Protein AF-A0AAV4F1F5-F1 (afdb_monomer)

pLDDT: mean 84.27, std 22.57, range [21.28, 98.75]

Secondary structure (DSSP, 8-state):
--S-TT-S-------GGGS--HHHHHHHHHHHHHHHT--TT-EEEEEE-TTHHHH---BPTT--HHHHHHHHHHHHHTT--HHHHHHHHHHHBTTTTTHHHHHTTTSEEEEEEE--SGGG-TTTGGG-TTS-----HHHHHHHHHHTT-TTTS-HHHHHHHHHHHHH--S------TTEEEEEEE-HHHHHHHHHHHHHHTTEEEEEEEEEE-SBHHHHHHHHHHHHHHHHHHHHHHHHS-TTS-THHHHSS---S---HHHHHHHHHHHTT---HHHHHHHHHHHHHHHH-SS--EEEEEEEE--B----SS----HHHHHHHHHHHHHHHHHHTT---------------------------------------------S-----GGGEEEEEEETTS--SSSS-SEEEEETTHHHHHHHTT--HHHHHHTT-HHHHHHHGGGGTTEE-----S----EEEEEEEE-S--

Solvent-accessible surfa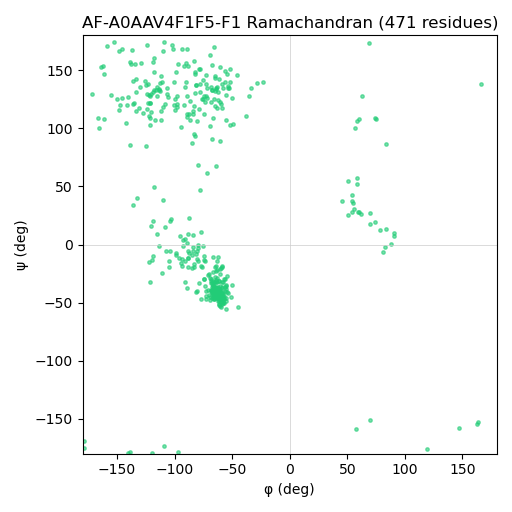ce area (backbone atoms only — not comparable to full-atom values): 26436 Å² total; per-residue (Å²): 127,98,66,62,98,83,53,92,74,84,86,78,75,54,16,69,95,69,36,63,41,72,49,7,28,54,44,29,51,52,50,50,58,57,36,63,69,38,43,69,91,38,72,48,77,44,82,45,43,78,64,36,50,20,42,45,42,34,47,39,82,92,50,43,66,66,54,56,51,50,46,52,53,51,42,56,75,70,69,51,51,72,66,64,52,43,53,45,48,33,76,48,18,52,39,23,30,18,24,45,50,60,49,23,54,66,17,34,35,41,34,43,29,38,30,61,51,75,78,61,51,57,59,63,53,40,32,5,28,74,28,77,56,88,75,56,42,51,61,43,54,53,47,28,56,76,70,72,40,59,88,77,49,55,66,70,60,54,54,50,34,55,52,48,42,74,64,62,63,80,80,70,82,75,83,60,84,54,52,47,82,42,80,78,40,34,26,56,55,52,42,50,50,52,39,53,50,38,40,78,72,30,25,48,55,42,79,78,40,48,60,41,66,53,52,17,48,62,54,14,35,48,53,23,49,48,52,52,29,55,53,39,54,56,52,57,61,68,74,55,59,90,84,60,72,67,74,65,66,80,77,40,77,86,74,86,66,96,41,74,43,57,54,40,50,49,44,42,34,72,78,67,62,48,51,72,66,58,54,52,53,50,51,52,50,46,50,52,23,72,74,38,95,71,32,37,16,43,30,42,30,29,15,20,56,61,40,68,88,86,76,44,88,45,49,34,25,35,26,24,37,13,17,54,35,16,12,55,52,31,23,59,80,80,61,70,84,70,84,74,88,78,83,93,73,88,84,82,90,83,91,83,87,92,80,93,72,90,82,86,80,84,89,81,80,89,80,84,93,81,90,82,84,90,84,89,82,85,83,90,73,104,61,87,45,78,76,51,44,81,31,36,35,38,36,21,27,28,51,35,13,43,19,56,97,47,75,28,8,14,14,42,28,29,23,49,40,46,58,55,32,50,77,71,71,46,62,64,64,62,30,57,64,26,39,15,33,46,57,53,33,43,66,39,80,79,27,70,34,43,36,70,72,42,78,61,89,47,54,31,40,28,42,34,41,38,39,39,45,56,43,78,130

Foldseek 3Di:
DPDDPPDPDDDFDDCPPLAADPSLQVVLVVLLVVLLPADLPAEAEAEFEPSLLRSNAAFDPPDDPVQLNQLLVLCVVLVNDLVLSLLLSQLGGQQAQQNSVVSNPPYAYEYEYADQAFPRPCCSGSNNSRHHRPHALVSNCVVCVVSVNNVVRDPVSNVSSVVRNVPDDPDPPDDSVSYDYDYPHALVVVLVVVCVVLVVVQAHEDAQEAADEEALLLLLLLLLLVLLLLLQLLVVVQVDDPPPPPVVDLPDPPPDDPDPNVVSVCCNCPVVNRDPVSVSVSSVSSVVQSPDPRHQYYKYKYFHAYDHDADAPADFFSQLSSQLSNLVNLLCSAPVPPPDDDDDDDDDDDDDDDDDDDDDDDDDDDDDDDDDDDDDDDDDDPDWDNFDQQLKKKGKFWPQQDGGPDQFRHFMHTNCRVVQCVVLVHDSVVCSNNVHSQVSCCSGPNNPGTHHDGGPVGGNGMMMMIGHGGHDD

Structure (mmCIF, N/CA/C/O backbone):
data_AF-A0AAV4F1F5-F1
#
_entry.id   AF-A0AAV4F1F5-F1
#
loop_
_atom_site.group_PDB
_atom_site.id
_atom_site.type_symbol
_atom_site.lab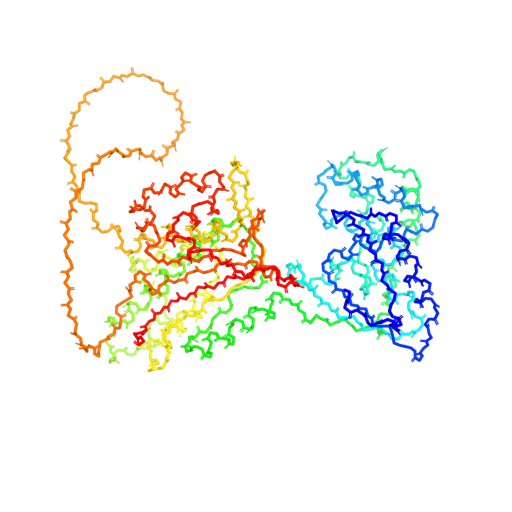el_atom_id
_atom_site.label_alt_id
_atom_site.label_comp_id
_atom_site.label_asym_id
_atom_site.label_entity_id
_atom_site.label_seq_id
_atom_site.pdbx_PDB_ins_code
_atom_site.Cartn_x
_atom_site.Cartn_y
_atom_site.Cartn_z
_atom_site.occupancy
_atom_site.B_iso_or_equiv
_atom_site.auth_seq_id
_atom_site.auth_comp_id
_atom_site.auth_asym_id
_atom_site.auth_atom_id
_atom_site.pdbx_PDB_model_num
ATOM 1 N N . MET A 1 1 ? 7.949 -25.896 -7.369 1.00 53.12 1 MET A N 1
ATOM 2 C CA . MET A 1 1 ? 7.833 -25.238 -8.687 1.00 53.12 1 MET A CA 1
ATOM 3 C C . MET A 1 1 ? 6.403 -25.443 -9.173 1.00 53.12 1 MET A C 1
ATOM 5 O O . MET A 1 1 ? 5.977 -26.587 -9.234 1.00 53.12 1 MET A O 1
ATOM 9 N N . LEU A 1 2 ? 5.640 -24.372 -9.417 1.00 67.44 2 LEU A N 1
ATOM 10 C CA . LEU A 1 2 ? 4.208 -24.441 -9.780 1.00 67.44 2 LEU A CA 1
ATOM 11 C C . LEU A 1 2 ? 3.954 -24.882 -11.236 1.00 67.44 2 LEU A C 1
ATOM 13 O O . LEU A 1 2 ? 2.807 -24.981 -11.661 1.00 67.44 2 LEU A O 1
ATOM 17 N N . LEU A 1 3 ? 5.011 -25.131 -12.011 1.00 82.44 3 LEU A N 1
ATOM 18 C CA . LEU A 1 3 ? 4.916 -25.496 -13.419 1.00 82.44 3 LEU A CA 1
ATOM 19 C C . LEU A 1 3 ? 5.089 -27.002 -13.612 1.00 82.44 3 LEU A C 1
ATOM 21 O O . LEU A 1 3 ? 5.951 -27.630 -12.998 1.00 82.44 3 LEU A O 1
ATOM 25 N N . PHE A 1 4 ? 4.286 -27.567 -14.511 1.00 85.00 4 PHE A N 1
ATOM 26 C CA . PHE A 1 4 ? 4.421 -28.957 -14.935 1.00 85.00 4 PHE A CA 1
ATOM 27 C C . PHE A 1 4 ? 5.720 -29.175 -15.734 1.00 85.00 4 PHE A C 1
ATOM 29 O O . PHE A 1 4 ? 6.170 -28.248 -16.413 1.00 85.00 4 PHE A O 1
ATOM 36 N N . PRO A 1 5 ? 6.279 -30.403 -15.756 1.00 79.44 5 PRO A N 1
ATOM 37 C CA . PRO A 1 5 ? 7.523 -30.712 -16.474 1.00 79.44 5 PRO A CA 1
ATOM 38 C C . PRO A 1 5 ? 7.536 -30.332 -17.967 1.00 79.44 5 PRO A C 1
ATOM 40 O O . PRO A 1 5 ? 8.592 -30.031 -18.507 1.00 79.44 5 PRO A O 1
ATOM 43 N N . ASN A 1 6 ? 6.370 -30.297 -18.625 1.00 85.56 6 ASN A N 1
ATOM 44 C CA . ASN A 1 6 ? 6.224 -29.955 -20.048 1.00 85.56 6 ASN A CA 1
ATOM 45 C C . ASN A 1 6 ? 5.687 -28.531 -20.282 1.00 85.56 6 ASN A C 1
ATOM 47 O O . ASN A 1 6 ? 5.093 -28.253 -21.329 1.00 85.56 6 ASN A O 1
ATOM 51 N N . SER A 1 7 ? 5.833 -27.638 -19.300 1.00 88.88 7 SER A N 1
ATOM 52 C CA . SER A 1 7 ? 5.384 -26.251 -19.422 1.00 88.88 7 SER A CA 1
ATOM 53 C C . SER A 1 7 ? 6.068 -25.545 -20.596 1.00 88.88 7 SER A C 1
ATOM 55 O O . SER A 1 7 ? 7.271 -25.676 -20.811 1.00 88.88 7 SER A O 1
ATOM 57 N N . LYS A 1 8 ? 5.293 -24.756 -21.347 1.00 89.19 8 LYS A N 1
ATOM 58 C CA . LYS A 1 8 ? 5.817 -23.840 -22.374 1.00 89.19 8 LYS A CA 1
ATOM 59 C C . LYS A 1 8 ? 6.337 -22.527 -21.777 1.00 89.19 8 LYS A C 1
ATOM 61 O O . LYS A 1 8 ? 6.910 -21.719 -22.498 1.00 89.19 8 LYS A O 1
ATOM 66 N N . ILE A 1 9 ? 6.148 -22.325 -20.472 1.00 90.75 9 ILE A N 1
ATOM 67 C CA . ILE A 1 9 ? 6.617 -21.151 -19.736 1.00 90.75 9 ILE A CA 1
ATOM 68 C C . ILE A 1 9 ? 8.050 -21.403 -19.273 1.00 90.75 9 ILE A C 1
ATOM 70 O O . ILE A 1 9 ? 8.321 -22.371 -18.561 1.00 90.75 9 ILE A O 1
ATOM 74 N N . ARG A 1 10 ? 8.953 -20.502 -19.659 1.00 91.00 10 ARG A N 1
ATOM 75 C CA . ARG A 1 10 ? 10.331 -20.447 -19.161 1.00 91.00 10 ARG A CA 1
ATOM 76 C C . ARG A 1 10 ? 10.373 -19.536 -17.940 1.00 91.00 10 ARG A C 1
ATOM 78 O O . ARG A 1 10 ? 9.767 -18.469 -17.957 1.00 91.00 10 ARG A O 1
ATOM 85 N N . VAL A 1 11 ? 11.077 -19.964 -16.898 1.00 92.38 11 VAL A N 1
ATOM 86 C CA . VAL A 1 11 ? 11.222 -19.206 -15.649 1.00 92.38 11 VAL A CA 1
ATOM 87 C C . VAL A 1 11 ? 12.628 -18.643 -15.577 1.00 92.38 11 VAL A C 1
ATOM 89 O O . VAL A 1 11 ? 13.596 -19.356 -15.837 1.00 92.38 11 VAL A O 1
ATOM 92 N N . PHE A 1 12 ? 12.710 -17.372 -15.210 1.00 93.31 12 PHE A N 1
ATOM 93 C CA . PHE A 1 12 ? 13.948 -16.675 -14.913 1.00 93.31 12 PHE A CA 1
ATOM 94 C C . PHE A 1 12 ? 13.816 -16.060 -13.525 1.00 93.31 12 PHE A C 1
ATOM 96 O O . PHE A 1 12 ? 12.751 -15.555 -13.173 1.00 93.31 12 PHE A O 1
ATOM 103 N N . GLU A 1 13 ? 14.896 -16.107 -12.757 1.00 93.62 13 GLU A N 1
ATOM 104 C CA . GLU A 1 13 ? 14.988 -15.513 -11.427 1.00 93.62 13 GLU A CA 1
ATOM 105 C C . GLU A 1 13 ? 16.161 -14.534 -11.431 1.00 93.62 13 GLU A C 1
ATOM 107 O O . GLU A 1 13 ? 17.207 -14.809 -12.019 1.00 93.62 13 GLU A O 1
ATOM 112 N N . GLY A 1 14 ? 15.969 -13.375 -10.814 1.00 93.12 14 GLY A N 1
ATOM 113 C CA . GLY A 1 14 ? 16.946 -12.297 -10.766 1.00 93.12 14 GLY A CA 1
ATOM 114 C C . GLY A 1 14 ? 16.410 -11.136 -9.942 1.00 93.12 14 GLY A C 1
ATOM 115 O O . GLY A 1 14 ? 15.378 -11.256 -9.284 1.00 93.12 14 GLY A O 1
ATOM 116 N N . ALA A 1 15 ? 17.107 -10.012 -10.016 1.00 91.56 15 ALA A N 1
ATOM 117 C CA . ALA A 1 15 ? 16.857 -8.816 -9.228 1.00 91.56 15 ALA A CA 1
ATOM 118 C C . ALA A 1 15 ? 16.931 -9.035 -7.705 1.00 91.56 15 ALA A C 1
ATOM 120 O O . ALA A 1 15 ? 16.007 -8.684 -6.962 1.00 91.56 15 ALA A O 1
ATOM 121 N N . ALA A 1 16 ? 18.037 -9.626 -7.239 1.00 87.75 16 ALA A N 1
ATOM 122 C CA . ALA A 1 16 ? 18.295 -9.778 -5.807 1.00 87.75 16 ALA A CA 1
ATOM 123 C C . ALA A 1 16 ? 18.164 -8.429 -5.065 1.00 87.75 16 ALA A C 1
ATOM 125 O O . ALA A 1 16 ? 18.557 -7.381 -5.580 1.00 87.75 16 ALA A O 1
ATOM 126 N N . ASP A 1 17 ? 17.568 -8.455 -3.868 1.00 82.75 17 ASP A N 1
ATOM 127 C CA . ASP A 1 17 ? 17.288 -7.269 -3.042 1.00 82.75 17 ASP A CA 1
ATOM 128 C C . ASP A 1 17 ? 16.488 -6.162 -3.763 1.00 82.75 17 ASP A C 1
ATOM 130 O O . ASP A 1 17 ? 16.610 -4.980 -3.442 1.00 82.75 17 ASP A O 1
ATOM 134 N N . ASN A 1 18 ? 15.659 -6.536 -4.749 1.00 84.31 18 ASN A N 1
ATOM 135 C CA . ASN A 1 18 ? 14.876 -5.611 -5.578 1.00 84.31 18 ASN A CA 1
ATOM 136 C C . ASN A 1 18 ? 15.748 -4.596 -6.351 1.00 84.31 18 ASN A C 1
ATOM 138 O O . ASN A 1 18 ? 15.319 -3.483 -6.672 1.00 84.31 18 ASN A O 1
ATOM 142 N N . LEU A 1 19 ? 16.987 -4.979 -6.670 1.00 85.69 19 LEU A N 1
ATOM 143 C CA . LEU A 1 19 ? 17.914 -4.204 -7.489 1.00 85.69 19 LEU A CA 1
ATOM 144 C C . LEU A 1 19 ? 18.158 -4.924 -8.816 1.00 85.69 19 LEU A C 1
ATOM 146 O O . LEU A 1 19 ? 18.326 -6.137 -8.808 1.00 85.69 19 LEU A O 1
ATOM 150 N N . PRO A 1 20 ? 18.214 -4.222 -9.963 1.00 88.31 20 PRO A N 1
ATOM 151 C CA . PRO A 1 20 ? 18.488 -4.886 -11.231 1.00 88.31 20 PRO A CA 1
ATOM 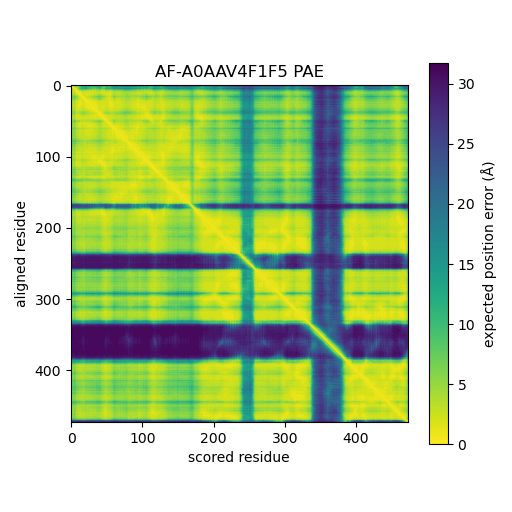152 C C . PRO A 1 20 ? 19.867 -5.561 -11.234 1.00 88.31 20 PRO A C 1
ATOM 154 O O . PRO A 1 20 ? 20.843 -5.013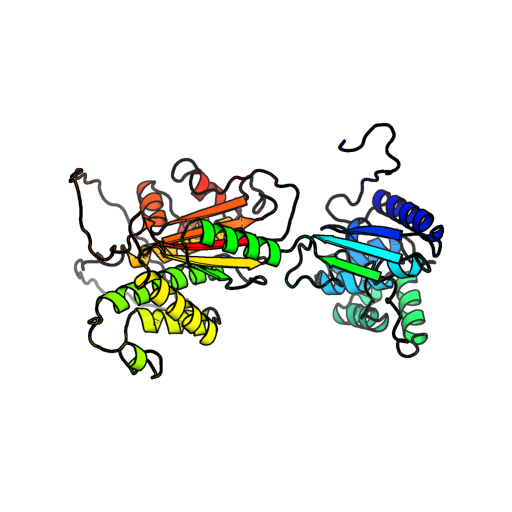 -10.715 1.00 88.31 20 PRO A O 1
ATOM 157 N N . ASP A 1 21 ? 19.953 -6.734 -11.858 1.00 90.19 21 ASP A N 1
ATOM 158 C CA . ASP A 1 21 ? 21.177 -7.526 -11.975 1.00 90.19 21 ASP A CA 1
ATOM 159 C C . ASP A 1 21 ? 21.314 -8.174 -13.365 1.00 90.19 21 ASP A C 1
ATOM 161 O O . ASP A 1 21 ? 20.486 -7.986 -14.263 1.00 90.19 21 ASP A O 1
ATOM 165 N N . GLN A 1 22 ? 22.395 -8.933 -13.559 1.00 92.12 22 GLN A N 1
ATOM 166 C CA . GLN A 1 22 ? 22.680 -9.578 -14.839 1.00 92.12 22 GLN A CA 1
ATOM 167 C C . GLN A 1 22 ? 21.649 -10.654 -15.204 1.00 92.12 22 GLN A C 1
ATOM 169 O O . GLN A 1 22 ? 21.361 -10.844 -16.385 1.00 92.12 22 GLN A O 1
ATOM 174 N N . ALA A 1 23 ? 21.084 -11.350 -14.214 1.00 94.31 23 ALA A N 1
ATOM 175 C CA . ALA A 1 23 ? 20.082 -12.383 -14.449 1.00 94.31 23 ALA A CA 1
ATOM 176 C C . ALA A 1 23 ? 18.755 -11.763 -14.917 1.00 94.31 23 ALA A C 1
ATOM 178 O O . ALA A 1 23 ? 18.179 -12.209 -15.911 1.00 94.31 23 ALA A O 1
ATOM 179 N N . ALA A 1 24 ? 18.328 -10.665 -14.287 1.00 95.31 24 ALA A N 1
ATOM 180 C CA . ALA A 1 24 ? 17.192 -9.865 -14.726 1.00 95.31 24 ALA A CA 1
ATOM 181 C C . ALA A 1 24 ? 17.422 -9.276 -16.127 1.00 95.31 24 ALA A C 1
ATOM 183 O O . ALA A 1 24 ? 16.515 -9.280 -16.958 1.00 95.31 24 ALA A O 1
ATOM 184 N N . HIS A 1 25 ? 18.645 -8.835 -16.440 1.00 95.62 25 HIS A N 1
ATOM 185 C CA . HIS A 1 25 ? 18.978 -8.355 -17.782 1.00 95.62 25 HIS A CA 1
ATOM 186 C C . HIS A 1 25 ? 18.835 -9.447 -18.853 1.00 95.62 25 HIS A C 1
ATOM 188 O O . HIS A 1 25 ? 18.235 -9.212 -19.904 1.00 95.62 25 HIS A O 1
ATOM 194 N N . GLN A 1 26 ? 19.328 -10.659 -18.579 1.00 95.88 26 GLN A N 1
ATOM 195 C CA . GLN A 1 26 ? 19.151 -11.814 -19.465 1.00 95.88 26 GLN A CA 1
ATOM 196 C C . GLN A 1 26 ? 17.670 -12.176 -19.636 1.00 95.88 26 GLN A C 1
ATOM 198 O O . GLN A 1 26 ? 17.226 -12.442 -20.753 1.00 95.88 26 GLN A O 1
ATOM 203 N N . ALA A 1 27 ? 16.885 -12.133 -18.557 1.00 96.19 27 ALA A N 1
ATOM 204 C CA . ALA A 1 27 ? 15.443 -12.350 -18.623 1.00 96.19 27 ALA A CA 1
ATOM 205 C C . ALA A 1 27 ? 14.758 -11.306 -19.520 1.00 96.19 27 ALA A C 1
ATOM 207 O O . ALA A 1 27 ? 13.968 -11.658 -20.395 1.00 96.19 27 ALA A O 1
ATOM 208 N N . ALA A 1 28 ? 15.110 -10.027 -19.366 1.00 96.62 28 ALA A N 1
ATOM 209 C CA . ALA A 1 28 ? 14.570 -8.941 -20.174 1.00 96.62 28 ALA A CA 1
ATOM 210 C C . ALA A 1 28 ? 14.944 -9.072 -21.665 1.00 96.62 28 ALA A C 1
ATOM 212 O O . ALA A 1 28 ? 14.109 -8.815 -22.532 1.00 96.62 28 ALA A O 1
ATOM 213 N N . GLN A 1 29 ? 16.159 -9.540 -21.977 1.00 96.56 29 GLN A N 1
ATOM 214 C CA . GLN A 1 29 ? 16.575 -9.874 -23.345 1.00 96.56 29 GLN A CA 1
ATOM 215 C C . GLN A 1 29 ? 15.718 -10.989 -23.958 1.00 96.56 29 GLN A C 1
ATOM 217 O O . GLN A 1 29 ? 15.303 -10.889 -25.111 1.00 96.56 29 GLN A O 1
ATOM 222 N N . GLU A 1 30 ? 15.448 -12.052 -23.202 1.00 96.56 30 GLU A N 1
ATOM 223 C CA . GLU A 1 30 ? 14.615 -13.167 -23.663 1.00 96.56 30 GLU A CA 1
ATOM 224 C C . GLU A 1 30 ? 13.154 -12.749 -23.852 1.00 96.56 30 GLU A C 1
ATOM 226 O O . GLU A 1 30 ? 12.539 -13.129 -24.848 1.00 96.56 30 GLU A O 1
ATOM 231 N N . ILE A 1 31 ? 12.619 -11.913 -22.955 1.00 96.62 31 ILE A N 1
ATOM 232 C CA . ILE A 1 31 ? 11.290 -11.306 -23.110 1.00 96.62 31 ILE A CA 1
ATOM 233 C C . ILE A 1 31 ? 11.236 -10.500 -24.410 1.00 96.62 31 ILE A C 1
ATOM 235 O O . ILE A 1 31 ? 10.330 -10.714 -25.212 1.00 96.62 31 ILE A O 1
ATOM 239 N N . ALA A 1 32 ? 12.217 -9.624 -24.652 1.00 96.88 32 ALA A N 1
ATOM 240 C CA . ALA A 1 32 ? 12.276 -8.825 -25.872 1.00 96.88 32 ALA A CA 1
ATOM 241 C C . ALA A 1 32 ? 12.290 -9.707 -27.132 1.00 96.88 32 ALA A C 1
ATOM 243 O O . ALA A 1 32 ? 11.483 -9.488 -28.029 1.00 96.88 32 ALA A O 1
ATOM 244 N N . ARG A 1 33 ? 13.127 -10.756 -27.160 1.00 96.06 33 ARG A N 1
ATOM 245 C CA . ARG A 1 33 ? 13.202 -11.705 -28.287 1.00 96.06 33 ARG A CA 1
ATOM 246 C C . ARG A 1 33 ? 11.875 -12.398 -28.570 1.00 96.06 33 ARG A C 1
ATOM 248 O O . ARG A 1 33 ? 11.515 -12.553 -29.729 1.00 96.06 33 ARG A O 1
ATOM 255 N N . VAL A 1 34 ? 11.162 -12.845 -27.535 1.00 94.62 34 VAL A N 1
ATOM 256 C CA . VAL A 1 34 ? 9.856 -13.502 -27.710 1.00 94.62 34 VAL A CA 1
ATOM 257 C C . VAL A 1 34 ? 8.832 -12.505 -28.248 1.00 94.62 34 VAL A C 1
ATOM 259 O O . VAL A 1 34 ? 8.121 -12.811 -29.201 1.00 94.62 34 VAL A O 1
ATOM 262 N N . VAL A 1 35 ? 8.787 -11.301 -27.678 1.00 96.31 35 VAL A N 1
ATOM 263 C CA . VAL A 1 35 ? 7.827 -10.261 -28.069 1.00 96.31 35 VAL A CA 1
ATOM 264 C C . VAL A 1 35 ? 8.065 -9.765 -29.499 1.00 96.31 35 VAL A C 1
ATOM 266 O O . VAL A 1 35 ? 7.097 -9.571 -30.223 1.00 96.31 35 VAL A O 1
ATOM 269 N N . GLU A 1 36 ? 9.321 -9.644 -29.941 1.00 95.62 36 GLU A N 1
ATOM 270 C CA . GLU A 1 36 ? 9.683 -9.260 -31.319 1.00 95.62 36 GLU A CA 1
ATOM 271 C C . GLU A 1 36 ? 9.160 -10.239 -32.386 1.00 95.62 36 GLU A C 1
ATOM 273 O O . GLU A 1 36 ? 9.041 -9.869 -33.552 1.00 95.62 36 GLU A O 1
ATOM 278 N N . THR A 1 37 ? 8.842 -11.484 -32.012 1.00 94.75 37 THR A N 1
ATOM 279 C CA . THR A 1 37 ? 8.289 -12.483 -32.945 1.00 94.75 37 THR A CA 1
ATOM 280 C C . THR A 1 37 ? 6.766 -12.444 -33.071 1.00 94.75 37 THR A C 1
ATOM 282 O O . THR A 1 37 ? 6.225 -13.141 -33.928 1.00 94.75 37 THR A O 1
ATOM 285 N N . ALA A 1 38 ? 6.074 -11.652 -32.244 1.00 95.12 38 ALA A N 1
ATOM 286 C CA . ALA A 1 38 ? 4.616 -11.612 -32.208 1.00 95.12 38 ALA A CA 1
ATOM 287 C C . ALA A 1 38 ? 4.029 -10.870 -33.424 1.00 95.12 38 ALA A C 1
ATOM 289 O O . ALA A 1 38 ? 4.397 -9.735 -33.732 1.00 95.12 38 ALA A O 1
ATOM 290 N N . GLY A 1 39 ? 3.091 -11.517 -34.114 1.00 95.56 39 GLY A N 1
ATOM 291 C CA . GLY A 1 39 ? 2.369 -10.987 -35.267 1.00 95.56 39 GLY A CA 1
ATOM 292 C C . GLY A 1 39 ? 0.997 -10.401 -34.920 1.00 95.56 39 GLY A C 1
ATOM 293 O O . GLY A 1 39 ? 0.566 -10.379 -33.773 1.00 95.56 39 GLY A O 1
ATOM 294 N N . ALA A 1 40 ? 0.270 -9.933 -35.939 1.00 95.88 40 ALA A N 1
ATOM 295 C CA . ALA A 1 40 ? -1.027 -9.261 -35.763 1.00 95.88 40 ALA A CA 1
ATOM 296 C C . ALA A 1 40 ? -2.140 -10.182 -35.225 1.00 95.88 40 ALA A C 1
ATOM 298 O O . ALA A 1 40 ? -3.098 -9.699 -34.621 1.00 95.88 40 ALA A O 1
ATOM 299 N N . ASP A 1 41 ? -2.000 -11.491 -35.441 1.00 96.81 41 ASP A N 1
ATOM 300 C CA . ASP A 1 41 ? -2.938 -12.517 -34.973 1.00 96.81 41 ASP A CA 1
ATOM 301 C C . ASP A 1 41 ? -2.601 -13.031 -33.561 1.00 96.81 41 ASP A C 1
ATOM 303 O O . ASP A 1 41 ? -3.367 -13.803 -32.982 1.00 96.81 41 ASP A O 1
ATOM 307 N N . ASP A 1 42 ? -1.477 -12.588 -32.990 1.00 97.38 42 ASP A N 1
ATOM 308 C CA . ASP A 1 42 ? -1.032 -12.987 -31.661 1.00 97.38 42 ASP A CA 1
ATOM 309 C C . ASP A 1 42 ? -1.573 -12.054 -30.567 1.00 97.38 42 ASP A C 1
ATOM 311 O O . ASP A 1 42 ? -1.896 -10.878 -30.776 1.00 97.38 42 ASP A O 1
ATOM 315 N N . ILE A 1 43 ? -1.641 -12.597 -29.350 1.00 97.56 43 ILE A N 1
ATOM 316 C CA . ILE A 1 43 ? -1.959 -11.847 -28.135 1.00 97.56 43 ILE A CA 1
ATOM 317 C C . ILE A 1 43 ? -0.798 -11.999 -27.157 1.00 97.56 43 ILE A C 1
ATOM 319 O O . ILE A 1 43 ? -0.478 -13.104 -26.717 1.00 97.56 43 ILE A O 1
ATOM 323 N N . LEU A 1 44 ? -0.213 -10.872 -26.762 1.00 97.81 44 LEU A N 1
ATOM 324 C CA . LEU A 1 44 ? 0.735 -10.797 -25.664 1.00 97.81 44 LEU A CA 1
ATOM 325 C C . LEU A 1 44 ? -0.020 -10.592 -24.347 1.00 97.81 44 LEU A C 1
ATOM 327 O O . LEU A 1 44 ? -0.596 -9.529 -24.106 1.00 97.81 44 LEU A O 1
ATOM 331 N N . ILE A 1 45 ? 0.014 -11.598 -23.475 1.00 97.62 45 ILE A N 1
ATOM 332 C CA . ILE A 1 45 ? -0.481 -11.483 -22.099 1.00 97.62 45 ILE A CA 1
ATOM 333 C C . ILE A 1 45 ? 0.683 -11.062 -21.201 1.00 97.62 45 ILE A C 1
ATOM 335 O O . ILE A 1 45 ? 1.677 -11.779 -21.096 1.00 97.62 45 ILE A O 1
ATOM 339 N N . VAL A 1 46 ? 0.549 -9.916 -20.536 1.00 97.50 46 VAL A N 1
ATOM 340 C CA . VAL A 1 46 ? 1.567 -9.371 -19.630 1.00 97.50 46 VAL A CA 1
ATOM 341 C C . VAL A 1 46 ? 1.039 -9.433 -18.201 1.00 97.50 46 VAL A C 1
ATOM 343 O O . VAL A 1 46 ? 0.062 -8.775 -17.861 1.00 97.50 46 VAL A O 1
ATOM 346 N N . LEU A 1 47 ? 1.671 -10.235 -17.349 1.00 96.81 47 LEU A N 1
ATOM 347 C CA . LEU A 1 47 ? 1.308 -10.340 -15.935 1.00 96.81 47 LEU A CA 1
ATOM 348 C C . LEU A 1 47 ? 2.275 -9.476 -15.126 1.00 96.81 47 LEU A C 1
ATOM 350 O O . LEU A 1 47 ? 3.478 -9.734 -15.141 1.00 96.81 47 LEU A O 1
ATOM 354 N N . ILE A 1 48 ? 1.765 -8.435 -14.467 1.00 96.00 48 ILE A N 1
ATOM 355 C CA . ILE A 1 48 ? 2.579 -7.441 -13.756 1.00 96.00 48 ILE A CA 1
ATOM 356 C C . ILE A 1 48 ? 2.231 -7.461 -12.267 1.00 96.00 48 ILE A C 1
ATOM 358 O O . ILE A 1 48 ? 1.061 -7.412 -11.895 1.00 96.00 48 ILE A O 1
ATOM 362 N N . SER A 1 49 ? 3.259 -7.489 -11.424 1.00 93.94 49 SER A N 1
ATOM 363 C CA . SER A 1 49 ? 3.181 -7.347 -9.966 1.00 93.94 49 SER A CA 1
ATOM 364 C C . SER A 1 49 ? 4.328 -6.465 -9.451 1.00 93.94 49 SER A C 1
ATOM 366 O O . SER A 1 49 ? 5.155 -5.990 -10.242 1.00 93.94 49 SER A O 1
ATOM 368 N N . GLY A 1 50 ? 4.407 -6.275 -8.129 1.00 87.62 50 GLY A N 1
ATOM 369 C CA . GLY A 1 50 ? 5.507 -5.569 -7.462 1.00 87.62 50 GLY A CA 1
ATOM 370 C C . GLY A 1 50 ? 6.899 -6.094 -7.851 1.00 87.62 50 GLY A C 1
ATOM 371 O O . GLY A 1 50 ? 7.066 -7.256 -8.227 1.00 87.62 50 GLY A O 1
ATOM 372 N N . GLY A 1 51 ? 7.903 -5.212 -7.812 1.00 86.56 51 GLY A N 1
ATOM 373 C CA . GLY A 1 51 ? 9.300 -5.513 -8.181 1.00 86.56 51 GLY A CA 1
ATOM 374 C C . GLY A 1 51 ? 9.615 -5.488 -9.687 1.00 86.56 51 GLY A C 1
ATOM 375 O O . GLY A 1 51 ? 10.783 -5.533 -10.085 1.00 86.56 51 GLY A O 1
ATOM 376 N N . GLY A 1 52 ? 8.605 -5.336 -10.554 1.00 88.19 52 GLY A N 1
ATOM 377 C CA . GLY A 1 52 ? 8.773 -5.404 -12.012 1.00 88.19 52 GLY A CA 1
ATOM 378 C C . GLY A 1 52 ? 9.802 -4.427 -12.602 1.00 88.19 52 GLY A C 1
ATOM 379 O O . GLY A 1 52 ? 10.469 -4.751 -13.584 1.00 88.19 52 GLY A O 1
ATOM 380 N N . SER A 1 53 ? 10.014 -3.260 -11.984 1.00 87.94 53 SER A N 1
ATOM 381 C CA . SER A 1 53 ? 11.027 -2.304 -12.447 1.00 87.94 53 SER A CA 1
ATOM 382 C C . SER A 1 53 ? 12.432 -2.913 -12.427 1.00 87.94 53 SER A C 1
ATOM 384 O O . SER A 1 53 ? 13.175 -2.766 -13.403 1.00 87.94 53 SER A O 1
ATOM 386 N N . ALA A 1 54 ? 12.803 -3.589 -11.333 1.00 90.62 54 ALA A N 1
ATOM 387 C CA . ALA A 1 54 ? 14.112 -4.217 -11.152 1.00 90.62 54 ALA A CA 1
ATOM 388 C C . ALA A 1 54 ? 14.281 -5.500 -11.978 1.00 90.62 54 ALA A C 1
ATOM 390 O O . ALA A 1 54 ? 15.389 -5.781 -12.423 1.00 90.62 54 ALA A O 1
ATOM 391 N N . LEU A 1 55 ? 13.186 -6.218 -12.239 1.00 93.44 55 LEU A N 1
ATOM 392 C CA . LEU A 1 55 ? 13.168 -7.469 -13.006 1.00 93.44 55 LEU A CA 1
ATOM 393 C C . LEU A 1 55 ? 13.220 -7.286 -14.530 1.00 93.44 55 LEU A C 1
ATOM 395 O O . LEU A 1 55 ? 13.490 -8.247 -15.244 1.00 93.44 55 LEU A O 1
ATOM 399 N N . LEU A 1 56 ? 12.983 -6.071 -15.040 1.00 94.06 56 LEU A N 1
ATOM 400 C CA . LEU A 1 56 ? 12.938 -5.794 -16.481 1.00 94.06 56 LEU A CA 1
ATOM 401 C C . LEU A 1 56 ? 14.015 -4.802 -16.981 1.00 94.06 56 LEU A C 1
ATOM 403 O O . LEU A 1 56 ? 13.660 -3.821 -17.651 1.00 94.06 56 LEU A O 1
ATOM 407 N N . PRO A 1 57 ? 15.315 -4.959 -16.646 1.00 94.62 57 PRO A N 1
ATOM 408 C CA . PRO A 1 57 ? 16.334 -4.021 -17.079 1.00 94.62 57 PRO A CA 1
ATOM 409 C C . PRO A 1 57 ? 16.838 -4.334 -18.489 1.00 94.62 57 PRO A C 1
ATOM 411 O O . PRO A 1 57 ? 17.504 -5.342 -18.736 1.00 94.62 57 PRO A O 1
ATOM 414 N N . TYR A 1 58 ? 16.541 -3.454 -19.442 1.00 96.44 58 TYR A N 1
ATOM 415 C CA . TYR A 1 58 ? 16.969 -3.631 -20.829 1.00 96.44 58 TYR A CA 1
ATOM 416 C C . TYR A 1 58 ? 17.433 -2.304 -21.434 1.00 96.44 58 TYR A C 1
ATOM 418 O O . TYR A 1 58 ? 16.620 -1.612 -22.039 1.00 96.44 58 TYR A O 1
ATOM 426 N N . PRO A 1 59 ? 18.707 -1.920 -21.244 1.00 96.62 59 PRO A N 1
ATOM 427 C CA . PRO A 1 59 ? 19.245 -0.641 -21.705 1.00 96.62 59 PRO A CA 1
ATOM 428 C C . PRO A 1 59 ? 19.035 -0.382 -23.204 1.00 96.62 59 PRO A C 1
ATOM 430 O O . PRO A 1 59 ? 19.050 -1.308 -24.021 1.00 96.62 59 PRO A O 1
ATOM 433 N N . VAL A 1 60 ? 18.840 0.885 -23.573 1.00 94.94 60 VAL A N 1
ATOM 434 C CA . VAL A 1 60 ? 18.791 1.337 -24.973 1.00 94.94 60 VAL A CA 1
ATOM 435 C C . VAL A 1 60 ? 20.210 1.392 -25.549 1.00 94.94 60 VAL A C 1
ATOM 437 O O . VAL A 1 60 ? 21.051 2.077 -24.977 1.00 94.94 60 VAL A O 1
ATOM 440 N N . PRO A 1 61 ? 20.515 0.724 -26.681 1.00 93.00 61 PRO A N 1
ATOM 441 C CA . PRO A 1 61 ? 21.817 0.850 -27.328 1.00 93.00 61 PRO A CA 1
ATOM 442 C C . PRO A 1 61 ? 22.154 2.314 -27.670 1.00 93.00 61 PRO A C 1
ATOM 444 O O . PRO A 1 61 ? 21.278 3.029 -28.154 1.00 93.00 61 PRO A O 1
ATOM 447 N N . PRO A 1 62 ? 23.410 2.762 -27.482 1.00 94.25 62 PRO A N 1
ATOM 448 C CA . PRO A 1 62 ? 24.590 1.968 -27.128 1.00 94.25 62 PRO A CA 1
ATOM 449 C C . PRO A 1 62 ? 24.823 1.781 -25.615 1.00 94.25 62 PRO A C 1
ATOM 451 O O . PRO A 1 62 ? 25.883 1.283 -25.247 1.00 94.25 62 PRO A O 1
ATOM 454 N N . LEU A 1 63 ? 23.886 2.176 -24.746 1.00 96.75 63 LEU A N 1
ATOM 455 C CA . LEU A 1 63 ? 24.043 2.055 -23.293 1.00 96.75 63 LEU A CA 1
ATOM 456 C C . LEU A 1 63 ? 24.125 0.591 -22.857 1.00 96.75 63 LEU A C 1
ATOM 458 O O . LEU A 1 63 ? 23.435 -0.277 -23.402 1.00 96.75 63 LEU A O 1
ATOM 462 N N . THR A 1 64 ? 24.934 0.330 -21.833 1.00 95.19 64 THR A N 1
ATOM 463 C CA . THR A 1 64 ? 25.065 -1.000 -21.232 1.00 95.19 64 THR A CA 1
ATOM 464 C C . THR A 1 64 ? 24.299 -1.119 -19.915 1.00 95.19 64 THR A C 1
ATOM 466 O O . THR A 1 64 ? 23.765 -0.148 -19.366 1.00 95.19 64 THR A O 1
ATOM 469 N N . ILE A 1 65 ? 24.220 -2.340 -19.379 1.00 92.75 65 ILE A N 1
ATOM 470 C CA . ILE A 1 65 ? 23.611 -2.561 -18.064 1.00 92.75 65 ILE A CA 1
ATOM 471 C C . ILE A 1 65 ? 24.439 -1.877 -16.972 1.00 92.75 65 ILE A C 1
ATOM 473 O O . ILE A 1 65 ? 23.874 -1.271 -16.066 1.00 92.75 65 ILE A O 1
ATOM 477 N N . GLU A 1 66 ? 25.765 -1.867 -17.104 1.00 94.62 66 GLU A N 1
ATOM 478 C CA . GLU A 1 66 ? 26.674 -1.174 -16.193 1.00 94.62 66 GLU A CA 1
ATOM 479 C C . GLU A 1 66 ? 26.398 0.332 -16.150 1.00 94.62 66 GLU A C 1
ATOM 481 O O . GLU A 1 66 ? 26.372 0.900 -15.057 1.00 94.62 66 GLU A O 1
ATOM 486 N N . ASP A 1 67 ? 26.114 0.957 -17.297 1.00 95.31 67 ASP A N 1
ATOM 487 C CA . ASP A 1 67 ? 25.755 2.378 -17.371 1.00 95.31 67 ASP A CA 1
ATOM 488 C C . ASP A 1 67 ? 24.474 2.675 -16.577 1.00 95.31 67 ASP A C 1
ATOM 490 O O . ASP A 1 67 ? 24.444 3.550 -15.706 1.00 95.31 67 ASP A O 1
ATOM 494 N N . THR A 1 68 ? 23.408 1.911 -16.834 1.00 93.50 68 THR A N 1
ATOM 495 C CA . THR A 1 68 ? 22.107 2.111 -16.166 1.00 93.50 68 THR A CA 1
ATOM 496 C C . THR A 1 68 ? 22.163 1.803 -14.665 1.00 93.50 68 THR A C 1
ATOM 498 O O . THR A 1 68 ? 21.554 2.515 -13.857 1.00 93.50 68 THR A O 1
ATOM 501 N N . LEU A 1 69 ? 22.950 0.803 -14.255 1.00 92.44 69 LEU A N 1
ATOM 502 C CA . LEU A 1 69 ? 23.196 0.484 -12.848 1.00 92.44 69 LEU A CA 1
ATOM 503 C C . LEU A 1 69 ? 24.023 1.565 -12.150 1.00 92.44 69 LEU A C 1
ATOM 505 O O . LEU A 1 69 ? 23.745 1.888 -10.993 1.00 92.44 69 LEU A O 1
ATOM 509 N N . ALA A 1 70 ? 25.020 2.139 -12.828 1.00 94.25 70 ALA A N 1
ATOM 510 C CA . ALA A 1 70 ? 25.818 3.233 -12.285 1.00 94.25 70 ALA A CA 1
ATOM 511 C C . ALA A 1 70 ? 24.943 4.460 -11.993 1.00 94.25 70 ALA A C 1
ATOM 513 O O . ALA A 1 70 ? 25.006 4.998 -10.887 1.00 94.25 70 ALA A O 1
ATOM 514 N N . VAL A 1 71 ? 24.063 4.837 -12.926 1.00 94.69 71 VAL A N 1
ATOM 515 C CA . VAL A 1 71 ? 23.095 5.932 -12.731 1.00 94.69 71 VAL A CA 1
ATOM 516 C C . VAL A 1 71 ? 22.120 5.615 -11.603 1.00 94.69 71 VAL A C 1
ATOM 518 O O . VAL A 1 71 ? 21.917 6.442 -10.719 1.00 94.69 71 VAL A O 1
ATOM 521 N N . THR A 1 72 ? 21.559 4.405 -11.577 1.00 91.44 72 THR A N 1
ATOM 522 C CA . THR A 1 72 ? 20.611 3.993 -10.530 1.00 91.44 72 THR A CA 1
ATOM 523 C C . THR A 1 72 ? 21.237 4.104 -9.137 1.00 91.44 72 THR A C 1
ATOM 525 O O . THR A 1 72 ? 20.633 4.666 -8.225 1.00 91.44 72 THR A O 1
ATOM 528 N N . ARG A 1 73 ? 22.481 3.630 -8.972 1.00 92.44 73 ARG A N 1
ATOM 529 C CA . ARG A 1 73 ? 23.224 3.726 -7.704 1.00 92.44 73 ARG A CA 1
ATOM 530 C C . ARG A 1 73 ? 23.575 5.166 -7.345 1.00 92.44 73 ARG A C 1
ATOM 532 O O . ARG A 1 73 ? 23.516 5.511 -6.169 1.00 92.44 73 ARG A O 1
ATOM 539 N N . LEU A 1 74 ? 23.954 5.983 -8.328 1.00 94.62 74 LEU A N 1
ATOM 540 C CA . LEU A 1 74 ? 24.248 7.402 -8.130 1.00 94.62 74 LEU A CA 1
ATOM 541 C C . LEU A 1 74 ? 23.018 8.134 -7.587 1.00 94.62 74 LEU A C 1
ATOM 543 O O . LEU A 1 74 ? 23.095 8.736 -6.522 1.00 94.62 74 LEU A O 1
ATOM 547 N N . LEU A 1 75 ? 21.875 8.018 -8.266 1.00 93.50 75 LEU A N 1
ATOM 548 C CA . LEU A 1 75 ? 20.639 8.696 -7.869 1.00 93.50 75 LEU A CA 1
ATOM 549 C C . LEU A 1 75 ? 20.140 8.223 -6.500 1.00 93.50 75 LEU A C 1
ATOM 551 O O . LEU A 1 75 ? 19.812 9.051 -5.653 1.00 93.50 75 LEU A O 1
ATOM 555 N N . ALA A 1 76 ? 20.156 6.910 -6.250 1.00 90.06 76 ALA A N 1
ATOM 556 C CA . ALA A 1 76 ? 19.761 6.355 -4.957 1.00 90.06 76 ALA A CA 1
ATOM 557 C C . ALA A 1 76 ? 20.629 6.894 -3.803 1.00 90.06 76 ALA A C 1
ATOM 559 O O . ALA A 1 76 ? 20.106 7.245 -2.748 1.00 90.06 76 ALA A O 1
ATOM 560 N N . ARG A 1 77 ? 21.952 7.014 -4.001 1.00 92.81 77 ARG A N 1
ATOM 561 C CA . ARG A 1 77 ? 22.876 7.572 -2.992 1.00 92.81 77 ARG A CA 1
ATOM 562 C C . ARG A 1 77 ? 22.720 9.078 -2.799 1.00 92.81 77 ARG A C 1
ATOM 564 O O . ARG A 1 77 ? 23.011 9.571 -1.715 1.00 92.81 77 ARG A O 1
ATOM 571 N N . SER A 1 78 ? 22.255 9.790 -3.819 1.00 92.44 78 SER A N 1
ATOM 572 C CA . SER A 1 78 ? 22.012 11.234 -3.768 1.00 92.44 78 SER A CA 1
ATOM 573 C C . SER A 1 78 ? 20.650 11.612 -3.176 1.00 92.44 78 SER A C 1
ATOM 575 O O . SER A 1 78 ? 20.277 12.782 -3.213 1.00 92.44 78 SER A O 1
ATOM 577 N N . GLY A 1 79 ? 19.898 10.649 -2.628 1.00 89.81 79 GLY A N 1
ATOM 578 C CA . GLY A 1 79 ? 18.609 10.906 -1.979 1.00 89.81 79 GLY A CA 1
ATOM 579 C C . GLY A 1 79 ? 17.469 11.212 -2.953 1.00 89.81 79 GLY A C 1
ATOM 580 O O . GLY A 1 79 ? 16.463 11.798 -2.558 1.00 89.81 79 GLY A O 1
ATOM 581 N N . VAL A 1 80 ? 17.617 10.835 -4.226 1.00 91.12 80 VAL A N 1
ATOM 582 C CA . VAL A 1 80 ? 16.555 10.967 -5.230 1.00 91.12 80 VAL A CA 1
ATOM 583 C C . VAL A 1 80 ? 15.412 10.016 -4.872 1.00 91.12 80 VAL A C 1
ATOM 585 O O . VAL A 1 80 ? 15.639 8.844 -4.569 1.00 91.12 80 VAL A O 1
ATOM 588 N N . ASN A 1 81 ? 14.173 10.514 -4.905 1.00 89.50 81 ASN A N 1
ATOM 589 C CA . ASN A 1 81 ? 13.003 9.688 -4.616 1.00 89.50 81 ASN A CA 1
ATOM 590 C C . ASN A 1 81 ? 12.761 8.643 -5.725 1.00 89.50 81 ASN A C 1
ATOM 592 O O . ASN A 1 81 ? 13.261 8.750 -6.847 1.00 89.50 81 ASN A O 1
ATOM 596 N N . ILE A 1 82 ? 11.955 7.626 -5.419 1.00 85.94 82 ILE A N 1
ATOM 597 C CA . ILE A 1 82 ? 11.711 6.508 -6.339 1.00 85.94 82 ILE A CA 1
ATOM 598 C C . ILE A 1 82 ? 11.012 6.925 -7.643 1.00 85.94 82 ILE A C 1
ATOM 600 O O . ILE A 1 82 ? 11.253 6.312 -8.683 1.00 85.94 82 ILE A O 1
ATOM 604 N N . LEU A 1 83 ? 10.176 7.969 -7.616 1.00 87.06 83 LEU A N 1
ATOM 605 C CA . LEU A 1 83 ? 9.456 8.448 -8.798 1.00 87.06 83 LEU A CA 1
ATOM 606 C C . LEU A 1 83 ? 10.425 9.093 -9.796 1.00 87.06 83 LEU A C 1
ATOM 608 O O . LEU A 1 83 ? 10.430 8.719 -10.968 1.00 87.06 83 LEU A O 1
ATOM 612 N N . ASP A 1 84 ? 11.302 9.972 -9.310 1.00 91.44 84 ASP A N 1
ATOM 613 C CA . ASP A 1 84 ? 12.364 10.616 -10.092 1.00 91.44 84 ASP A CA 1
ATOM 614 C C . ASP A 1 84 ? 13.381 9.584 -10.616 1.00 91.44 84 ASP A C 1
ATOM 616 O O . ASP A 1 84 ? 13.803 9.630 -11.772 1.00 91.44 84 ASP A O 1
ATOM 620 N N . LEU A 1 85 ? 13.747 8.593 -9.798 1.00 91.75 85 LEU A N 1
ATOM 621 C CA . LEU A 1 85 ? 14.631 7.507 -10.226 1.00 91.75 85 LEU A CA 1
ATOM 622 C C . LEU A 1 85 ? 13.986 6.676 -11.348 1.00 91.75 85 LEU A C 1
ATOM 624 O O . LEU A 1 85 ? 14.629 6.361 -12.353 1.00 91.75 85 LEU A O 1
ATOM 628 N N . ASN A 1 86 ? 12.704 6.329 -11.206 1.00 89.94 86 ASN A N 1
ATOM 629 C CA . ASN A 1 86 ? 11.968 5.573 -12.218 1.00 89.94 86 ASN A CA 1
ATOM 630 C C . ASN A 1 86 ? 11.737 6.380 -13.500 1.00 89.94 86 ASN A C 1
ATOM 632 O O . ASN A 1 86 ? 11.723 5.786 -14.578 1.00 89.94 86 ASN A O 1
ATOM 636 N N . MET A 1 87 ? 11.599 7.704 -13.409 1.00 91.69 87 MET A N 1
ATOM 637 C CA . MET A 1 87 ? 11.569 8.596 -14.569 1.00 91.69 87 MET A CA 1
ATOM 638 C C . MET A 1 87 ? 12.835 8.436 -15.419 1.00 91.69 87 MET A C 1
ATOM 640 O O . MET A 1 87 ? 12.730 8.186 -16.619 1.00 91.69 87 MET A O 1
ATOM 644 N N . VAL A 1 88 ? 14.020 8.497 -14.801 1.00 94.00 88 VAL A N 1
ATOM 645 C CA . VAL A 1 88 ? 15.294 8.317 -15.518 1.00 94.00 88 VAL A CA 1
ATOM 646 C C . VAL A 1 88 ? 15.372 6.927 -16.145 1.00 94.00 88 VAL A C 1
ATOM 648 O O . VAL A 1 88 ? 15.684 6.787 -17.324 1.00 94.00 88 VAL A O 1
ATOM 651 N N . ARG A 1 89 ? 15.006 5.880 -15.399 1.00 92.50 89 ARG A N 1
ATOM 652 C CA . ARG A 1 89 ? 15.021 4.496 -15.906 1.00 92.50 89 ARG A CA 1
ATOM 653 C C . ARG A 1 89 ? 14.141 4.288 -17.135 1.00 92.50 89 ARG A C 1
ATOM 655 O O . ARG A 1 89 ? 14.540 3.562 -18.039 1.00 92.50 89 ARG A O 1
ATOM 662 N N . LYS A 1 90 ? 12.977 4.943 -17.209 1.00 93.44 90 LYS A N 1
ATOM 663 C CA . LYS A 1 90 ? 12.101 4.881 -18.394 1.00 93.44 90 LYS A CA 1
ATOM 664 C C . LYS A 1 90 ? 12.769 5.426 -19.659 1.00 93.44 90 LYS A C 1
ATOM 666 O O . LYS A 1 90 ? 12.454 4.932 -20.734 1.00 93.44 90 LYS A O 1
ATOM 671 N N . GLN A 1 91 ? 13.673 6.402 -19.543 1.00 93.50 91 GLN A N 1
ATOM 672 C CA . GLN A 1 91 ? 14.412 6.936 -20.697 1.00 93.50 91 GLN A CA 1
ATOM 673 C C . GLN A 1 91 ? 15.566 6.032 -21.132 1.00 93.50 91 GLN A C 1
ATOM 675 O O . GLN A 1 91 ? 15.902 5.979 -22.313 1.00 93.50 91 GLN A O 1
ATOM 680 N N . LEU A 1 92 ? 16.193 5.342 -20.176 1.00 95.12 92 LEU A N 1
ATOM 681 C CA . LEU A 1 92 ? 17.403 4.561 -20.430 1.00 95.12 92 LEU A CA 1
ATOM 682 C C . LEU A 1 92 ? 17.123 3.102 -20.811 1.00 95.12 92 LEU A C 1
ATOM 684 O O . LEU A 1 92 ? 18.033 2.425 -21.283 1.00 95.12 92 LEU A O 1
ATOM 688 N N . GLU A 1 93 ? 15.902 2.595 -20.606 1.00 95.12 93 GLU A N 1
ATOM 689 C CA . GLU A 1 93 ? 15.574 1.171 -20.754 1.00 95.12 93 GLU A CA 1
ATOM 690 C C . GLU A 1 93 ? 14.431 0.919 -21.761 1.00 95.12 93 GLU A C 1
ATOM 692 O O . GLU A 1 93 ? 13.294 1.348 -21.572 1.00 95.12 93 GLU A O 1
ATOM 697 N N . ARG A 1 94 ? 14.712 0.126 -22.805 1.00 95.44 94 ARG A N 1
ATOM 698 C CA . ARG A 1 94 ? 13.863 -0.160 -23.979 1.00 95.44 94 ARG A CA 1
ATOM 699 C C . ARG A 1 94 ? 12.488 -0.737 -23.681 1.00 95.44 94 ARG A C 1
ATOM 701 O O . ARG A 1 94 ? 11.607 -0.567 -24.513 1.00 95.44 94 ARG A O 1
ATOM 708 N N . LEU A 1 95 ? 12.313 -1.487 -22.590 1.00 96.25 95 LEU A N 1
ATOM 709 C CA . LEU A 1 95 ? 11.040 -2.162 -22.282 1.00 96.25 95 LEU A CA 1
ATOM 710 C C . LEU A 1 95 ? 10.126 -1.344 -21.365 1.00 96.25 95 LEU A C 1
ATOM 712 O O . LEU A 1 95 ? 8.955 -1.687 -21.219 1.00 96.25 95 LEU A O 1
ATOM 716 N N . LYS A 1 96 ? 10.637 -0.273 -20.753 1.00 95.12 96 LYS A N 1
ATOM 717 C CA . LYS A 1 96 ? 9.886 0.581 -19.826 1.00 95.12 96 LYS A CA 1
ATOM 718 C C . LYS A 1 96 ? 9.172 1.707 -20.574 1.00 95.12 96 LYS A C 1
ATOM 720 O O . LYS A 1 96 ? 9.397 1.907 -21.767 1.00 95.12 96 LYS A O 1
ATOM 725 N N . GLY A 1 97 ? 8.268 2.417 -19.895 1.00 93.19 97 GLY A N 1
ATOM 726 C CA . GLY A 1 97 ? 7.579 3.580 -20.467 1.00 93.19 97 GLY A CA 1
ATOM 727 C C . GLY A 1 97 ? 6.874 3.287 -21.800 1.00 93.19 97 GLY A C 1
ATOM 728 O O . GLY A 1 97 ? 7.021 4.035 -22.769 1.00 93.19 97 GLY A O 1
ATOM 729 N N . GLY A 1 98 ? 6.196 2.143 -21.883 1.00 94.56 98 GLY A N 1
ATOM 730 C CA . GLY A 1 98 ? 5.462 1.691 -23.065 1.00 94.56 98 GLY A CA 1
ATOM 731 C C . GLY A 1 98 ? 6.315 0.898 -24.049 1.00 94.56 98 GLY A C 1
ATOM 732 O O . GLY A 1 98 ? 5.817 0.463 -25.084 1.00 94.56 98 GLY A O 1
ATOM 733 N N . GLY A 1 99 ? 7.594 0.697 -23.738 1.00 95.25 99 GLY A N 1
ATOM 734 C CA . GLY A 1 99 ? 8.559 0.025 -24.590 1.00 95.25 99 GLY A CA 1
ATOM 735 C C . GLY A 1 99 ? 8.195 -1.415 -24.939 1.00 95.25 99 GLY A C 1
ATOM 736 O O . GLY A 1 99 ? 8.276 -1.795 -26.105 1.00 95.25 99 GLY A O 1
ATOM 737 N N . LEU A 1 100 ? 7.710 -2.194 -23.966 1.00 97.00 100 LEU A N 1
ATOM 738 C CA . LEU A 1 100 ? 7.234 -3.558 -24.208 1.00 97.00 100 LEU A CA 1
ATOM 739 C C . LEU A 1 100 ? 6.027 -3.568 -25.156 1.00 97.00 100 LEU A C 1
ATOM 741 O O . LEU A 1 100 ? 5.980 -4.354 -26.097 1.00 97.00 100 LEU A O 1
ATOM 745 N N . ALA A 1 101 ? 5.073 -2.660 -24.945 1.00 96.31 101 ALA A N 1
ATOM 746 C CA . ALA A 1 101 ? 3.912 -2.526 -25.821 1.00 96.31 101 ALA A CA 1
ATOM 747 C C . ALA A 1 101 ? 4.276 -2.038 -27.232 1.00 96.31 101 ALA A C 1
ATOM 749 O O . ALA A 1 101 ? 3.656 -2.479 -28.200 1.00 96.31 101 ALA A O 1
ATOM 750 N N . ARG A 1 102 ? 5.276 -1.156 -27.370 1.00 95.31 102 ARG A N 1
ATOM 751 C CA . ARG A 1 102 ? 5.816 -0.748 -28.676 1.00 95.31 102 ARG A CA 1
ATOM 752 C C . ARG A 1 102 ? 6.454 -1.928 -29.399 1.00 95.31 102 ARG A C 1
ATOM 754 O O . ARG A 1 102 ? 6.190 -2.111 -30.582 1.00 95.31 102 ARG A O 1
ATOM 761 N N . LEU A 1 103 ? 7.248 -2.722 -28.681 1.00 95.88 103 LEU A N 1
ATOM 762 C CA . LEU A 1 103 ? 7.931 -3.894 -29.223 1.00 95.88 103 LEU A CA 1
ATOM 763 C C . LEU A 1 103 ? 6.954 -4.974 -29.695 1.00 95.88 103 LEU A C 1
ATOM 765 O O . LEU A 1 103 ? 7.236 -5.669 -30.660 1.00 95.88 103 LEU A O 1
ATOM 769 N N . ALA A 1 104 ? 5.803 -5.083 -29.032 1.00 96.38 104 ALA A N 1
ATOM 770 C CA . ALA A 1 104 ? 4.771 -6.057 -29.359 1.00 96.38 104 ALA A CA 1
ATOM 771 C C . ALA A 1 104 ? 3.970 -5.720 -30.624 1.00 96.38 104 ALA A C 1
ATOM 773 O O . ALA A 1 104 ? 3.177 -6.549 -31.058 1.00 96.38 104 ALA A O 1
ATOM 774 N N . ARG A 1 105 ? 4.104 -4.523 -31.215 1.00 94.81 105 ARG A N 1
ATOM 775 C CA . ARG A 1 105 ? 3.316 -4.185 -32.409 1.00 94.81 105 ARG A CA 1
ATOM 776 C C . ARG A 1 105 ? 3.686 -5.105 -33.582 1.00 94.81 105 ARG A C 1
ATOM 778 O O . ARG A 1 105 ? 4.873 -5.241 -33.870 1.00 94.81 105 ARG A O 1
ATOM 785 N N . PRO A 1 106 ? 2.696 -5.643 -34.324 1.00 95.25 106 PRO A N 1
ATOM 786 C CA . PRO A 1 106 ? 1.267 -5.286 -34.316 1.00 95.25 106 PRO A CA 1
ATOM 787 C C . PRO A 1 106 ? 0.353 -6.146 -33.413 1.00 95.25 106 PRO A C 1
ATOM 789 O O . PRO A 1 106 ? -0.865 -5.992 -33.490 1.00 95.25 106 PRO A O 1
ATOM 792 N N . ALA A 1 107 ? 0.894 -7.046 -32.589 1.00 97.69 107 ALA A N 1
ATOM 793 C CA . ALA A 1 107 ? 0.115 -7.929 -31.718 1.00 97.69 107 ALA A CA 1
ATOM 794 C C . ALA A 1 107 ? -0.738 -7.155 -30.701 1.00 97.69 107 ALA A C 1
ATOM 796 O O . ALA A 1 107 ? -0.375 -6.061 -30.264 1.00 97.69 107 ALA A O 1
ATOM 797 N N . LYS A 1 108 ? -1.859 -7.742 -30.264 1.00 97.94 108 LYS A N 1
ATOM 798 C CA . LYS A 1 108 ? -2.660 -7.171 -29.167 1.00 97.94 108 LYS A CA 1
ATOM 799 C C . LYS A 1 108 ? -1.972 -7.413 -27.829 1.00 97.94 108 LYS A C 1
ATOM 801 O O . LYS A 1 108 ? -1.457 -8.500 -27.591 1.00 97.94 108 LYS A O 1
ATOM 806 N N . VAL A 1 109 ? -2.030 -6.440 -26.923 1.00 98.31 109 VAL A N 1
ATOM 807 C CA . VAL A 1 109 ? -1.442 -6.552 -25.581 1.00 98.31 109 VAL A CA 1
ATOM 808 C C . VAL A 1 109 ? -2.541 -6.499 -24.528 1.00 98.31 109 VAL A C 1
ATOM 810 O O . VAL A 1 109 ? -3.342 -5.566 -24.505 1.00 98.31 109 VAL A O 1
ATOM 813 N N . VAL A 1 110 ? -2.565 -7.482 -23.631 1.00 98.44 110 VAL A N 1
ATOM 814 C CA . VAL A 1 110 ? -3.454 -7.503 -22.465 1.00 98.44 110 VAL A CA 1
ATOM 815 C C . VAL A 1 110 ? -2.606 -7.614 -21.207 1.00 98.44 110 VAL A C 1
ATOM 817 O O . VAL A 1 110 ? -2.008 -8.658 -20.951 1.00 98.44 110 VAL A O 1
ATOM 820 N N . SER A 1 111 ? -2.572 -6.546 -20.415 1.00 98.12 111 SER A N 1
ATOM 821 C CA . SER A 1 111 ? -1.860 -6.525 -19.138 1.00 98.12 111 SER A CA 1
ATOM 822 C C . SER A 1 111 ? -2.815 -6.791 -17.983 1.00 98.12 111 SER A C 1
ATOM 824 O O . SER A 1 111 ? -3.825 -6.100 -17.851 1.00 98.12 111 SER A O 1
ATOM 826 N N . LEU A 1 112 ? -2.480 -7.753 -17.126 1.00 98.25 112 LEU A N 1
ATOM 827 C CA . LEU A 1 112 ? -3.169 -8.022 -15.866 1.00 98.25 112 LEU A CA 1
ATOM 828 C C . LEU A 1 112 ? -2.249 -7.615 -14.716 1.00 98.25 112 LEU A C 1
ATOM 830 O O . LEU A 1 112 ? -1.140 -8.137 -14.596 1.00 98.25 112 LEU A O 1
ATOM 834 N N . ILE A 1 113 ? -2.693 -6.653 -13.911 1.00 97.56 113 ILE A N 1
ATOM 835 C CA . ILE A 1 113 ? -1.817 -5.893 -13.020 1.00 97.56 113 ILE A CA 1
ATOM 836 C C . ILE A 1 113 ? -2.268 -6.036 -11.561 1.00 97.56 113 ILE A C 1
ATOM 838 O O . ILE A 1 113 ? -3.432 -5.785 -11.237 1.00 97.56 113 ILE A O 1
ATOM 842 N N . LEU A 1 114 ? -1.328 -6.418 -10.694 1.00 96.88 114 LEU A N 1
ATOM 843 C CA . LEU A 1 114 ? -1.409 -6.287 -9.239 1.00 96.88 114 LEU A CA 1
ATOM 844 C C . LEU A 1 114 ? -0.657 -5.020 -8.817 1.00 96.88 114 LEU A C 1
ATOM 846 O O . LEU A 1 114 ? 0.541 -4.905 -9.074 1.00 96.88 114 LEU A O 1
ATOM 850 N N . SER A 1 115 ? -1.371 -4.077 -8.207 1.00 95.44 115 SER A N 1
ATOM 851 C CA . SER A 1 115 ? -0.844 -2.774 -7.799 1.00 95.44 115 SER A CA 1
ATOM 852 C C . SER A 1 115 ? -0.518 -2.748 -6.308 1.00 95.44 115 SER A C 1
ATOM 854 O O . SER A 1 115 ? -1.406 -2.902 -5.467 1.00 95.44 115 SER A O 1
ATOM 856 N N . ASP A 1 116 ? 0.751 -2.493 -6.004 1.00 92.69 116 ASP A N 1
ATOM 857 C CA . ASP A 1 116 ? 1.291 -2.183 -4.678 1.00 92.69 116 ASP A CA 1
ATOM 858 C C . ASP A 1 116 ? 1.605 -0.680 -4.520 1.00 92.69 116 ASP A C 1
ATOM 860 O O . ASP A 1 116 ? 2.391 -0.288 -3.662 1.00 92.69 116 ASP A O 1
ATOM 864 N N . ILE A 1 117 ? 1.000 0.175 -5.357 1.00 91.12 117 ILE A N 1
ATOM 865 C CA . ILE A 1 117 ? 1.249 1.621 -5.394 1.00 91.12 117 ILE A CA 1
ATOM 866 C C . ILE A 1 117 ? -0.023 2.384 -5.019 1.00 91.12 117 ILE A C 1
ATOM 868 O O . ILE A 1 117 ? -1.099 2.140 -5.569 1.00 91.12 117 ILE A O 1
ATOM 872 N N . ILE A 1 118 ? 0.111 3.372 -4.129 1.00 90.75 118 ILE A N 1
ATOM 873 C CA . ILE A 1 118 ? -0.978 4.295 -3.785 1.00 90.75 118 ILE A CA 1
ATOM 874 C C . ILE A 1 118 ? -1.509 4.974 -5.057 1.00 90.75 118 ILE A C 1
ATOM 876 O O . ILE A 1 118 ? -0.749 5.555 -5.829 1.00 90.75 118 ILE A O 1
ATOM 880 N N . GLY A 1 119 ? -2.829 4.924 -5.253 1.00 91.00 119 GLY A N 1
ATOM 881 C CA . GLY A 1 119 ? -3.514 5.563 -6.383 1.00 91.00 119 GLY A CA 1
ATOM 882 C C . GLY A 1 119 ? -3.515 4.752 -7.684 1.00 91.00 119 GLY A C 1
ATOM 883 O O . GLY A 1 119 ? -4.143 5.178 -8.649 1.00 91.00 119 GLY A O 1
ATOM 884 N N . ASP A 1 120 ? -2.872 3.578 -7.712 1.00 92.44 120 ASP A N 1
ATOM 885 C CA . ASP A 1 120 ? -2.873 2.646 -8.848 1.00 92.44 120 ASP A CA 1
ATOM 886 C C . ASP A 1 120 ? -2.385 3.251 -10.188 1.00 92.44 120 ASP A C 1
ATOM 888 O O . ASP A 1 120 ? -2.824 2.840 -11.268 1.00 92.44 120 ASP A O 1
ATOM 892 N N . ASP A 1 121 ? -1.468 4.228 -10.149 1.00 91.44 121 ASP A N 1
ATOM 893 C CA . ASP A 1 121 ? -0.921 4.850 -11.362 1.00 91.44 121 ASP A CA 1
ATOM 894 C C . ASP A 1 121 ? -0.081 3.843 -12.167 1.00 91.44 121 ASP A C 1
ATOM 896 O O . ASP A 1 121 ? 1.040 3.464 -11.804 1.00 91.44 121 ASP A O 1
ATOM 900 N N . LEU A 1 122 ? -0.626 3.437 -13.315 1.00 91.38 122 LEU A N 1
ATOM 901 C CA . LEU A 1 122 ? -0.029 2.443 -14.205 1.00 91.38 122 LEU A CA 1
ATOM 902 C C . LEU A 1 122 ? 1.352 2.854 -14.742 1.00 91.38 122 LEU A C 1
ATOM 904 O O . LEU A 1 122 ? 2.152 1.995 -15.110 1.00 91.38 122 LEU A O 1
ATOM 908 N N . GLY A 1 123 ? 1.645 4.154 -14.809 1.00 87.19 123 GLY A N 1
ATOM 909 C CA . GLY A 1 123 ? 2.948 4.664 -15.213 1.00 87.19 123 GLY A CA 1
ATOM 910 C C . GLY A 1 123 ? 4.032 4.389 -14.172 1.00 87.19 123 GLY A C 1
ATOM 911 O O . GLY A 1 123 ? 5.212 4.311 -14.527 1.00 87.19 123 GLY A O 1
ATOM 912 N N . PHE A 1 124 ? 3.671 4.230 -12.899 1.00 87.44 124 PHE A N 1
ATOM 913 C CA . PHE A 1 124 ? 4.618 3.907 -11.833 1.00 87.44 124 PHE A CA 1
ATOM 914 C C . PHE A 1 124 ? 4.764 2.400 -11.615 1.00 87.44 124 PHE A C 1
ATOM 916 O O . PHE A 1 124 ? 5.879 1.945 -11.343 1.00 87.44 124 PHE A O 1
ATOM 923 N N . ILE A 1 125 ? 3.705 1.614 -11.832 1.00 90.88 125 ILE A N 1
ATOM 924 C CA . ILE A 1 125 ? 3.744 0.155 -11.659 1.00 90.88 125 ILE A CA 1
ATOM 925 C C . ILE A 1 125 ? 4.710 -0.470 -12.672 1.00 90.88 125 ILE A C 1
ATOM 927 O O . ILE A 1 125 ? 4.547 -0.332 -13.884 1.00 90.88 125 ILE A O 1
ATOM 931 N N . ALA A 1 126 ? 5.751 -1.141 -12.171 1.00 89.25 126 ALA A N 1
ATOM 932 C CA . ALA A 1 126 ? 6.831 -1.728 -12.972 1.00 89.25 126 ALA A CA 1
ATOM 933 C C . ALA A 1 126 ? 7.478 -0.757 -13.988 1.00 89.25 126 ALA A C 1
ATOM 935 O O . ALA A 1 126 ? 8.030 -1.181 -15.004 1.00 89.25 126 ALA A O 1
ATOM 936 N N . SER A 1 127 ? 7.421 0.556 -13.724 1.00 91.56 127 SER A N 1
ATOM 937 C CA . SER A 1 127 ? 7.835 1.613 -14.660 1.00 91.56 127 SER A CA 1
ATOM 938 C C . SER A 1 127 ? 7.049 1.633 -15.986 1.00 91.56 127 SER A C 1
ATOM 940 O O . SER A 1 127 ? 7.576 2.076 -17.011 1.00 91.56 127 SER A O 1
ATOM 942 N N . GLY A 1 128 ? 5.797 1.170 -15.965 1.00 93.75 128 GLY A N 1
ATOM 943 C CA . GLY A 1 128 ? 4.822 1.290 -17.047 1.00 93.75 128 GLY A CA 1
ATOM 944 C C . GLY A 1 128 ? 5.264 0.671 -18.376 1.00 93.75 128 GLY A C 1
ATOM 945 O O . GLY A 1 128 ? 5.298 1.386 -19.372 1.00 93.75 128 GLY A O 1
ATOM 946 N N . PRO A 1 129 ? 5.608 -0.627 -18.461 1.00 96.00 129 PRO A N 1
ATOM 947 C CA . PRO A 1 129 ? 6.088 -1.241 -19.707 1.00 96.00 129 PRO A CA 1
ATOM 948 C C . PRO A 1 129 ? 5.041 -1.237 -20.836 1.00 96.00 129 PRO A C 1
ATOM 950 O O . PRO A 1 129 ? 5.390 -1.296 -22.015 1.00 96.00 129 PRO A O 1
ATOM 953 N N . THR A 1 130 ? 3.758 -1.124 -20.484 1.00 96.12 130 THR A N 1
ATOM 954 C CA . THR A 1 130 ? 2.610 -1.146 -21.404 1.00 96.12 130 THR A CA 1
ATOM 955 C C . THR A 1 130 ? 1.797 0.152 -21.384 1.00 96.12 130 THR A C 1
ATOM 957 O O . THR A 1 130 ? 0.632 0.167 -21.780 1.00 96.12 130 THR A O 1
ATOM 960 N N . VAL A 1 131 ? 2.394 1.249 -20.910 1.00 92.69 131 VAL A N 1
ATOM 961 C CA . VAL A 1 131 ? 1.748 2.563 -20.774 1.00 92.69 131 VAL A CA 1
ATOM 962 C C . VAL A 1 131 ? 2.671 3.635 -21.325 1.00 92.69 131 VAL A C 1
ATOM 964 O O . VAL A 1 131 ? 3.880 3.563 -21.136 1.00 92.69 131 VAL A O 1
ATOM 967 N N . THR A 1 132 ? 2.114 4.641 -21.989 1.00 89.44 132 THR A N 1
ATOM 968 C CA . THR A 1 132 ? 2.879 5.756 -22.551 1.00 89.44 132 THR A CA 1
ATOM 969 C C . THR A 1 132 ? 3.786 6.415 -21.508 1.00 89.44 132 THR A C 1
ATOM 971 O O . THR A 1 132 ? 3.362 6.706 -20.388 1.00 89.44 132 THR A O 1
ATOM 974 N N . ASN A 1 133 ? 5.037 6.682 -21.886 1.00 87.50 133 ASN A N 1
ATOM 975 C CA . ASN A 1 133 ? 5.937 7.499 -21.082 1.00 87.50 133 ASN A CA 1
ATOM 976 C C . ASN A 1 133 ? 5.557 8.978 -21.217 1.00 87.50 133 ASN A C 1
ATOM 978 O O . ASN A 1 133 ? 5.486 9.497 -22.327 1.00 87.50 133 ASN A O 1
ATOM 982 N N . THR A 1 134 ? 5.323 9.650 -20.095 1.00 85.56 134 THR A N 1
ATOM 983 C CA . THR A 1 134 ? 4.991 11.081 -20.051 1.00 85.56 134 THR A CA 1
ATOM 984 C C . THR A 1 134 ? 6.202 11.966 -19.776 1.00 85.56 134 THR A C 1
ATOM 986 O O . THR A 1 134 ? 6.111 13.180 -19.928 1.00 85.56 134 THR A O 1
ATOM 989 N N . SER A 1 135 ? 7.326 11.375 -19.373 1.00 87.81 135 SER A N 1
ATOM 990 C CA . SER A 1 135 ? 8.564 12.089 -19.076 1.00 87.81 135 SER A CA 1
ATOM 991 C C . SER A 1 135 ? 9.427 12.247 -20.325 1.00 87.81 135 SER A C 1
ATOM 993 O O . SER A 1 135 ? 9.394 11.405 -21.227 1.00 87.81 135 SER A O 1
ATOM 995 N N . SER A 1 136 ? 10.264 13.277 -20.344 1.00 90.44 136 SER A N 1
ATOM 996 C CA . SER A 1 136 ? 11.210 13.574 -21.420 1.00 90.44 136 SER A CA 1
ATOM 997 C C . SER A 1 136 ? 12.667 13.339 -21.002 1.00 90.44 136 SER A C 1
ATOM 999 O O . SER A 1 136 ? 12.992 13.189 -19.820 1.00 90.44 136 SER A O 1
ATOM 1001 N N . ALA A 1 137 ? 13.570 13.317 -21.986 1.00 93.44 137 ALA A N 1
ATOM 1002 C CA . ALA A 1 137 ? 15.008 13.311 -21.728 1.00 93.44 137 ALA A CA 1
ATOM 1003 C C . ALA A 1 137 ? 15.476 14.612 -21.047 1.00 93.44 137 ALA A C 1
ATOM 1005 O O . ALA A 1 137 ? 16.370 14.565 -20.203 1.00 93.44 137 ALA A O 1
ATOM 1006 N N . GLN A 1 138 ? 14.828 15.748 -21.344 1.00 94.44 138 GLN A N 1
ATOM 1007 C CA . GLN A 1 138 ? 15.128 17.030 -20.704 1.00 94.44 138 GLN A CA 1
ATOM 1008 C C . GLN A 1 138 ? 14.826 16.996 -19.202 1.00 94.44 138 GLN A C 1
ATOM 1010 O O . GLN A 1 138 ? 15.669 17.413 -18.414 1.00 94.44 138 GLN A O 1
ATOM 1015 N N . ASP A 1 139 ? 13.703 16.395 -18.792 1.00 94.62 139 ASP A N 1
ATOM 1016 C CA . ASP A 1 139 ? 13.362 16.248 -17.367 1.00 94.62 139 ASP A CA 1
ATOM 1017 C C . ASP A 1 139 ? 14.450 15.482 -16.591 1.00 94.62 139 ASP A C 1
ATOM 1019 O O . ASP A 1 139 ? 14.703 15.744 -15.415 1.00 94.62 139 ASP A O 1
ATOM 1023 N N . CYS A 1 140 ? 15.126 14.534 -17.250 1.00 95.31 140 CYS A N 1
ATOM 1024 C CA . CYS A 1 140 ? 16.221 13.774 -16.648 1.00 95.31 140 CYS A CA 1
ATOM 1025 C C . CYS A 1 140 ? 17.493 14.613 -16.487 1.00 95.31 140 CYS A C 1
ATOM 1027 O O . CYS A 1 140 ? 18.168 14.500 -15.465 1.00 95.31 140 CYS A O 1
ATOM 1029 N N . LEU A 1 141 ? 17.819 15.456 -17.471 1.00 96.38 141 LEU A N 1
ATOM 1030 C CA . LEU A 1 141 ? 18.953 16.381 -17.387 1.00 96.38 141 LEU A CA 1
ATOM 1031 C C . LEU A 1 141 ? 18.721 17.421 -16.282 1.00 96.38 141 LEU A C 1
ATOM 1033 O O . LEU A 1 141 ? 19.583 17.603 -15.422 1.00 96.38 141 LEU A O 1
ATOM 1037 N N . ASP A 1 142 ? 17.519 17.998 -16.231 1.00 96.38 142 ASP A N 1
ATOM 1038 C CA . ASP A 1 142 ? 17.118 18.960 -15.201 1.00 96.38 142 ASP A CA 1
ATOM 1039 C C . ASP A 1 142 ? 17.173 18.333 -13.798 1.00 96.38 142 ASP A C 1
ATOM 1041 O O . ASP A 1 142 ? 17.608 18.969 -12.833 1.00 96.38 142 ASP A O 1
ATOM 1045 N N . LEU A 1 143 ? 16.786 17.057 -13.670 1.00 96.19 143 LEU A N 1
ATOM 1046 C CA . LEU A 1 143 ? 16.928 16.299 -12.427 1.00 96.19 143 LEU A CA 1
ATOM 1047 C C . LEU A 1 143 ? 18.399 16.176 -12.005 1.00 96.19 143 LEU A C 1
ATOM 1049 O O . LEU A 1 143 ? 18.718 16.372 -10.829 1.00 96.19 143 LEU A O 1
ATOM 1053 N N . PHE A 1 144 ? 19.298 15.843 -12.933 1.00 96.94 144 PHE A N 1
ATOM 1054 C CA . PHE A 1 144 ? 20.720 15.690 -12.620 1.00 96.94 144 PHE A CA 1
ATOM 1055 C C . PHE A 1 144 ? 21.353 16.991 -12.133 1.00 96.94 144 PHE A C 1
ATOM 1057 O O . PHE A 1 144 ? 22.190 16.957 -11.225 1.00 96.94 144 PHE A O 1
ATOM 1064 N N . ASP A 1 145 ? 20.937 18.122 -12.694 1.00 95.94 145 ASP A N 1
ATOM 1065 C CA . ASP A 1 145 ? 21.389 19.440 -12.261 1.00 95.94 145 ASP A CA 1
ATOM 1066 C C . ASP A 1 145 ? 20.775 19.817 -10.906 1.00 95.94 145 ASP A C 1
ATOM 1068 O O . ASP A 1 145 ? 21.500 20.217 -9.995 1.00 95.94 145 ASP A O 1
ATOM 1072 N N . ARG A 1 146 ? 19.469 19.579 -10.707 1.00 96.06 146 ARG A N 1
ATOM 1073 C CA . ARG A 1 146 ? 18.765 19.829 -9.433 1.00 96.06 146 ARG A CA 1
ATOM 1074 C C . ARG A 1 146 ? 19.412 19.114 -8.244 1.00 96.06 146 ARG A C 1
ATOM 1076 O O . ARG A 1 146 ? 19.470 19.674 -7.152 1.00 96.06 146 ARG A O 1
ATOM 1083 N N . PHE A 1 147 ? 19.896 17.890 -8.450 1.00 95.56 147 PHE A N 1
ATOM 1084 C CA . PHE A 1 147 ? 20.578 17.097 -7.422 1.00 95.56 147 PHE A CA 1
ATOM 1085 C C . PHE A 1 147 ? 22.109 17.258 -7.427 1.00 95.56 147 PHE A C 1
ATOM 1087 O O . PHE A 1 147 ? 22.786 16.602 -6.639 1.00 95.56 147 PHE A O 1
ATOM 1094 N N . ASN A 1 148 ? 22.668 18.132 -8.273 1.00 95.50 148 ASN A N 1
ATOM 1095 C CA . ASN A 1 148 ? 24.110 18.366 -8.419 1.00 95.50 148 ASN A CA 1
ATOM 1096 C C . ASN A 1 148 ? 24.924 17.091 -8.724 1.00 95.50 148 ASN A C 1
ATOM 1098 O O . ASN A 1 148 ? 26.061 16.941 -8.276 1.00 95.50 148 ASN A O 1
ATOM 1102 N N . VAL A 1 149 ? 24.354 16.162 -9.498 1.00 96.06 149 VAL A N 1
ATOM 1103 C CA . VAL A 1 149 ? 24.994 14.883 -9.866 1.00 96.06 149 VAL A CA 1
ATOM 1104 C C . VAL A 1 149 ? 25.458 14.826 -11.321 1.00 96.06 149 VAL A C 1
ATOM 1106 O O . VAL A 1 149 ? 26.122 13.867 -11.702 1.00 96.06 149 VAL A O 1
ATOM 1109 N N . SER A 1 150 ? 25.162 15.849 -12.130 1.00 94.69 150 SER A N 1
ATOM 1110 C CA . SER A 1 150 ? 25.453 15.914 -13.576 1.00 94.69 150 SER A CA 1
ATOM 1111 C C . SER A 1 150 ? 26.907 15.578 -13.947 1.00 94.69 150 SER A C 1
ATOM 1113 O O . SER A 1 150 ? 27.154 14.929 -14.962 1.00 94.69 150 SER A O 1
ATOM 1115 N N . ALA A 1 151 ? 27.882 15.948 -13.107 1.00 94.81 151 ALA A N 1
ATOM 1116 C CA . ALA A 1 151 ? 29.301 15.641 -13.322 1.00 94.81 151 ALA A CA 1
ATOM 1117 C C . ALA A 1 151 ? 29.687 14.178 -13.018 1.00 94.81 151 ALA A C 1
ATOM 1119 O O . ALA A 1 151 ? 30.736 13.714 -13.456 1.00 94.81 151 ALA A O 1
ATOM 1120 N N . SER A 1 152 ? 28.868 13.458 -12.248 1.00 96.62 152 SER A N 1
ATOM 1121 C CA . SER A 1 152 ? 29.090 12.059 -11.854 1.00 96.62 152 SER A CA 1
ATOM 1122 C C . SER A 1 152 ? 28.316 11.058 -12.715 1.00 96.62 152 SER A C 1
ATOM 1124 O O . SER A 1 152 ? 28.518 9.851 -12.576 1.00 96.62 152 SER A O 1
ATOM 1126 N N . VAL A 1 153 ? 27.429 11.534 -13.593 1.00 96.81 153 VAL A N 1
ATOM 1127 C CA . VAL A 1 153 ? 26.689 10.692 -14.541 1.00 96.81 153 VAL A CA 1
ATOM 1128 C C . VAL A 1 153 ? 27.658 10.125 -15.591 1.00 96.81 153 VAL A C 1
ATOM 1130 O O . VAL A 1 153 ? 28.478 10.877 -16.123 1.00 96.81 153 VAL A O 1
ATOM 1133 N N . PRO A 1 154 ? 27.578 8.822 -15.933 1.00 97.12 154 PRO A N 1
ATOM 1134 C CA . PRO A 1 154 ? 28.386 8.239 -17.000 1.00 97.12 154 PRO A CA 1
ATOM 1135 C C . PRO A 1 154 ? 28.240 9.000 -18.323 1.00 97.12 154 PRO A C 1
ATOM 1137 O O . PRO A 1 154 ? 27.126 9.294 -18.763 1.00 97.12 154 PRO A O 1
ATOM 1140 N N . ALA A 1 155 ? 29.365 9.272 -18.990 1.00 96.62 155 ALA A N 1
ATOM 1141 C CA . ALA A 1 155 ? 29.380 10.019 -20.247 1.00 96.62 155 ALA A CA 1
ATOM 1142 C C . ALA A 1 155 ? 28.447 9.437 -21.334 1.00 96.62 155 ALA A C 1
ATOM 1144 O O . ALA A 1 155 ? 27.740 10.233 -21.953 1.00 96.62 155 ALA A O 1
ATOM 1145 N N . PRO A 1 156 ? 28.353 8.101 -21.543 1.00 97.50 156 PRO A N 1
ATOM 1146 C CA . PRO A 1 156 ? 27.421 7.535 -22.522 1.00 97.50 156 PRO A CA 1
ATOM 1147 C C . PRO A 1 156 ? 25.960 7.912 -22.253 1.00 97.50 156 PRO A C 1
ATOM 1149 O O . PRO A 1 156 ? 25.232 8.258 -23.179 1.00 97.50 156 PRO A O 1
ATOM 1152 N N . VAL A 1 157 ? 25.546 7.910 -20.981 1.00 97.38 157 VAL A N 1
ATOM 1153 C CA . VAL A 1 157 ? 24.180 8.260 -20.566 1.00 97.38 157 VAL A CA 1
ATOM 1154 C C . VAL A 1 157 ? 23.899 9.734 -20.810 1.00 97.38 157 VAL A C 1
ATOM 1156 O O . VAL A 1 157 ? 22.852 10.078 -21.354 1.00 97.38 157 VAL A O 1
ATOM 1159 N N . LYS A 1 158 ? 24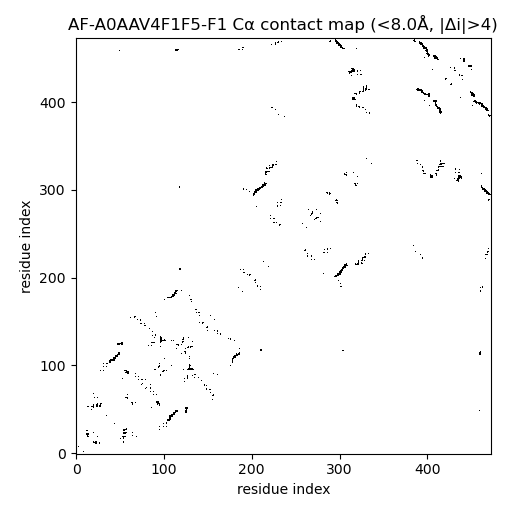.836 10.604 -20.420 1.00 96.25 158 LYS A N 1
ATOM 1160 C CA . LYS A 1 158 ? 24.683 12.049 -20.592 1.00 96.25 158 LYS A CA 1
ATOM 1161 C C . LYS A 1 158 ? 24.551 12.419 -22.071 1.00 96.25 158 LYS A C 1
ATOM 1163 O O . LYS A 1 158 ? 23.590 13.084 -22.440 1.00 96.25 158 LYS A O 1
ATOM 1168 N N . VAL A 1 159 ? 25.441 11.893 -22.915 1.00 96.31 159 VAL A N 1
ATOM 1169 C CA . VAL A 1 159 ? 25.403 12.105 -24.371 1.00 96.31 159 VAL A CA 1
ATOM 1170 C C . VAL A 1 159 ? 24.101 11.578 -24.980 1.00 96.31 159 VAL A C 1
ATOM 1172 O O . VAL A 1 159 ? 23.506 12.244 -25.823 1.00 96.31 159 VAL A O 1
ATOM 1175 N N . TYR A 1 160 ? 23.638 10.396 -24.560 1.00 96.31 160 TYR A N 1
ATOM 1176 C CA . TYR A 1 160 ? 22.366 9.841 -25.025 1.00 96.31 160 TYR A CA 1
ATOM 1177 C C . TYR A 1 160 ? 21.189 10.775 -24.704 1.00 96.31 160 TYR A C 1
ATOM 1179 O O . TYR A 1 160 ? 20.440 11.141 -25.606 1.00 96.31 160 TYR A O 1
ATOM 1187 N N . LEU A 1 161 ? 21.058 11.218 -23.450 1.00 95.50 161 LEU A N 1
ATOM 1188 C CA . LEU A 1 161 ? 19.953 12.087 -23.032 1.00 95.50 161 LEU A CA 1
ATOM 1189 C C . LEU A 1 161 ? 20.001 13.472 -23.693 1.00 95.50 161 LEU A C 1
ATOM 1191 O O . LEU A 1 161 ? 18.956 13.986 -24.078 1.00 95.50 161 LEU A O 1
ATOM 1195 N N . GLU A 1 162 ? 21.187 14.061 -23.866 1.00 95.44 162 GLU A N 1
ATOM 1196 C CA . GLU A 1 162 ? 21.360 15.338 -24.578 1.00 95.44 162 GLU A CA 1
ATOM 1197 C C . GLU A 1 162 ? 20.912 15.232 -26.046 1.00 95.44 162 GLU A C 1
ATOM 1199 O O . GLU A 1 162 ? 20.202 16.107 -26.548 1.00 95.44 162 GLU A O 1
ATOM 1204 N N . ASN A 1 163 ? 21.261 14.133 -26.723 1.00 94.19 163 ASN A N 1
ATOM 1205 C CA . ASN A 1 163 ? 20.836 13.881 -28.101 1.00 94.19 163 ASN A CA 1
ATOM 1206 C C . ASN A 1 163 ? 19.320 13.656 -28.213 1.00 94.19 163 ASN A C 1
ATOM 1208 O O . ASN A 1 163 ? 18.689 14.192 -29.129 1.00 94.19 163 ASN A O 1
ATOM 1212 N N . GLU A 1 164 ? 18.728 12.895 -27.288 1.00 92.06 164 GLU A N 1
ATOM 1213 C CA . GLU A 1 164 ? 17.278 12.663 -27.243 1.00 92.06 164 GLU A CA 1
ATOM 1214 C C . GLU A 1 164 ? 16.508 13.961 -26.960 1.00 92.06 164 GLU A C 1
ATOM 1216 O O . GLU A 1 164 ? 15.509 14.250 -27.624 1.00 92.06 164 GLU A O 1
ATOM 1221 N N . ALA A 1 165 ? 16.999 14.794 -26.036 1.00 92.06 165 ALA A N 1
ATOM 1222 C CA . ALA A 1 165 ? 16.411 16.097 -25.735 1.00 92.06 165 ALA A CA 1
ATOM 1223 C C . ALA A 1 165 ? 16.458 17.037 -26.953 1.00 92.06 165 ALA A C 1
ATOM 1225 O O . ALA A 1 165 ? 15.461 17.683 -27.272 1.00 92.06 165 ALA A O 1
ATOM 1226 N N . ALA A 1 166 ? 17.577 17.056 -27.687 1.00 90.00 166 ALA A N 1
ATOM 1227 C CA . ALA A 1 166 ? 17.727 17.853 -28.904 1.00 90.00 166 ALA A CA 1
ATOM 1228 C C . ALA A 1 166 ? 16.864 17.350 -30.080 1.00 90.00 166 ALA A C 1
ATOM 1230 O O . ALA A 1 166 ? 16.467 18.136 -30.943 1.00 90.00 166 ALA A O 1
ATOM 1231 N N . SER A 1 167 ? 16.573 16.047 -30.125 1.00 83.88 167 SER A N 1
ATOM 1232 C CA . SER A 1 167 ? 15.825 15.402 -31.215 1.00 83.88 167 SER A CA 1
ATOM 1233 C C . SER A 1 167 ? 14.309 15.403 -31.008 1.00 83.88 167 SER A C 1
ATOM 1235 O O . SER A 1 167 ? 13.562 15.102 -31.945 1.00 83.88 167 SER A O 1
ATOM 1237 N N . SER A 1 168 ? 13.839 15.743 -29.804 1.00 68.38 168 SER A N 1
ATOM 1238 C CA . SER A 1 168 ? 12.427 15.682 -29.428 1.00 68.38 168 SER A CA 1
ATOM 1239 C C . SER A 1 168 ? 11.590 16.721 -30.193 1.00 68.38 168 SER A C 1
ATOM 1241 O O . SER A 1 168 ? 11.400 17.862 -29.773 1.00 68.38 168 SER A O 1
ATOM 1243 N N . LYS A 1 169 ? 11.055 16.327 -31.355 1.00 55.22 169 LYS A N 1
ATOM 1244 C CA . LYS A 1 169 ? 9.869 16.976 -31.933 1.00 55.22 169 LYS A CA 1
ATOM 1245 C C . LYS A 1 169 ? 8.703 16.721 -30.977 1.00 55.22 169 LYS A C 1
ATOM 1247 O O . LYS A 1 169 ? 8.634 15.637 -30.407 1.00 55.22 169 LYS A O 1
ATOM 1252 N N . SER A 1 170 ? 7.806 17.702 -30.812 1.00 49.81 170 SER A N 1
ATOM 1253 C CA . SER A 1 170 ? 6.614 17.609 -29.949 1.00 49.81 170 SER A CA 1
ATOM 1254 C C . SER A 1 170 ? 6.025 16.193 -29.972 1.00 49.81 170 SER A C 1
ATOM 1256 O O . SER A 1 170 ? 5.805 15.702 -31.086 1.00 49.81 170 SER A O 1
ATOM 1258 N N . PRO A 1 171 ? 5.781 15.544 -28.818 1.00 52.84 171 PRO A N 1
ATOM 1259 C CA . PRO A 1 171 ? 5.415 14.135 -28.774 1.00 52.84 171 PRO A CA 1
ATOM 1260 C C . PRO A 1 171 ? 4.192 13.903 -29.660 1.00 52.84 171 PRO A C 1
ATOM 1262 O O . PRO A 1 171 ? 3.084 14.334 -29.340 1.00 52.84 171 PRO A O 1
ATOM 1265 N N . THR A 1 172 ? 4.390 13.262 -30.814 1.00 52.25 172 THR A N 1
ATOM 1266 C CA . THR A 1 172 ? 3.277 12.711 -31.581 1.00 52.25 172 THR A CA 1
ATOM 1267 C C . THR A 1 172 ? 2.600 11.725 -30.654 1.00 52.25 172 THR A C 1
ATOM 1269 O O . THR A 1 172 ? 3.251 10.787 -30.200 1.00 52.25 172 THR A O 1
ATOM 1272 N N . GLN A 1 173 ? 1.340 11.988 -30.320 1.00 65.50 173 GLN A N 1
ATOM 1273 C CA . GLN A 1 173 ? 0.546 11.184 -29.399 1.00 65.50 173 GLN A CA 1
ATOM 1274 C C . GLN A 1 173 ? 0.616 9.717 -29.852 1.00 65.50 173 GLN A C 1
ATOM 1276 O O . GLN A 1 173 ? 0.043 9.355 -30.879 1.00 65.50 173 GLN A O 1
ATOM 1281 N N . GLU A 1 174 ? 1.417 8.901 -29.163 1.00 76.81 174 GLU A N 1
ATOM 1282 C CA . GLU A 1 174 ? 1.628 7.511 -29.563 1.00 76.81 174 GLU A CA 1
ATOM 1283 C C . GLU A 1 174 ? 0.309 6.737 -29.429 1.00 76.81 174 GLU A C 1
ATOM 1285 O O . GLU A 1 174 ? -0.367 6.813 -28.402 1.00 76.81 174 GLU A O 1
ATOM 1290 N N . ASP A 1 175 ? -0.056 5.972 -30.461 1.00 86.56 175 ASP A N 1
ATOM 1291 C CA . ASP A 1 175 ? -1.323 5.237 -30.503 1.00 86.56 175 ASP A CA 1
ATOM 1292 C C . ASP A 1 175 ? -1.244 3.896 -29.756 1.00 86.56 175 ASP A C 1
ATOM 1294 O O . ASP A 1 175 ? -0.845 2.882 -30.322 1.00 86.56 175 ASP A O 1
ATOM 1298 N N . PHE A 1 176 ? -1.648 3.857 -28.489 1.00 92.69 176 PHE A N 1
ATOM 1299 C CA . PHE A 1 176 ? -1.708 2.627 -27.683 1.00 92.69 176 PHE A CA 1
ATOM 1300 C C . PHE A 1 176 ? -3.041 1.857 -27.813 1.00 92.69 176 PHE A C 1
ATOM 1302 O O . PHE A 1 176 ? -3.377 1.068 -26.933 1.00 92.69 176 PHE A O 1
ATOM 1309 N N . SER A 1 177 ? -3.808 2.040 -28.896 1.00 93.88 177 SER A N 1
ATOM 1310 C CA . SER A 1 177 ? -5.109 1.372 -29.092 1.00 93.88 177 SER A CA 1
ATOM 1311 C C . SER A 1 177 ? -5.055 -0.164 -29.111 1.00 93.88 177 SER A C 1
ATOM 1313 O O . SER A 1 177 ? -6.067 -0.816 -28.848 1.00 93.88 177 SER A O 1
ATOM 1315 N N . HIS A 1 178 ? -3.887 -0.764 -29.371 1.00 95.69 178 HIS A N 1
ATOM 1316 C CA . HIS A 1 178 ? -3.673 -2.216 -29.322 1.00 95.69 178 HIS A CA 1
ATOM 1317 C C . HIS A 1 178 ? -3.470 -2.771 -27.902 1.00 95.69 178 HIS A C 1
ATOM 1319 O O . HIS A 1 178 ? -3.324 -3.986 -27.746 1.00 95.69 178 HIS A O 1
ATOM 1325 N N . VAL A 1 179 ? -3.450 -1.913 -26.875 1.00 97.56 179 VAL A N 1
ATOM 1326 C CA . VAL A 1 179 ? -3.144 -2.273 -25.484 1.00 97.56 179 VAL A CA 1
ATOM 1327 C C . VAL A 1 179 ? -4.366 -2.126 -24.580 1.00 97.56 179 VAL A C 1
ATOM 1329 O O . VAL A 1 179 ? -5.012 -1.084 -24.540 1.00 97.56 179 VAL A O 1
ATOM 1332 N N . SER A 1 180 ? -4.631 -3.153 -23.774 1.00 97.81 180 SER A N 1
ATOM 1333 C CA . SER A 1 180 ? -5.618 -3.133 -22.695 1.00 97.81 180 SER A CA 1
ATOM 1334 C C . SER A 1 180 ? -4.936 -3.427 -21.362 1.00 97.81 180 SER A C 1
ATOM 1336 O O . SER A 1 180 ? -4.474 -4.543 -21.135 1.00 97.81 180 SER A O 1
ATOM 1338 N N . ASN A 1 181 ? -4.902 -2.447 -20.460 1.00 97.81 181 ASN A N 1
ATOM 1339 C CA . ASN A 1 181 ? -4.381 -2.616 -19.103 1.00 97.81 181 ASN A CA 1
ATOM 1340 C C . ASN A 1 181 ? -5.543 -2.824 -18.121 1.00 97.81 181 ASN A C 1
ATOM 1342 O O . ASN A 1 181 ? -6.449 -1.995 -18.057 1.00 97.81 181 ASN A O 1
ATOM 1346 N N . VAL A 1 182 ? -5.518 -3.915 -17.355 1.00 97.69 182 VAL A N 1
ATOM 1347 C CA . VAL A 1 182 ? -6.559 -4.276 -16.385 1.00 97.69 182 VAL A CA 1
ATOM 1348 C C . VAL A 1 182 ? -5.931 -4.467 -15.009 1.00 97.69 182 VAL A C 1
ATOM 1350 O O . VAL A 1 182 ? -5.125 -5.372 -14.793 1.00 97.69 182 VAL A O 1
ATOM 1353 N N . LEU A 1 183 ? -6.333 -3.626 -14.060 1.00 97.00 183 LEU A N 1
ATOM 1354 C CA . LEU A 1 183 ? -6.016 -3.802 -12.646 1.00 97.00 183 LEU A CA 1
ATOM 1355 C C . LEU A 1 183 ? -6.880 -4.938 -12.086 1.00 97.00 183 LEU A C 1
ATOM 1357 O O . LEU A 1 183 ? -8.102 -4.812 -12.015 1.00 97.00 183 LEU A O 1
ATOM 1361 N N . ILE A 1 184 ? -6.249 -6.052 -11.718 1.00 97.25 184 ILE A N 1
ATOM 1362 C CA . ILE A 1 184 ? -6.932 -7.247 -11.191 1.00 97.25 184 ILE A CA 1
ATOM 1363 C C . ILE A 1 184 ? -6.769 -7.410 -9.677 1.00 97.25 184 ILE A C 1
ATOM 1365 O O . ILE A 1 184 ? -7.509 -8.173 -9.060 1.00 97.25 184 ILE A O 1
ATOM 1369 N N . GLY A 1 185 ? -5.841 -6.673 -9.069 1.00 96.94 185 GLY A N 1
ATOM 1370 C CA . GLY A 1 185 ? -5.688 -6.593 -7.621 1.00 96.94 185 GLY A CA 1
ATOM 1371 C C . GLY A 1 185 ? -5.131 -5.236 -7.233 1.00 96.94 185 GLY A C 1
ATOM 1372 O O . GLY A 1 185 ? -4.104 -4.807 -7.750 1.00 96.94 185 GLY A O 1
ATOM 1373 N N . THR A 1 186 ? -5.845 -4.553 -6.350 1.00 97.25 186 THR A N 1
ATOM 1374 C CA . THR A 1 186 ? -5.483 -3.238 -5.822 1.00 97.25 186 THR A CA 1
ATOM 1375 C C . THR A 1 186 ? -5.994 -3.121 -4.397 1.00 97.25 186 THR A C 1
ATOM 1377 O O . THR A 1 186 ? -6.867 -3.889 -3.965 1.00 97.25 186 THR A O 1
ATOM 1380 N N . ASN A 1 187 ? -5.519 -2.108 -3.680 1.00 96.50 187 ASN A N 1
ATOM 1381 C CA . ASN A 1 187 ? -6.023 -1.811 -2.347 1.00 96.50 187 ASN A CA 1
ATOM 1382 C C . ASN A 1 187 ? -7.527 -1.487 -2.363 1.00 96.50 187 ASN A C 1
ATOM 1384 O O . ASN A 1 187 ? -8.278 -1.943 -1.505 1.00 96.50 187 ASN A O 1
ATOM 1388 N N . ARG A 1 188 ? -8.012 -0.817 -3.419 1.00 97.31 188 ARG A N 1
ATOM 1389 C CA . ARG A 1 188 ? -9.446 -0.560 -3.632 1.00 97.31 188 ARG A CA 1
ATOM 1390 C C . ARG A 1 188 ? -10.268 -1.848 -3.695 1.00 97.31 188 ARG A C 1
ATOM 1392 O O . ARG A 1 188 ? -11.347 -1.905 -3.104 1.00 97.31 188 ARG A O 1
ATOM 1399 N N . ILE A 1 189 ? -9.770 -2.874 -4.389 1.00 97.75 189 ILE A N 1
ATOM 1400 C CA . ILE A 1 189 ? -10.428 -4.187 -4.454 1.00 97.75 189 ILE A CA 1
ATOM 1401 C C . ILE A 1 189 ? -10.437 -4.840 -3.063 1.00 97.75 189 ILE A C 1
ATOM 1403 O O . ILE A 1 189 ? -11.481 -5.340 -2.637 1.00 97.75 189 ILE A O 1
ATOM 1407 N N . ALA A 1 190 ? -9.327 -4.768 -2.319 1.00 97.81 190 ALA A N 1
ATOM 1408 C CA . ALA A 1 190 ? -9.241 -5.288 -0.952 1.00 97.81 190 ALA A CA 1
ATOM 1409 C C . ALA A 1 190 ? -10.220 -4.583 0.009 1.00 97.81 190 ALA A C 1
ATOM 1411 O O . ALA A 1 190 ? -10.990 -5.251 0.705 1.00 97.81 190 ALA A O 1
ATOM 1412 N N . CYS A 1 191 ? -10.285 -3.247 -0.006 1.00 98.38 191 CYS A N 1
ATOM 1413 C CA . CYS A 1 191 ? -11.256 -2.481 0.780 1.00 98.38 191 CYS A CA 1
ATOM 1414 C C . CYS A 1 191 ? -12.705 -2.806 0.387 1.00 98.38 191 CYS A C 1
ATOM 1416 O O . CYS A 1 191 ? -13.572 -2.930 1.254 1.00 98.38 191 CYS A O 1
ATOM 1418 N N . GLY A 1 192 ? -12.983 -2.984 -0.910 1.00 98.31 192 GLY A N 1
ATOM 1419 C CA . GLY A 1 192 ? -14.297 -3.403 -1.404 1.00 98.31 192 GLY A CA 1
ATOM 1420 C C . GLY A 1 192 ? -14.710 -4.787 -0.891 1.00 98.31 192 GLY A C 1
ATOM 1421 O O . GLY A 1 192 ? -15.854 -4.980 -0.465 1.00 98.31 192 GLY A O 1
ATOM 1422 N N . ALA A 1 193 ? -13.771 -5.736 -0.855 1.00 98.31 193 ALA A N 1
ATOM 1423 C CA . ALA A 1 193 ? -13.990 -7.064 -0.289 1.00 98.31 193 ALA A CA 1
ATOM 1424 C C . ALA A 1 193 ? -14.233 -7.006 1.230 1.00 98.31 193 ALA A C 1
ATOM 1426 O O . ALA A 1 193 ? -15.181 -7.624 1.720 1.00 98.31 193 ALA A O 1
ATOM 1427 N N . ALA A 1 194 ? -13.452 -6.210 1.968 1.00 98.12 194 ALA A N 1
ATOM 1428 C CA . ALA A 1 194 ? -13.641 -5.998 3.405 1.00 98.12 194 ALA A CA 1
ATOM 1429 C C . ALA A 1 194 ? -15.003 -5.351 3.725 1.00 98.12 194 ALA A C 1
ATOM 1431 O O . ALA A 1 194 ? -15.710 -5.807 4.623 1.00 98.12 194 ALA A O 1
ATOM 1432 N N . SER A 1 195 ? -15.419 -4.355 2.937 1.00 98.25 195 SER A N 1
ATOM 1433 C CA . SER A 1 195 ? -16.737 -3.705 3.021 1.00 98.25 195 SER A CA 1
ATOM 1434 C C . SER A 1 195 ? -17.897 -4.677 2.747 1.00 98.25 195 SER A C 1
ATOM 1436 O O . SER A 1 195 ? -18.896 -4.725 3.474 1.00 98.25 195 SER A O 1
ATOM 1438 N N . SER A 1 196 ? -17.749 -5.530 1.731 1.00 98.44 196 SER A N 1
ATOM 1439 C CA . SER A 1 196 ? -18.735 -6.573 1.420 1.00 98.44 196 SER A CA 1
ATOM 1440 C C . SER A 1 196 ? -18.821 -7.605 2.546 1.00 98.44 196 SER A C 1
ATOM 1442 O O . SER A 1 196 ? -19.912 -8.014 2.955 1.00 98.44 196 SER A O 1
ATOM 1444 N N . LYS A 1 197 ? -17.669 -7.996 3.106 1.00 98.31 197 LYS A N 1
ATOM 1445 C CA . LYS A 1 197 ? -17.613 -8.939 4.221 1.00 98.31 197 LYS A CA 1
ATOM 1446 C C . LYS A 1 197 ? -18.240 -8.355 5.484 1.00 98.31 197 LYS A C 1
ATOM 1448 O O . LYS A 1 197 ? -19.035 -9.053 6.111 1.00 98.31 197 LYS A O 1
ATOM 1453 N N . SER A 1 198 ? -17.956 -7.105 5.840 1.00 97.38 198 SER A N 1
ATOM 1454 C CA . SER A 1 198 ? -18.549 -6.468 7.023 1.00 97.38 198 SER A CA 1
ATOM 1455 C C . SER A 1 198 ? -20.069 -6.320 6.898 1.00 97.38 198 SER A C 1
ATOM 1457 O O . SER A 1 198 ? -20.781 -6.607 7.862 1.00 97.38 198 SER A O 1
ATOM 1459 N N . SER A 1 199 ? -20.575 -6.033 5.693 1.00 97.12 199 SER A N 1
ATOM 1460 C CA . SER A 1 199 ? -22.015 -6.071 5.391 1.00 97.12 199 SER A CA 1
ATOM 1461 C C . SER A 1 199 ? -22.622 -7.449 5.661 1.00 97.12 199 SER A C 1
ATOM 1463 O O . SER A 1 199 ? -23.644 -7.554 6.336 1.00 97.12 199 SER A O 1
ATOM 1465 N N . SER A 1 200 ? -21.968 -8.525 5.199 1.00 97.12 200 SER A N 1
ATOM 1466 C CA . SER A 1 200 ? -22.425 -9.905 5.451 1.00 97.12 200 SER A CA 1
ATOM 1467 C C . SER A 1 200 ? -22.413 -10.293 6.935 1.00 97.12 200 SER A C 1
ATOM 1469 O O . SER A 1 200 ? -23.137 -11.196 7.343 1.00 97.12 200 SER A O 1
ATOM 1471 N N . LEU A 1 201 ? -21.602 -9.603 7.744 1.00 96.25 201 LEU A N 1
ATOM 1472 C CA . LEU A 1 201 ? -21.519 -9.778 9.194 1.00 96.25 201 LEU A CA 1
ATOM 1473 C C . LEU A 1 201 ? -22.503 -8.878 9.962 1.00 96.25 201 LEU A C 1
ATOM 1475 O O . LEU A 1 201 ? -22.518 -8.925 11.191 1.00 96.25 201 LEU A O 1
ATOM 1479 N N . GLY A 1 202 ? -23.321 -8.081 9.264 1.00 95.69 202 GLY A N 1
ATOM 1480 C CA . GLY A 1 202 ? -24.361 -7.232 9.848 1.00 95.69 202 GLY A CA 1
ATOM 1481 C C . GLY A 1 202 ? -23.918 -5.812 10.205 1.00 95.69 202 GLY A C 1
ATOM 1482 O O . GLY A 1 202 ? -24.669 -5.105 10.871 1.00 95.69 202 GLY A O 1
ATOM 1483 N N . PHE A 1 203 ? -22.731 -5.369 9.791 1.00 97.19 203 PHE A N 1
ATOM 1484 C CA . PHE A 1 203 ? -22.286 -3.985 9.979 1.00 97.19 203 PHE A CA 1
ATOM 1485 C C . PHE A 1 203 ? -22.640 -3.118 8.770 1.00 97.19 203 PHE A C 1
ATOM 1487 O O . PHE A 1 203 ? -22.740 -3.607 7.648 1.00 97.19 203 PHE A O 1
ATOM 1494 N N . LEU A 1 204 ? -22.805 -1.814 8.988 1.00 97.81 204 LEU A N 1
ATOM 1495 C CA . LEU A 1 204 ? -22.909 -0.844 7.902 1.00 97.81 204 LEU A CA 1
ATOM 1496 C C . LEU A 1 204 ? -21.503 -0.345 7.538 1.00 97.81 204 LEU A C 1
ATOM 1498 O O . LEU A 1 204 ? -20.882 0.322 8.372 1.00 97.81 204 LEU A O 1
ATOM 1502 N N . PRO A 1 205 ? -20.972 -0.670 6.346 1.00 98.12 205 PRO A N 1
ATOM 1503 C CA . PRO A 1 205 ? -19.625 -0.266 5.979 1.00 98.12 205 PRO A CA 1
ATOM 1504 C C . PRO A 1 205 ? -19.535 1.200 5.550 1.00 98.12 205 PRO A C 1
ATOM 1506 O O . PRO A 1 205 ? -20.455 1.742 4.936 1.00 98.12 205 PRO A O 1
ATOM 1509 N N . TYR A 1 206 ? -18.367 1.795 5.771 1.00 98.44 206 TYR A N 1
ATOM 1510 C CA . TYR A 1 206 ? -17.931 3.040 5.147 1.00 98.44 206 TYR A CA 1
ATOM 1511 C C . TYR A 1 206 ? -16.477 2.901 4.697 1.00 98.44 206 TYR A C 1
ATOM 1513 O O . TYR A 1 206 ? -15.609 2.641 5.527 1.00 98.44 206 TYR A O 1
ATOM 1521 N N . VAL A 1 207 ? -16.193 3.067 3.403 1.00 98.50 207 VAL A N 1
ATOM 1522 C CA . VAL A 1 207 ? -14.807 3.097 2.909 1.00 98.50 207 VAL A CA 1
ATOM 1523 C C . VAL A 1 207 ? -14.294 4.530 3.029 1.00 98.50 207 VAL A C 1
ATOM 1525 O O . VAL A 1 207 ? -14.717 5.400 2.274 1.00 98.50 207 VAL A O 1
ATOM 1528 N N . LEU A 1 208 ? -13.411 4.770 3.996 1.00 98.00 208 LEU A N 1
ATOM 1529 C CA . LEU A 1 208 ? -12.868 6.088 4.318 1.00 98.00 208 LEU A CA 1
ATOM 1530 C C . LEU A 1 208 ? -11.863 6.572 3.267 1.00 98.00 208 LEU A C 1
ATOM 1532 O O . LEU A 1 208 ? -11.927 7.721 2.840 1.00 98.00 208 LEU A O 1
ATOM 1536 N N . SER A 1 209 ? -10.932 5.706 2.868 1.00 96.69 209 SER A N 1
ATOM 1537 C CA . SER A 1 209 ? -9.917 5.990 1.850 1.00 96.69 209 SER A CA 1
ATOM 1538 C C . SER A 1 209 ? -9.318 4.687 1.318 1.00 96.69 209 SER A C 1
ATOM 1540 O O . SER A 1 209 ? -9.301 3.688 2.029 1.00 96.69 209 SER A O 1
ATOM 1542 N N . THR A 1 210 ? -8.816 4.708 0.086 1.00 96.44 210 THR A N 1
ATOM 1543 C CA . THR A 1 210 ? -7.975 3.645 -0.509 1.00 96.44 210 THR A CA 1
ATOM 1544 C C . THR A 1 210 ? -6.561 4.150 -0.813 1.00 96.44 210 THR A C 1
ATOM 1546 O O . THR A 1 210 ? -5.803 3.515 -1.539 1.00 96.44 210 THR A O 1
ATOM 1549 N N . GLU A 1 211 ? -6.252 5.354 -0.334 1.00 95.88 211 GLU A N 1
ATOM 1550 C CA . GLU A 1 211 ? -5.010 6.092 -0.558 1.00 95.88 211 GLU A CA 1
ATOM 1551 C C . GLU A 1 211 ? -4.530 6.700 0.769 1.00 95.88 211 GLU A C 1
ATOM 1553 O O . GLU A 1 211 ? -4.038 7.825 0.828 1.00 95.88 211 GLU A O 1
ATOM 1558 N N . LEU A 1 212 ? -4.770 5.996 1.878 1.00 95.44 212 LEU A N 1
ATOM 1559 C CA . LEU A 1 212 ? -4.331 6.430 3.196 1.00 95.44 212 LEU A CA 1
ATOM 1560 C C . LEU A 1 212 ? -2.800 6.500 3.238 1.00 95.44 212 LEU A C 1
ATOM 1562 O O . LEU A 1 212 ? -2.117 5.557 2.847 1.00 95.44 212 LEU A O 1
ATOM 1566 N N . CYS A 1 213 ? -2.267 7.613 3.728 1.00 94.44 213 CYS A N 1
ATOM 1567 C CA . CYS A 1 213 ? -0.837 7.828 3.893 1.00 94.44 213 CYS A CA 1
ATOM 1568 C C . CYS A 1 213 ? -0.564 8.672 5.145 1.00 94.44 213 CYS A C 1
ATOM 1570 O O . CYS A 1 213 ? -1.482 9.243 5.739 1.00 94.44 213 CYS A O 1
ATOM 1572 N N . GLY A 1 214 ? 0.704 8.743 5.548 1.00 95.12 214 GLY A N 1
ATOM 1573 C CA . GLY A 1 214 ? 1.157 9.507 6.710 1.00 95.12 214 GLY A CA 1
ATOM 1574 C C . GLY A 1 214 ? 1.817 8.642 7.780 1.00 95.12 214 GLY A C 1
ATOM 1575 O O . GLY A 1 214 ? 2.019 7.441 7.599 1.00 95.12 214 GLY A O 1
ATOM 1576 N N . GLU A 1 215 ? 2.165 9.274 8.901 1.00 97.12 215 GLU A N 1
ATOM 1577 C CA . GLU A 1 215 ? 2.825 8.607 10.024 1.00 97.12 215 GLU A CA 1
ATOM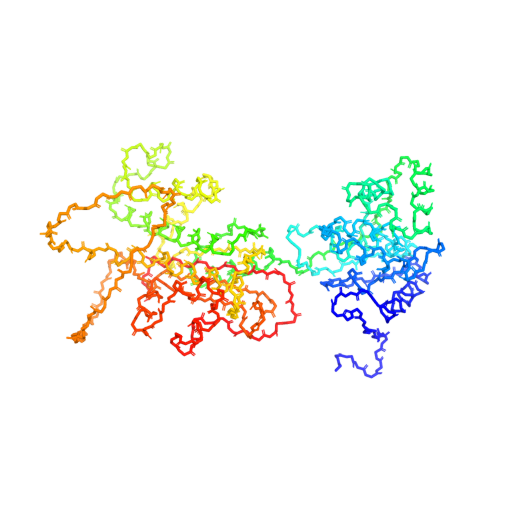 1578 C C . GLU A 1 215 ? 1.848 7.678 10.760 1.00 97.12 215 GLU A C 1
ATOM 1580 O O . GLU A 1 215 ? 0.788 8.109 11.226 1.00 97.12 215 GLU A O 1
ATOM 1585 N N . ALA A 1 216 ? 2.232 6.410 10.908 1.00 97.62 216 ALA A N 1
ATOM 1586 C CA . ALA A 1 216 ? 1.417 5.336 11.467 1.00 97.62 216 ALA A CA 1
ATOM 1587 C C . ALA A 1 216 ? 0.797 5.693 12.826 1.00 97.62 216 ALA A C 1
ATOM 1589 O O . ALA A 1 216 ? -0.403 5.505 13.031 1.00 97.62 216 ALA A O 1
ATOM 1590 N N . LYS A 1 217 ? 1.584 6.281 13.737 1.00 96.25 217 LYS A N 1
ATOM 1591 C CA . LYS A 1 217 ? 1.106 6.718 15.059 1.00 96.25 217 LYS A CA 1
ATOM 1592 C C . LYS A 1 217 ? -0.031 7.740 14.944 1.00 96.25 217 LYS A C 1
ATOM 1594 O O . LYS A 1 217 ? -1.063 7.579 15.593 1.00 96.25 217 LYS A O 1
ATOM 1599 N N . SER A 1 218 ? 0.129 8.762 14.103 1.00 96.81 218 SER A N 1
ATOM 1600 C CA . SER A 1 218 ? -0.879 9.814 13.907 1.00 96.81 218 SER A CA 1
ATOM 1601 C C . SER A 1 218 ? -2.159 9.271 13.274 1.00 96.81 218 SER A C 1
ATOM 1603 O O . SER A 1 218 ? -3.258 9.627 13.696 1.00 96.81 218 SER A O 1
ATOM 1605 N N . VAL A 1 219 ? -2.029 8.362 12.306 1.00 98.00 219 VAL A N 1
ATOM 1606 C CA . VAL A 1 219 ? -3.173 7.683 11.684 1.00 98.00 219 VAL A CA 1
ATOM 1607 C C . VAL A 1 219 ? -3.907 6.788 12.693 1.00 98.00 219 VAL A C 1
ATOM 1609 O O . VAL A 1 219 ? -5.137 6.769 12.715 1.00 98.00 219 VAL A O 1
ATOM 1612 N N . GLY A 1 220 ? -3.185 6.103 13.584 1.00 98.00 220 GLY A N 1
ATOM 1613 C CA . GLY A 1 220 ? -3.786 5.310 14.662 1.00 98.00 220 GLY A CA 1
ATOM 1614 C C . GLY A 1 220 ? -4.627 6.165 15.612 1.00 98.00 220 GLY A C 1
ATOM 1615 O O . GLY A 1 220 ? -5.777 5.832 15.908 1.00 98.00 220 GLY A O 1
ATOM 1616 N N . VAL A 1 221 ? -4.099 7.325 16.019 1.00 97.81 221 VAL A N 1
ATOM 1617 C CA . VAL A 1 221 ? -4.844 8.306 16.828 1.00 97.81 221 VAL A CA 1
ATOM 1618 C C . VAL A 1 221 ? -6.087 8.800 16.083 1.00 97.81 221 VAL A C 1
ATOM 1620 O O . VAL A 1 221 ? -7.160 8.860 16.681 1.00 97.81 221 VAL A O 1
ATOM 1623 N N . MET A 1 222 ? -5.991 9.088 14.780 1.00 98.25 222 MET A N 1
ATOM 1624 C CA . MET A 1 222 ? -7.142 9.487 13.958 1.00 98.25 222 MET A CA 1
ATOM 1625 C C . MET A 1 222 ? -8.277 8.458 14.024 1.00 98.25 222 MET A C 1
ATOM 1627 O O . MET A 1 222 ? -9.420 8.831 14.298 1.00 98.25 222 MET A O 1
ATOM 1631 N N . PHE A 1 223 ? -7.977 7.166 13.849 1.00 98.56 223 PHE A N 1
ATOM 1632 C CA . PHE A 1 223 ? -8.991 6.109 13.929 1.00 98.56 223 PHE A CA 1
ATOM 1633 C C . PHE A 1 223 ? -9.609 5.986 15.321 1.00 98.56 223 PHE A C 1
ATOM 1635 O O . PHE A 1 223 ? -10.821 5.803 15.437 1.00 98.56 223 PHE A O 1
ATOM 1642 N N . ALA A 1 224 ? -8.818 6.134 16.381 1.00 97.75 224 ALA A N 1
ATOM 1643 C CA . ALA A 1 224 ? -9.340 6.126 17.742 1.00 97.75 224 ALA A CA 1
ATOM 1644 C C . ALA A 1 224 ? -10.254 7.333 18.021 1.00 97.75 224 ALA A C 1
ATOM 1646 O O . ALA A 1 224 ? -11.329 7.176 18.603 1.00 97.75 224 ALA A O 1
ATOM 1647 N N . VAL A 1 225 ? -9.887 8.532 17.558 1.00 97.31 225 VAL A N 1
ATOM 1648 C CA . VAL A 1 225 ? -10.745 9.728 17.631 1.00 97.31 225 VAL A CA 1
ATOM 1649 C C . VAL A 1 225 ? -12.030 9.519 16.828 1.00 97.31 225 VAL A C 1
ATOM 1651 O O . VAL A 1 225 ? -13.110 9.873 17.305 1.00 97.31 225 VAL A O 1
ATOM 1654 N N . LEU A 1 226 ? -11.946 8.891 15.653 1.00 98.06 226 LEU A N 1
ATOM 1655 C CA . LEU A 1 226 ? -13.110 8.561 14.833 1.00 98.06 226 LEU A CA 1
ATOM 1656 C C . LEU A 1 226 ? -14.034 7.555 15.532 1.00 98.06 226 LEU A C 1
ATOM 1658 O O . LEU A 1 226 ? -15.250 7.736 15.531 1.00 98.06 226 LEU A O 1
ATOM 1662 N N . ALA A 1 227 ? -13.480 6.539 16.191 1.00 97.31 227 ALA A N 1
ATOM 1663 C CA . ALA A 1 227 ? -14.245 5.577 16.979 1.00 97.31 227 ALA A CA 1
ATOM 1664 C C . ALA A 1 227 ? -15.009 6.261 18.124 1.00 97.31 227 ALA A C 1
ATOM 1666 O O . ALA A 1 227 ? -16.215 6.055 18.281 1.00 97.31 227 ALA A O 1
ATOM 1667 N N . LYS A 1 228 ? -14.330 7.140 18.878 1.00 94.12 228 LYS A N 1
ATOM 1668 C CA . LYS A 1 228 ? -14.949 7.958 19.936 1.00 94.12 228 LYS A CA 1
ATOM 1669 C C . LYS A 1 228 ? -16.044 8.860 19.386 1.00 94.12 228 LYS A C 1
ATOM 1671 O O . LYS A 1 228 ? -17.089 9.001 20.015 1.00 94.12 228 LYS A O 1
ATOM 1676 N N . TYR A 1 229 ? -15.809 9.465 18.223 1.00 95.31 229 TYR A N 1
ATOM 1677 C CA . TYR A 1 229 ? -16.776 10.322 17.551 1.00 95.31 229 TYR A CA 1
ATOM 1678 C C . TYR A 1 229 ? -18.047 9.543 17.189 1.00 95.31 229 TYR A C 1
ATOM 1680 O O . TYR A 1 229 ? -19.141 9.931 17.597 1.00 95.31 229 TYR A O 1
ATOM 1688 N N . ILE A 1 230 ? -17.900 8.396 16.519 1.00 95.62 230 ILE A N 1
ATOM 1689 C CA . ILE A 1 230 ? -19.005 7.496 16.158 1.00 95.62 230 ILE A CA 1
ATOM 1690 C C . ILE A 1 230 ? -19.781 7.064 17.410 1.00 95.62 230 ILE A C 1
ATOM 1692 O O . ILE A 1 230 ? -21.011 7.136 17.431 1.00 95.62 230 ILE A O 1
ATOM 1696 N N . ALA A 1 231 ? -19.077 6.662 18.472 1.00 92.12 231 ALA A N 1
ATOM 1697 C CA . ALA A 1 231 ? -19.691 6.287 19.743 1.00 92.12 231 ALA A CA 1
ATOM 1698 C C . ALA A 1 231 ? -20.445 7.460 20.401 1.00 92.12 231 ALA A C 1
ATOM 1700 O O . ALA A 1 231 ? -21.558 7.277 20.899 1.00 92.12 231 ALA A O 1
ATOM 1701 N N . GLY A 1 232 ? -19.872 8.667 20.364 1.00 89.69 232 GLY A N 1
ATOM 1702 C CA . GLY A 1 232 ? -20.471 9.906 20.866 1.00 89.69 232 GLY A CA 1
ATOM 1703 C C . GLY A 1 232 ? -21.779 10.250 20.157 1.00 89.69 232 GLY A C 1
ATOM 1704 O O . GLY A 1 232 ? -22.817 10.356 20.814 1.00 89.69 232 GLY A O 1
ATOM 1705 N N . VAL A 1 233 ? -21.767 10.296 18.820 1.00 90.19 233 VAL A N 1
ATOM 1706 C CA . VAL A 1 233 ? -22.973 10.502 17.993 1.00 90.19 233 VAL A CA 1
ATOM 1707 C C . VAL A 1 233 ? -24.030 9.448 18.319 1.00 90.19 233 VAL A C 1
ATOM 1709 O O . VAL A 1 233 ? -25.200 9.758 18.551 1.00 90.19 233 VAL A O 1
ATOM 1712 N N . ALA A 1 234 ? -23.618 8.183 18.405 1.00 88.12 234 ALA A N 1
ATOM 1713 C CA . ALA A 1 234 ? -24.523 7.085 18.699 1.00 88.12 234 ALA A CA 1
ATOM 1714 C C . ALA A 1 234 ? -25.144 7.174 20.104 1.00 88.12 234 ALA A C 1
ATOM 1716 O O . ALA A 1 234 ? -26.231 6.628 20.304 1.00 88.12 234 ALA A O 1
ATOM 1717 N N . ASN A 1 235 ? -24.466 7.796 21.071 1.00 84.00 235 ASN A N 1
ATOM 1718 C CA . ASN A 1 235 ? -24.965 8.016 22.428 1.00 84.00 235 ASN A CA 1
ATOM 1719 C C . ASN A 1 235 ? -25.895 9.232 22.505 1.00 84.00 235 ASN A C 1
ATOM 1721 O O . ASN A 1 235 ? -26.947 9.144 23.133 1.00 84.00 235 ASN A O 1
ATOM 1725 N N . GLU A 1 236 ? -25.572 10.332 21.825 1.00 82.69 236 GLU A N 1
ATOM 1726 C CA . GLU A 1 236 ? -26.430 11.524 21.767 1.00 82.69 236 GLU A CA 1
ATOM 1727 C C . GLU A 1 236 ? -27.786 11.233 21.115 1.00 82.69 236 GLU A C 1
ATOM 1729 O O . GLU A 1 236 ? -28.822 11.704 21.590 1.00 82.69 236 GLU A O 1
ATOM 1734 N N . LEU A 1 237 ? -27.807 10.377 20.088 1.00 70.12 237 LEU A N 1
ATOM 1735 C CA . LEU A 1 237 ? -29.043 9.917 19.449 1.00 70.12 237 LEU A CA 1
ATOM 1736 C C . LEU A 1 237 ? -29.955 9.100 20.380 1.00 70.12 237 LEU A C 1
ATOM 1738 O O . LEU A 1 237 ? -31.144 8.994 20.099 1.00 70.12 237 LEU A O 1
ATOM 1742 N N . ARG A 1 238 ? -29.450 8.551 21.494 1.00 61.19 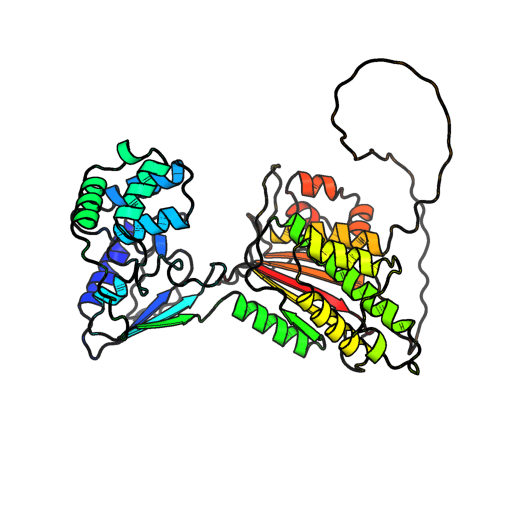238 ARG A N 1
ATOM 1743 C CA . ARG A 1 238 ? -30.294 7.871 22.501 1.00 61.19 238 ARG A CA 1
ATOM 1744 C C . ARG A 1 238 ? -31.103 8.837 23.346 1.00 61.19 238 ARG A C 1
ATOM 1746 O O . ARG A 1 238 ? -32.154 8.464 23.851 1.00 61.19 238 ARG A O 1
ATOM 1753 N N . VAL A 1 239 ? -30.574 10.041 23.557 1.00 52.50 239 VAL A N 1
ATOM 1754 C CA . VAL A 1 239 ? -31.158 11.040 24.462 1.00 52.50 239 VAL A CA 1
ATOM 1755 C C . VAL A 1 239 ? -32.278 11.824 23.759 1.00 52.50 239 VAL A C 1
ATOM 1757 O O . VAL A 1 239 ? -33.102 12.458 24.415 1.00 52.50 239 VAL A O 1
ATOM 1760 N N . ALA A 1 240 ? -32.348 11.776 22.425 1.00 51.47 240 ALA A N 1
ATOM 1761 C CA . ALA A 1 240 ? -33.389 12.438 21.649 1.00 51.47 240 ALA A CA 1
ATOM 1762 C C . ALA A 1 240 ? -34.708 11.636 21.659 1.00 51.47 240 ALA A C 1
ATOM 1764 O O . ALA A 1 240 ? -34.783 10.524 21.146 1.00 51.47 240 ALA A O 1
ATOM 1765 N N . ASP A 1 241 ? -35.753 12.240 22.230 1.00 42.81 241 ASP A N 1
ATOM 1766 C CA . ASP A 1 241 ? -37.143 11.765 22.230 1.00 42.81 241 ASP A CA 1
ATOM 1767 C C . ASP A 1 241 ? -37.629 11.404 20.803 1.00 42.81 241 ASP A C 1
ATOM 1769 O O . ASP A 1 241 ? -37.564 12.263 19.914 1.00 42.81 241 ASP A O 1
ATOM 1773 N N . PRO A 1 242 ? -38.150 10.181 20.564 1.00 43.91 242 PRO A N 1
ATOM 1774 C CA . PRO A 1 242 ? -38.613 9.733 19.247 1.00 43.91 242 PRO A CA 1
ATOM 1775 C C . PRO A 1 242 ? -39.785 10.549 18.669 1.00 43.91 242 PRO A C 1
ATOM 1777 O O . PRO A 1 242 ? -40.089 10.408 17.486 1.00 43.91 242 PRO A O 1
ATOM 1780 N N . THR A 1 243 ? -40.431 11.419 19.456 1.00 41.41 243 THR A N 1
ATOM 1781 C CA . THR A 1 243 ? -41.506 12.314 18.988 1.00 41.41 243 THR A CA 1
ATOM 1782 C C . THR A 1 243 ? -41.017 13.659 18.440 1.00 41.41 243 THR A C 1
ATOM 1784 O O . THR A 1 243 ? -41.783 14.371 17.787 1.00 41.41 243 THR A O 1
ATOM 1787 N N . LYS A 1 244 ? -39.740 14.018 18.634 1.00 43.03 244 LYS A N 1
ATOM 1788 C CA . LYS A 1 244 ? -39.146 15.218 18.028 1.00 43.03 244 LYS A CA 1
ATOM 1789 C C . LYS A 1 244 ? -38.450 14.842 16.726 1.00 43.03 244 LYS A C 1
ATOM 1791 O O . LYS A 1 244 ? -37.331 14.340 16.720 1.00 43.03 244 LYS A O 1
ATOM 1796 N N . SER A 1 245 ? -39.132 15.115 15.618 1.00 37.72 245 SER A N 1
ATOM 1797 C CA . SER A 1 245 ? -38.646 14.988 14.242 1.00 37.72 245 SER A CA 1
ATOM 1798 C C . SER A 1 245 ? -37.175 15.410 14.096 1.00 37.72 245 SER A C 1
ATOM 1800 O O . SER A 1 245 ? -36.821 16.587 14.194 1.00 37.72 245 SER A O 1
ATOM 1802 N N . ILE A 1 246 ? -36.331 14.410 13.835 1.00 46.09 246 ILE A N 1
ATOM 1803 C CA . ILE A 1 246 ? -34.866 14.478 13.697 1.00 46.09 246 ILE A CA 1
ATOM 1804 C C . ILE A 1 246 ? -34.432 15.359 12.504 1.00 46.09 246 ILE A C 1
ATOM 1806 O O . ILE A 1 246 ? -33.287 15.811 12.441 1.00 46.09 246 ILE A O 1
ATOM 1810 N N . GLU A 1 247 ? -35.358 15.702 11.602 1.00 35.56 247 GLU A N 1
ATOM 1811 C CA . GLU A 1 247 ? -35.115 16.554 10.428 1.00 35.56 247 GLU A CA 1
ATOM 1812 C C . GLU A 1 247 ? -34.591 17.964 10.753 1.00 35.56 247 GLU A C 1
ATOM 1814 O O . GLU A 1 247 ? -33.979 18.593 9.890 1.00 35.56 247 GLU A O 1
ATOM 1819 N N . VAL A 1 248 ? -34.749 18.454 11.988 1.00 38.69 248 VAL A N 1
ATOM 1820 C CA . VAL A 1 248 ? -34.335 19.822 12.354 1.00 38.69 248 VAL A CA 1
ATOM 1821 C C . VAL A 1 248 ? -32.873 19.911 12.830 1.00 38.69 248 VAL A C 1
ATOM 1823 O O . VAL A 1 248 ? -32.282 20.983 12.745 1.00 38.69 248 VAL A O 1
ATOM 1826 N N . LYS A 1 249 ? -32.226 18.810 13.250 1.00 43.59 249 LYS A N 1
ATOM 1827 C CA . LYS A 1 249 ? -30.820 18.849 13.726 1.00 43.59 249 LYS A CA 1
ATOM 1828 C C . LYS A 1 249 ? -29.760 18.539 12.666 1.00 43.59 249 LYS A C 1
ATOM 1830 O O . LYS A 1 249 ? -28.601 18.861 12.881 1.00 43.59 249 LYS A O 1
ATOM 1835 N N . ILE A 1 250 ? -30.137 17.954 11.528 1.00 43.72 250 ILE A N 1
ATOM 1836 C CA . ILE A 1 250 ? -29.186 17.585 10.457 1.00 43.72 250 ILE A CA 1
ATOM 1837 C C . ILE A 1 250 ? -29.066 18.698 9.391 1.00 43.72 250 ILE A C 1
ATOM 1839 O O . ILE A 1 250 ? -28.077 18.759 8.664 1.00 43.72 250 ILE A O 1
ATOM 1843 N N . LYS A 1 251 ? -30.037 19.624 9.311 1.00 34.34 251 LYS A N 1
ATOM 1844 C CA . LYS A 1 251 ? -30.042 20.743 8.340 1.00 34.34 251 LYS A CA 1
ATOM 1845 C C . LYS A 1 251 ? -29.669 22.116 8.911 1.00 34.34 251 LYS A C 1
ATOM 1847 O O . LYS A 1 251 ? -29.512 23.060 8.143 1.00 34.34 251 LYS A O 1
ATOM 1852 N N . GLY A 1 252 ? -29.490 22.239 10.221 1.00 32.06 252 GLY A N 1
ATOM 1853 C CA . GLY A 1 252 ? -28.926 23.427 10.857 1.00 32.06 252 GLY A CA 1
ATOM 1854 C C . GLY A 1 252 ? -27.565 23.080 11.433 1.00 32.06 252 GLY A C 1
ATOM 1855 O O . GLY A 1 252 ? -27.381 21.964 11.908 1.00 32.06 252 GLY A O 1
ATOM 1856 N N . HIS A 1 253 ? -26.620 24.021 11.395 1.00 37.22 253 HIS A N 1
ATOM 1857 C CA . HIS A 1 253 ? -25.447 23.989 12.268 1.00 37.22 253 HIS A CA 1
ATOM 1858 C C . HIS A 1 253 ? -25.820 23.390 13.630 1.00 37.22 253 HIS A C 1
ATOM 1860 O O . HIS A 1 253 ? -26.828 23.799 14.213 1.00 37.22 253 HIS A O 1
ATOM 1866 N N . VAL A 1 254 ? -24.997 22.480 14.158 1.00 41.75 254 VAL A N 1
ATOM 1867 C CA . VAL A 1 254 ? -24.961 22.242 15.603 1.00 41.75 254 VAL A CA 1
ATOM 1868 C C . VAL A 1 254 ? -24.553 23.579 16.217 1.00 41.75 254 VAL A C 1
ATOM 1870 O O . VAL A 1 254 ? -23.380 23.926 16.302 1.00 41.75 254 VAL A O 1
ATOM 1873 N N . SER A 1 255 ? -25.550 24.408 16.509 1.00 33.91 255 SER A N 1
ATOM 1874 C CA . SER A 1 255 ? -25.380 25.714 17.108 1.00 33.91 255 SER A CA 1
ATOM 1875 C C . SER A 1 255 ? -24.912 25.492 18.540 1.00 33.91 255 SER A C 1
ATOM 1877 O O . SER A 1 255 ? -25.714 25.129 19.396 1.00 33.91 255 SER A O 1
ATOM 1879 N N . GLY A 1 256 ? -23.614 25.677 18.772 1.00 36.69 256 GLY A N 1
ATOM 1880 C CA . GLY A 1 256 ? -23.066 26.175 20.033 1.00 36.69 256 GLY A CA 1
ATOM 1881 C C . GLY A 1 256 ? -23.522 25.484 21.318 1.00 36.69 256 GLY A C 1
ATOM 1882 O O . GLY A 1 256 ? -23.951 26.163 22.245 1.00 36.69 256 GLY A O 1
ATOM 1883 N N . SER A 1 257 ? -23.376 24.164 21.415 1.00 41.81 257 SER A N 1
ATOM 1884 C CA . SER A 1 257 ? -23.137 23.544 22.722 1.00 41.81 257 SER A CA 1
ATOM 1885 C C . SER A 1 257 ? -21.813 22.796 22.653 1.00 41.81 257 SER A C 1
ATOM 1887 O O . SER A 1 257 ? -21.683 21.919 21.799 1.00 41.81 257 SER A O 1
ATOM 1889 N N . ASP A 1 258 ? -20.859 23.142 23.521 1.00 56.38 258 ASP A N 1
ATOM 1890 C CA . ASP A 1 258 ? -19.538 22.509 23.672 1.00 56.38 258 ASP A CA 1
ATOM 1891 C C . ASP A 1 258 ? -19.665 21.043 24.127 1.00 56.38 258 ASP A C 1
ATOM 1893 O O . ASP A 1 258 ? -19.348 20.665 25.255 1.00 56.38 258 ASP A O 1
ATOM 1897 N N . THR A 1 259 ? -20.200 20.187 23.261 1.00 75.19 259 THR A N 1
ATOM 1898 C CA . THR A 1 259 ? -20.280 18.746 23.505 1.00 75.19 259 THR A CA 1
ATOM 1899 C C . THR A 1 259 ? -18.926 18.102 23.236 1.00 75.19 259 THR A C 1
ATOM 1901 O O . THR A 1 259 ? -18.159 18.540 22.376 1.00 75.19 259 THR A O 1
ATOM 1904 N N . LYS A 1 260 ? -18.629 16.996 23.928 1.00 83.94 260 LYS A N 1
ATOM 1905 C CA . LYS A 1 260 ? -17.434 16.192 23.625 1.00 83.94 260 LYS A CA 1
ATOM 1906 C C . LYS A 1 260 ? -17.411 15.758 22.148 1.00 83.94 260 LYS A C 1
ATOM 1908 O O . LYS A 1 260 ? -16.351 15.764 21.530 1.00 83.94 260 LYS A O 1
ATOM 1913 N N . THR A 1 261 ? -18.571 15.457 21.562 1.00 88.69 261 THR A N 1
ATOM 1914 C CA . THR A 1 261 ? -18.708 15.032 20.160 1.00 88.69 261 THR A CA 1
ATOM 1915 C C . THR A 1 261 ? -18.362 16.143 19.165 1.00 88.69 261 THR A C 1
ATOM 1917 O O . THR A 1 261 ? -17.660 15.879 18.190 1.00 88.69 261 THR A O 1
ATOM 1920 N N . SER A 1 262 ? -18.768 17.396 19.413 1.00 88.06 262 SER A N 1
ATOM 1921 C CA . SER A 1 262 ? -18.400 18.528 18.544 1.00 88.06 262 SER A CA 1
ATOM 1922 C C . SER A 1 262 ? -16.898 18.823 18.569 1.00 88.06 262 SER A C 1
ATOM 1924 O O . SER A 1 262 ? -16.324 19.115 17.521 1.00 88.06 262 SER A O 1
ATOM 1926 N N . LEU A 1 263 ? -16.243 18.674 19.727 1.00 90.88 263 LEU A N 1
ATOM 1927 C CA . LEU A 1 263 ? -14.784 18.805 19.841 1.00 90.88 263 LEU A CA 1
ATOM 1928 C C . LEU A 1 263 ? -14.049 17.699 19.071 1.00 90.88 263 LEU A C 1
ATOM 1930 O O . LEU A 1 263 ? -13.088 17.982 18.359 1.00 90.88 263 LEU A O 1
ATOM 1934 N N . LEU A 1 264 ? -14.526 16.451 19.154 1.00 93.81 264 LEU A N 1
ATOM 1935 C CA . LEU A 1 264 ? -13.981 15.341 18.363 1.00 93.81 264 LEU A CA 1
ATOM 1936 C C . LEU A 1 264 ? -14.153 15.588 16.858 1.00 93.81 264 LEU A C 1
ATOM 1938 O O . LEU A 1 264 ? -13.209 15.375 16.102 1.00 93.81 264 LEU A O 1
ATOM 1942 N N . ARG A 1 265 ? -15.314 16.101 16.423 1.00 96.00 265 ARG A N 1
ATOM 1943 C CA . ARG A 1 265 ? -15.552 16.488 15.022 1.00 96.00 265 ARG A CA 1
ATOM 1944 C C . ARG A 1 265 ? -14.543 17.536 14.555 1.00 96.00 265 ARG A C 1
ATOM 1946 O O . ARG A 1 265 ? -13.908 17.360 13.519 1.00 96.00 265 ARG A O 1
ATOM 1953 N N . GLN A 1 266 ? -14.369 18.601 15.338 1.00 94.44 266 GLN A N 1
ATOM 1954 C CA . GLN A 1 266 ? -13.413 19.662 15.032 1.00 94.44 266 GLN A CA 1
ATOM 1955 C C . GLN A 1 266 ? -11.984 19.117 14.958 1.00 94.44 266 GLN A C 1
ATOM 1957 O O . GLN A 1 266 ? -11.257 19.467 14.033 1.00 94.44 266 GLN A O 1
ATOM 1962 N N . ARG A 1 267 ? -11.598 18.229 15.882 1.00 95.31 267 ARG A N 1
ATOM 1963 C CA . ARG A 1 267 ? -10.288 17.566 15.873 1.00 95.31 267 ARG A CA 1
ATOM 1964 C C . ARG A 1 267 ? -10.088 16.723 14.610 1.00 95.31 267 ARG A C 1
ATOM 1966 O O . ARG A 1 267 ? -9.068 16.875 13.948 1.00 95.31 267 ARG A O 1
ATOM 1973 N N . LEU A 1 268 ? -11.076 15.912 14.218 1.00 96.75 268 LEU A N 1
ATOM 1974 C CA . LEU A 1 268 ? -11.039 15.114 12.980 1.00 96.75 268 LEU A CA 1
ATOM 1975 C C . LEU A 1 268 ? -10.807 15.969 11.731 1.00 96.75 268 LEU A C 1
ATOM 1977 O O . LEU A 1 268 ? -10.042 15.583 10.850 1.00 96.75 268 LEU A O 1
ATOM 1981 N N . MET A 1 269 ? -11.432 17.141 11.667 1.00 96.81 269 MET A N 1
ATOM 1982 C CA . MET A 1 269 ? -11.277 18.053 10.536 1.00 96.81 269 MET A CA 1
ATOM 1983 C C . MET A 1 269 ? -9.950 18.818 10.578 1.00 96.81 269 MET A C 1
ATOM 1985 O O . MET A 1 269 ? -9.265 18.909 9.564 1.00 96.81 269 MET A O 1
ATOM 1989 N N . ALA A 1 270 ? -9.594 19.384 11.733 1.00 95.19 270 ALA A N 1
ATOM 1990 C CA . ALA A 1 270 ? -8.466 20.304 11.860 1.00 95.19 270 ALA A CA 1
ATOM 1991 C C . ALA A 1 270 ? -7.109 19.592 11.945 1.00 95.19 270 ALA A C 1
ATOM 1993 O O . ALA A 1 270 ? -6.143 20.068 11.358 1.00 95.19 270 ALA A O 1
ATOM 1994 N N . GLU A 1 271 ? -7.029 18.473 12.669 1.00 94.31 271 GLU A N 1
ATOM 1995 C CA . GLU A 1 271 ? -5.778 17.732 12.886 1.00 94.31 271 GLU A CA 1
ATOM 1996 C C . GLU A 1 271 ? -5.544 16.684 11.794 1.00 94.31 271 GLU A C 1
ATOM 1998 O O . GLU A 1 271 ? -4.416 16.493 11.349 1.00 94.31 271 GLU A O 1
ATOM 2003 N N . PHE A 1 272 ? -6.614 16.028 11.332 1.00 94.56 272 PHE A N 1
ATOM 2004 C CA . PHE A 1 272 ? -6.516 14.882 10.421 1.00 94.56 272 PHE A CA 1
ATOM 2005 C C . PHE A 1 272 ? -7.085 15.141 9.021 1.00 94.56 272 PHE A C 1
ATOM 2007 O O . PHE A 1 272 ? -7.032 14.262 8.163 1.00 94.56 272 PHE A O 1
ATOM 2014 N N . GLY A 1 273 ? -7.630 16.334 8.765 1.00 94.88 273 GLY A N 1
ATOM 2015 C CA . GLY A 1 273 ? -8.086 16.735 7.433 1.00 94.88 273 GLY A CA 1
ATOM 2016 C C . GLY A 1 273 ? -9.331 15.999 6.927 1.00 94.88 273 GLY A C 1
ATOM 2017 O O . GLY A 1 273 ? -9.599 16.026 5.722 1.00 94.88 273 GLY A O 1
ATOM 2018 N N . LEU A 1 274 ? -10.108 15.340 7.800 1.00 95.75 274 LEU A N 1
ATOM 2019 C CA . LEU A 1 274 ? -11.355 14.699 7.376 1.00 95.75 274 LEU A CA 1
ATOM 2020 C C . LEU A 1 274 ? -12.341 15.762 6.885 1.00 95.75 274 LEU A C 1
ATOM 2022 O O . LEU A 1 274 ? -12.566 16.788 7.527 1.00 95.75 274 LEU A O 1
ATOM 2026 N N . LYS A 1 275 ? -12.963 15.502 5.735 1.00 96.44 275 LYS A N 1
ATOM 2027 C CA . LYS A 1 275 ? -13.926 16.431 5.144 1.00 96.44 275 LYS A CA 1
ATOM 2028 C C . LYS A 1 275 ? -15.225 16.430 5.944 1.00 96.44 275 LYS A C 1
ATOM 2030 O O . LYS A 1 275 ? -15.711 15.392 6.383 1.00 96.44 275 LYS A O 1
ATOM 2035 N N . GLU A 1 276 ? -15.857 17.595 6.021 1.00 94.25 276 GLU A N 1
ATOM 2036 C CA . GLU A 1 276 ? -17.186 17.751 6.623 1.00 94.25 276 GLU A CA 1
ATOM 2037 C C . GLU A 1 276 ? -18.230 16.821 5.972 1.00 94.25 276 GLU A C 1
ATOM 2039 O O . GLU A 1 276 ? -19.100 16.288 6.655 1.00 94.25 276 GLU A O 1
ATOM 2044 N N . THR A 1 277 ? -18.122 16.569 4.663 1.00 95.50 277 THR A N 1
ATOM 2045 C CA . THR A 1 277 ? -18.983 15.614 3.944 1.00 95.50 277 THR A CA 1
ATOM 2046 C C . THR A 1 277 ? -18.800 14.185 4.448 1.00 95.50 277 THR A C 1
ATOM 2048 O O . THR A 1 277 ? -19.786 13.511 4.717 1.00 95.50 277 THR A O 1
ATOM 2051 N N . THR A 1 278 ? -17.554 13.758 4.664 1.00 96.75 278 THR A N 1
ATOM 2052 C CA . THR A 1 278 ? -17.218 12.433 5.202 1.00 96.75 278 THR A CA 1
ATOM 2053 C C . THR A 1 278 ? -17.855 12.221 6.571 1.00 96.75 278 THR A C 1
ATOM 2055 O O . THR A 1 278 ? -18.487 11.197 6.814 1.00 96.75 278 THR A O 1
ATOM 2058 N N . LEU A 1 279 ? -17.747 13.209 7.463 1.00 96.69 279 LEU A N 1
ATOM 2059 C CA . LEU A 1 279 ? -18.322 13.106 8.804 1.00 96.69 279 LEU A CA 1
ATOM 2060 C C . LEU A 1 279 ? -19.856 13.080 8.768 1.00 96.69 279 LEU A C 1
ATOM 2062 O O . LEU A 1 279 ? -20.458 12.308 9.507 1.00 96.69 279 LEU A O 1
ATOM 2066 N N . ARG A 1 280 ? -20.498 13.837 7.865 1.00 95.12 280 ARG A N 1
ATOM 2067 C CA . ARG A 1 280 ? -21.958 13.762 7.656 1.00 95.12 280 ARG A CA 1
ATOM 2068 C C . ARG A 1 280 ? -22.421 12.394 7.158 1.00 95.12 280 ARG A C 1
ATOM 2070 O O . ARG A 1 280 ? -23.457 11.912 7.612 1.00 95.12 280 ARG A O 1
ATOM 2077 N N . ASP A 1 281 ? -21.678 11.769 6.247 1.00 96.12 281 ASP A N 1
ATOM 2078 C CA . ASP A 1 281 ? -22.010 10.425 5.760 1.00 96.12 281 ASP A CA 1
ATOM 2079 C C . ASP A 1 281 ? -21.932 9.398 6.898 1.00 96.12 281 ASP A C 1
ATOM 2081 O O . ASP A 1 281 ? -22.812 8.546 7.044 1.00 96.12 281 ASP A O 1
ATOM 2085 N N . ILE A 1 282 ? -20.910 9.518 7.750 1.00 96.81 282 ILE A N 1
ATOM 2086 C CA . ILE A 1 282 ? -20.751 8.683 8.943 1.00 96.81 282 ILE A CA 1
ATOM 2087 C C . ILE A 1 282 ? -21.903 8.921 9.930 1.00 96.81 282 ILE A C 1
ATOM 2089 O O . ILE A 1 282 ? -22.479 7.949 10.416 1.00 96.81 282 ILE A O 1
ATOM 2093 N N . ASP A 1 283 ? -22.313 10.170 10.172 1.00 94.75 283 ASP A N 1
ATOM 2094 C CA . ASP A 1 283 ? -23.468 10.488 11.028 1.00 94.75 283 ASP A CA 1
ATOM 2095 C C . ASP A 1 283 ? -24.749 9.805 10.529 1.00 94.75 283 ASP A C 1
ATOM 2097 O O . ASP A 1 283 ? -25.495 9.199 11.305 1.00 94.75 283 ASP A O 1
ATOM 2101 N N . ALA A 1 284 ? -24.987 9.852 9.214 1.00 92.56 284 ALA A N 1
ATOM 2102 C CA . ALA A 1 284 ? -26.129 9.197 8.586 1.00 92.56 284 ALA A CA 1
ATOM 2103 C C . ALA A 1 284 ? -26.071 7.666 8.733 1.00 92.56 284 ALA A C 1
ATOM 2105 O O . ALA A 1 284 ? -27.099 7.029 8.989 1.00 92.56 284 ALA A O 1
ATOM 2106 N N . LEU A 1 285 ? -24.881 7.063 8.626 1.00 94.69 285 LEU A N 1
ATOM 2107 C CA . LEU A 1 285 ? -24.686 5.632 8.872 1.00 94.69 285 LEU A CA 1
ATOM 2108 C C . LEU A 1 285 ? -24.929 5.255 10.333 1.00 94.69 285 LEU A C 1
ATOM 2110 O O . LEU A 1 285 ? -25.582 4.244 10.588 1.00 94.69 285 LEU A O 1
ATOM 2114 N N . VAL A 1 286 ? -24.470 6.065 11.287 1.00 93.56 286 VAL A N 1
ATOM 2115 C CA . VAL A 1 286 ? -24.721 5.847 12.719 1.00 93.56 286 VAL A CA 1
ATOM 2116 C C . VAL A 1 286 ? -26.214 5.920 13.025 1.00 93.56 286 VAL A C 1
ATOM 2118 O O . VAL A 1 286 ? -26.742 5.046 13.715 1.00 93.56 286 VAL A O 1
ATOM 2121 N N . LEU A 1 287 ? -26.917 6.911 12.469 1.00 90.88 287 LEU A N 1
ATOM 2122 C CA . LEU A 1 287 ? -28.368 7.029 12.602 1.00 90.88 287 LEU A CA 1
ATOM 2123 C C . LEU A 1 287 ? -29.079 5.795 12.034 1.00 90.88 287 LEU A C 1
ATOM 2125 O O . LEU A 1 287 ? -29.926 5.204 12.706 1.00 90.88 287 LEU A O 1
ATOM 2129 N N . LYS A 1 288 ? -28.691 5.362 10.829 1.00 91.50 288 LYS A N 1
ATOM 2130 C CA . LYS A 1 288 ? -29.237 4.159 10.190 1.00 91.50 288 LYS A CA 1
ATOM 2131 C C . LYS A 1 288 ? -28.964 2.900 11.016 1.00 91.50 288 LYS A C 1
ATOM 2133 O O . LYS A 1 288 ? -29.859 2.070 11.157 1.00 91.50 288 LYS A O 1
ATOM 2138 N N . ALA A 1 289 ? -27.766 2.758 11.583 1.00 91.38 289 ALA A N 1
ATOM 2139 C CA . ALA A 1 289 ? -27.421 1.636 12.450 1.00 91.38 289 ALA A CA 1
ATOM 2140 C C . ALA A 1 289 ? -28.280 1.628 13.723 1.00 91.38 289 ALA A C 1
ATOM 2142 O O . ALA A 1 289 ? -28.808 0.586 14.090 1.00 91.38 289 ALA A O 1
ATOM 2143 N N . ARG A 1 290 ? -28.487 2.792 14.354 1.00 86.06 290 ARG A N 1
ATOM 2144 C CA . ARG A 1 290 ? -29.321 2.939 15.561 1.00 86.06 290 ARG A CA 1
ATOM 2145 C C . ARG A 1 290 ? -30.807 2.676 15.323 1.00 86.06 290 ARG A C 1
ATOM 2147 O O . ARG A 1 290 ? -31.477 2.184 16.224 1.00 86.06 290 ARG A O 1
ATOM 2154 N N . GLN A 1 291 ? -31.322 3.022 14.147 1.00 86.81 291 GLN A N 1
ATOM 2155 C CA . GLN A 1 291 ? -32.726 2.799 13.781 1.00 86.81 291 GLN A CA 1
ATOM 2156 C C . GLN A 1 291 ? -32.990 1.381 13.257 1.00 86.81 291 GLN A C 1
ATOM 2158 O O . GLN A 1 291 ? -34.135 0.927 13.230 1.00 86.81 291 GLN A O 1
ATOM 2163 N N . SER A 1 292 ? -31.946 0.678 12.821 1.00 85.06 292 SER A N 1
ATOM 2164 C CA . SER A 1 292 ? -32.059 -0.686 12.325 1.00 85.06 292 SER A CA 1
ATOM 2165 C C . SER A 1 292 ? -32.185 -1.686 13.472 1.00 85.06 292 SER A C 1
ATOM 2167 O O . SER A 1 292 ? -31.448 -1.629 14.450 1.00 85.06 292 SER A O 1
ATOM 2169 N N . LYS A 1 293 ? -33.078 -2.668 13.311 1.00 80.62 293 LYS A N 1
ATOM 2170 C CA . LYS A 1 293 ? -33.189 -3.813 14.230 1.00 80.62 293 LYS A CA 1
ATOM 2171 C C . LYS A 1 293 ? -32.150 -4.909 13.966 1.00 80.62 293 LYS A C 1
ATOM 2173 O O . LYS A 1 293 ? -32.029 -5.820 14.772 1.00 80.62 293 LYS A O 1
ATOM 2178 N N . SER A 1 294 ? -31.445 -4.856 12.833 1.00 85.38 294 SER A N 1
ATOM 2179 C CA . SER A 1 294 ? -30.524 -5.914 12.393 1.00 85.38 294 SER A CA 1
ATOM 2180 C C . SER A 1 294 ? -29.076 -5.456 12.219 1.00 85.38 294 SER A C 1
ATOM 2182 O O . SER A 1 294 ? -28.191 -6.297 12.083 1.00 85.38 294 SER A O 1
ATOM 2184 N N . ALA A 1 295 ? -28.812 -4.145 12.197 1.00 89.94 295 ALA A N 1
ATOM 2185 C CA . ALA A 1 295 ? -27.463 -3.634 11.982 1.00 89.94 295 ALA A CA 1
ATOM 2186 C C . ALA A 1 295 ? -26.680 -3.611 13.296 1.00 89.94 295 ALA A C 1
ATOM 2188 O O . ALA A 1 295 ? -26.987 -2.832 14.191 1.00 89.94 295 ALA A O 1
ATOM 2189 N N . ARG A 1 296 ? -25.620 -4.411 13.388 1.00 93.06 296 ARG A N 1
ATOM 2190 C CA . ARG A 1 296 ? -24.774 -4.517 14.584 1.00 93.06 296 ARG A CA 1
ATOM 2191 C C . ARG A 1 296 ? -24.054 -3.220 14.927 1.00 93.06 296 ARG A C 1
ATOM 2193 O O . ARG A 1 296 ? -23.767 -2.984 16.095 1.00 93.06 296 ARG A O 1
ATOM 2200 N N . GLY A 1 297 ? -23.750 -2.387 13.936 1.00 95.00 297 GLY A N 1
ATOM 2201 C CA . GLY A 1 297 ? -23.006 -1.147 14.122 1.00 95.00 297 GLY A CA 1
ATOM 2202 C C . GLY A 1 297 ? -22.432 -0.612 12.817 1.00 95.00 297 GLY A C 1
ATOM 2203 O O . GLY A 1 297 ? -22.944 -0.912 11.736 1.00 95.00 297 GLY A O 1
ATOM 2204 N N . VAL A 1 298 ? -21.351 0.157 12.926 1.00 97.56 298 VAL A N 1
ATOM 2205 C CA . VAL A 1 298 ? -20.629 0.749 11.792 1.00 97.56 298 VAL A CA 1
ATOM 2206 C C . VAL A 1 298 ? -19.263 0.080 11.649 1.00 97.56 298 VAL A C 1
ATOM 2208 O O . VAL A 1 298 ? -18.601 -0.206 12.645 1.00 97.56 298 VAL A O 1
ATOM 2211 N N . CYS A 1 299 ? -18.844 -0.171 10.410 1.00 98.50 299 CYS A N 1
ATOM 2212 C CA . CYS A 1 299 ? -17.513 -0.669 10.077 1.00 98.50 299 CYS A CA 1
ATOM 2213 C C . CYS A 1 299 ? -16.832 0.322 9.132 1.00 98.50 299 CYS A C 1
ATOM 2215 O O . CYS A 1 299 ? -17.206 0.423 7.966 1.00 98.50 299 CYS A O 1
ATOM 2217 N N . VAL A 1 300 ? -15.826 1.044 9.606 1.00 98.75 300 VAL A N 1
ATOM 2218 C CA . VAL A 1 300 ? -15.013 1.914 8.757 1.00 98.75 300 VAL A CA 1
ATOM 2219 C C . VAL A 1 300 ? -13.846 1.101 8.207 1.00 98.75 300 VAL A C 1
ATOM 2221 O O . VAL A 1 300 ? -13.134 0.441 8.957 1.00 98.75 300 VAL A O 1
ATOM 2224 N N . VAL A 1 301 ? -13.670 1.131 6.892 1.00 98.75 301 VAL A N 1
ATOM 2225 C CA . VAL A 1 301 ? -12.586 0.458 6.175 1.00 98.75 301 VAL A CA 1
ATOM 2226 C C . VAL A 1 301 ? -11.714 1.523 5.532 1.00 98.75 301 VAL A C 1
ATOM 2228 O O . VAL A 1 301 ? -12.235 2.448 4.913 1.00 98.75 301 VAL A O 1
ATOM 2231 N N . ALA A 1 302 ? -10.403 1.387 5.630 1.00 98.50 302 ALA A N 1
ATOM 2232 C CA . ALA A 1 302 ? -9.477 2.151 4.813 1.00 98.50 302 ALA A CA 1
ATOM 2233 C C . ALA A 1 302 ? -8.355 1.253 4.305 1.00 98.50 302 ALA A C 1
ATOM 2235 O O . ALA A 1 302 ? -8.180 0.133 4.783 1.00 98.50 302 ALA A O 1
ATOM 2236 N N . GLY A 1 303 ? -7.596 1.760 3.351 1.00 97.62 303 GLY A N 1
ATOM 2237 C CA . GLY A 1 303 ? -6.325 1.177 2.981 1.00 97.62 303 GLY A CA 1
ATOM 2238 C C . GLY A 1 303 ? -5.441 2.191 2.276 1.00 97.62 303 GLY A C 1
ATOM 2239 O O . GLY A 1 303 ? -5.856 3.320 1.989 1.00 97.62 303 GLY A O 1
ATOM 2240 N N . GLY A 1 304 ? -4.195 1.794 2.077 1.00 96.19 304 GLY A N 1
ATOM 2241 C CA . GLY A 1 304 ? -3.102 2.642 1.626 1.00 96.19 304 GLY A CA 1
ATOM 2242 C C . GLY A 1 304 ? -1.801 2.157 2.252 1.00 96.19 304 GLY A C 1
ATOM 2243 O O . GLY A 1 304 ? -1.722 1.007 2.667 1.00 96.19 304 GLY A O 1
ATOM 2244 N N . GLU A 1 305 ? -0.804 3.026 2.343 1.00 94.94 305 GLU A N 1
ATOM 2245 C CA . GLU A 1 305 ? 0.520 2.689 2.865 1.00 94.94 305 GLU A CA 1
ATOM 2246 C C . GLU A 1 305 ? 0.975 3.799 3.817 1.00 94.94 305 GLU A C 1
ATOM 2248 O O . GLU A 1 305 ? 1.072 4.971 3.437 1.00 94.94 305 GLU A O 1
ATOM 2253 N N . THR A 1 306 ? 1.253 3.441 5.069 1.00 96.38 306 THR A N 1
ATOM 2254 C CA . THR A 1 306 ? 1.764 4.395 6.068 1.00 96.38 306 THR A CA 1
ATOM 2255 C C . THR A 1 306 ? 3.268 4.262 6.274 1.00 96.38 306 THR A C 1
ATOM 2257 O O . THR A 1 306 ? 3.907 3.318 5.813 1.00 96.38 306 THR A O 1
ATOM 2260 N N . THR A 1 307 ? 3.866 5.230 6.962 1.00 95.50 307 THR A N 1
ATOM 2261 C CA . THR A 1 307 ? 5.288 5.203 7.318 1.00 95.50 307 THR A CA 1
ATOM 2262 C C . THR A 1 307 ? 5.470 5.220 8.825 1.00 95.50 307 THR A C 1
ATOM 2264 O O . THR A 1 307 ? 4.604 5.683 9.563 1.00 95.50 307 THR A O 1
ATOM 2267 N N . VAL A 1 308 ? 6.620 4.726 9.274 1.00 95.12 308 VAL A N 1
ATOM 2268 C CA . VAL A 1 308 ? 7.090 4.877 10.651 1.00 95.12 308 VAL A CA 1
ATOM 2269 C C . VAL A 1 308 ? 8.418 5.601 10.623 1.00 95.12 308 VAL A C 1
ATOM 2271 O O . VAL A 1 308 ? 9.347 5.196 9.921 1.00 95.12 308 VAL A O 1
ATOM 2274 N N . THR A 1 309 ? 8.526 6.645 11.432 1.00 94.06 309 THR A N 1
ATOM 2275 C CA . THR A 1 309 ? 9.803 7.285 11.717 1.00 94.06 309 THR A CA 1
ATOM 2276 C C . THR A 1 309 ? 10.542 6.473 12.780 1.00 94.06 309 THR A C 1
ATOM 2278 O O . THR A 1 309 ? 10.189 6.507 13.963 1.00 94.06 309 THR A O 1
ATOM 2281 N N . VAL A 1 310 ? 11.577 5.743 12.357 1.00 94.00 310 VAL A N 1
ATOM 2282 C CA . VAL A 1 310 ? 12.397 4.901 13.240 1.00 94.00 310 VAL A CA 1
ATOM 2283 C C . VAL A 1 310 ? 13.308 5.774 14.110 1.00 94.00 310 VAL A C 1
ATOM 2285 O O . VAL A 1 310 ? 14.096 6.571 13.603 1.00 94.00 310 VAL A O 1
ATOM 2288 N N . ARG A 1 311 ? 13.178 5.624 15.429 1.00 94.00 311 ARG A N 1
ATOM 2289 C CA . ARG A 1 311 ? 13.907 6.337 16.491 1.00 94.00 311 ARG A CA 1
ATOM 2290 C C . ARG A 1 311 ? 14.672 5.382 17.412 1.00 94.00 311 ARG A C 1
ATOM 2292 O O . ARG A 1 311 ? 15.722 5.760 17.925 1.00 94.00 311 ARG A O 1
ATOM 2299 N N . GLY A 1 312 ? 14.143 4.179 17.630 1.00 93.88 312 GLY A N 1
ATOM 2300 C CA . GLY A 1 312 ? 14.726 3.150 18.488 1.00 93.88 312 GLY A CA 1
ATOM 2301 C C . GLY A 1 312 ? 15.293 1.952 17.727 1.00 93.88 312 GLY A C 1
ATOM 2302 O O . GLY A 1 312 ? 15.347 1.933 16.500 1.00 93.88 312 GLY A O 1
ATOM 2303 N N . ASN A 1 313 ? 15.703 0.936 18.490 1.00 95.62 313 ASN A N 1
ATOM 2304 C CA . ASN A 1 313 ? 16.221 -0.340 17.970 1.00 95.62 313 ASN A CA 1
ATOM 2305 C C . ASN A 1 313 ? 15.229 -1.497 18.177 1.00 95.62 313 ASN A C 1
ATOM 2307 O O . ASN A 1 313 ? 15.615 -2.668 18.136 1.00 95.62 313 ASN A O 1
ATOM 2311 N N . GLY A 1 314 ? 13.975 -1.168 18.486 1.00 96.31 314 GLY A N 1
ATOM 2312 C CA . GLY A 1 314 ? 12.899 -2.119 18.695 1.00 96.31 314 GLY A CA 1
ATOM 2313 C C . GLY A 1 314 ? 12.517 -2.898 17.445 1.00 96.31 314 GLY A C 1
ATOM 2314 O O . GLY A 1 314 ? 12.948 -2.611 16.325 1.00 96.31 314 GLY A O 1
ATOM 2315 N N . LYS A 1 315 ? 11.681 -3.913 17.656 1.00 97.06 315 LYS A N 1
ATOM 2316 C CA . LYS A 1 315 ? 11.083 -4.703 16.591 1.00 97.06 315 LYS A CA 1
ATOM 2317 C C . LYS A 1 315 ? 9.611 -4.327 16.448 1.00 97.06 315 LYS A C 1
ATOM 2319 O O . LYS A 1 315 ? 8.843 -4.404 17.402 1.00 97.06 315 LYS A O 1
ATOM 2324 N N . GLY A 1 316 ? 9.196 -3.980 15.238 1.00 96.94 316 GLY A N 1
ATOM 2325 C CA . GLY A 1 316 ? 7.828 -3.559 14.966 1.00 96.94 316 GLY A CA 1
ATOM 2326 C C . GLY A 1 316 ? 7.615 -3.241 13.497 1.00 96.94 316 GLY A C 1
ATOM 2327 O O . GLY A 1 316 ? 8.507 -3.429 12.670 1.00 96.94 316 GLY A O 1
ATOM 2328 N N . GLY A 1 317 ? 6.427 -2.747 13.188 1.00 97.50 317 GLY A N 1
ATOM 2329 C CA . GLY A 1 317 ? 6.073 -2.247 11.871 1.00 97.50 317 GLY A CA 1
ATOM 2330 C C . GLY A 1 317 ? 4.986 -1.184 11.969 1.00 97.50 317 GLY A C 1
ATOM 2331 O O . GLY A 1 317 ? 4.461 -0.898 13.050 1.00 97.50 317 GLY A O 1
ATOM 2332 N N . ARG A 1 318 ? 4.672 -0.571 10.831 1.00 97.81 318 ARG A N 1
ATOM 2333 C CA . ARG A 1 318 ? 3.709 0.531 10.732 1.00 97.81 318 ARG A CA 1
ATOM 2334 C C . ARG A 1 318 ? 2.307 0.122 11.158 1.00 97.81 318 ARG A C 1
ATOM 2336 O O . ARG A 1 318 ? 1.654 0.872 11.877 1.00 97.81 318 ARG A O 1
ATOM 2343 N N . ASN A 1 319 ? 1.861 -1.078 10.803 1.00 98.75 319 ASN A N 1
ATOM 2344 C CA . ASN A 1 319 ? 0.524 -1.539 11.154 1.00 98.75 319 ASN A CA 1
ATOM 2345 C C . ASN A 1 319 ? 0.419 -1.840 12.655 1.00 98.75 319 ASN A C 1
ATOM 2347 O O . ASN A 1 319 ? -0.574 -1.493 13.294 1.00 98.75 319 ASN A O 1
ATOM 2351 N N . GLN A 1 320 ? 1.463 -2.427 13.239 1.00 98.62 320 GLN A N 1
ATOM 2352 C CA . GLN A 1 320 ? 1.554 -2.665 14.678 1.00 98.62 320 GLN A CA 1
ATOM 2353 C C . GLN A 1 320 ? 1.625 -1.356 15.470 1.00 98.62 320 GLN A C 1
ATOM 2355 O O . GLN A 1 320 ? 0.883 -1.195 16.436 1.00 98.62 320 GLN A O 1
ATOM 2360 N N . GLU A 1 321 ? 2.462 -0.395 15.064 1.00 98.31 321 GLU A N 1
ATOM 2361 C CA . GLU A 1 321 ? 2.531 0.917 15.723 1.00 98.31 321 GLU A CA 1
ATOM 2362 C C . GLU A 1 321 ? 1.214 1.687 15.628 1.00 98.31 321 GLU A C 1
ATOM 2364 O O . GLU A 1 321 ? 0.768 2.260 16.623 1.00 98.31 321 GLU A O 1
ATOM 2369 N N . MET A 1 322 ? 0.559 1.658 14.465 1.00 98.50 322 MET A N 1
ATOM 2370 C CA . MET A 1 322 ? -0.757 2.263 14.277 1.00 98.50 322 MET A CA 1
ATOM 2371 C C . MET A 1 322 ? -1.796 1.648 15.220 1.00 98.50 322 MET A C 1
ATOM 2373 O O . MET A 1 322 ? -2.544 2.382 15.868 1.00 98.50 322 MET A O 1
ATOM 2377 N N . ALA A 1 323 ? -1.828 0.316 15.331 1.00 98.50 323 ALA A N 1
ATOM 2378 C CA . ALA A 1 323 ? -2.744 -0.382 16.226 1.00 98.50 323 ALA A CA 1
ATOM 2379 C C . ALA A 1 323 ? -2.487 -0.015 17.696 1.00 98.50 323 ALA A C 1
ATOM 2381 O O . ALA A 1 323 ? -3.414 0.373 18.401 1.00 98.50 323 ALA A O 1
ATOM 2382 N N . VAL A 1 324 ? -1.232 -0.048 18.152 1.00 98.25 324 VAL A N 1
ATOM 2383 C CA . VAL A 1 324 ? -0.878 0.321 19.533 1.00 98.25 324 VAL A CA 1
ATOM 2384 C C . VAL A 1 324 ? -1.248 1.781 19.826 1.00 98.25 324 VAL A C 1
ATOM 2386 O O . VAL A 1 324 ? -1.856 2.062 20.859 1.00 98.25 324 VAL A O 1
ATOM 2389 N N . ALA A 1 325 ? -0.955 2.709 18.909 1.00 97.50 325 ALA A N 1
ATOM 2390 C CA . ALA A 1 325 ? -1.315 4.119 19.056 1.00 97.50 325 ALA A CA 1
ATOM 2391 C C . ALA A 1 325 ? -2.836 4.331 19.150 1.00 97.50 325 ALA A C 1
ATOM 2393 O O . ALA A 1 325 ? -3.301 5.106 19.989 1.00 97.50 325 ALA A O 1
ATOM 2394 N N . ALA A 1 326 ? -3.615 3.607 18.340 1.00 98.00 326 ALA A N 1
ATOM 2395 C CA . ALA A 1 326 ? -5.070 3.623 18.431 1.00 98.00 326 ALA A CA 1
ATOM 2396 C C . ALA A 1 326 ? -5.557 3.098 19.792 1.00 98.00 326 ALA A C 1
ATOM 2398 O O . ALA A 1 326 ? -6.414 3.718 20.417 1.00 98.00 326 ALA A O 1
ATOM 2399 N N . GLY A 1 327 ? -4.985 1.996 20.286 1.00 96.12 327 GLY A N 1
ATOM 2400 C CA . GLY A 1 327 ? -5.360 1.387 21.567 1.00 96.12 327 GLY A CA 1
ATOM 2401 C C . GLY A 1 327 ? -5.105 2.305 22.765 1.00 96.12 327 GLY A C 1
ATOM 2402 O O . GLY A 1 327 ? -5.950 2.407 23.656 1.00 96.12 327 GLY A O 1
ATOM 2403 N N . VAL A 1 328 ? -3.979 3.029 22.761 1.00 94.56 328 VAL A N 1
ATOM 2404 C CA . VAL A 1 328 ? -3.671 4.059 23.772 1.00 94.56 328 VAL A CA 1
ATOM 2405 C C . VAL A 1 328 ? -4.734 5.155 23.769 1.00 94.56 328 VAL A C 1
ATOM 2407 O O . VAL A 1 328 ? -5.281 5.500 24.815 1.00 94.56 328 VAL A O 1
ATOM 2410 N N . GLU A 1 329 ? -5.061 5.691 22.592 1.00 94.94 329 GLU A N 1
ATOM 2411 C CA . GLU A 1 329 ? -6.028 6.780 22.478 1.00 94.94 329 GLU A CA 1
ATOM 2412 C C . GLU A 1 329 ? -7.447 6.307 22.842 1.00 94.94 329 GLU A C 1
ATOM 2414 O O . GLU A 1 329 ? -8.160 7.039 23.529 1.00 94.94 329 GLU A O 1
ATOM 2419 N N . LEU A 1 330 ? -7.872 5.097 22.455 1.00 92.38 330 LEU A N 1
ATOM 2420 C CA . LEU A 1 330 ? -9.203 4.553 22.770 1.00 92.38 330 LEU A CA 1
ATOM 2421 C C . LEU A 1 330 ? -9.472 4.460 24.282 1.00 92.38 330 LEU A C 1
ATOM 2423 O O . LEU A 1 330 ? -10.589 4.755 24.711 1.00 92.38 330 LEU A O 1
ATOM 2427 N N . HIS A 1 331 ? -8.459 4.125 25.086 1.00 86.56 331 HIS A N 1
ATOM 2428 C CA . HIS A 1 331 ? -8.574 3.946 26.540 1.00 86.56 331 HIS A CA 1
ATOM 2429 C C . HIS A 1 331 ? -9.178 5.158 27.268 1.00 86.56 331 HIS A C 1
ATOM 2431 O O . HIS A 1 331 ? -10.038 5.016 28.141 1.00 86.56 331 HIS A O 1
ATOM 2437 N N . THR A 1 332 ? -8.786 6.366 26.856 1.00 81.56 332 THR A N 1
ATOM 2438 C CA . THR A 1 332 ? -9.250 7.635 27.456 1.00 81.56 332 THR A CA 1
ATOM 2439 C C . THR A 1 332 ? -10.773 7.824 27.387 1.00 81.56 332 THR A C 1
ATOM 2441 O O . THR A 1 332 ? -11.342 8.600 28.154 1.00 81.56 332 THR A O 1
ATOM 2444 N N . LEU A 1 333 ? -11.479 7.100 26.504 1.00 77.94 333 LEU A N 1
ATOM 2445 C CA . LEU A 1 333 ? -12.942 7.154 26.435 1.00 77.94 333 LEU A CA 1
ATOM 2446 C C . LEU A 1 333 ? -13.614 6.538 27.671 1.00 77.94 333 LEU A C 1
ATOM 2448 O O . LEU A 1 333 ? -14.687 6.996 28.065 1.00 77.94 333 LEU A O 1
ATOM 2452 N N . PHE A 1 334 ? -13.007 5.509 28.266 1.00 77.75 334 PHE A N 1
ATOM 2453 C CA . PHE A 1 334 ? -13.646 4.681 29.293 1.00 77.75 334 PHE A CA 1
ATOM 2454 C C . PHE A 1 334 ? -13.052 4.865 30.692 1.00 77.75 334 PHE A C 1
ATOM 2456 O O . PHE A 1 334 ? -13.760 4.644 31.673 1.00 77.75 334 PHE A O 1
ATOM 2463 N N . TYR A 1 335 ? -11.791 5.295 30.801 1.00 72.00 335 TYR A N 1
ATOM 2464 C CA . TYR A 1 335 ? -11.036 5.196 32.057 1.00 72.00 335 TYR A CA 1
ATOM 2465 C C . TYR A 1 335 ? -10.560 6.535 32.658 1.00 72.00 335 TYR A C 1
ATOM 2467 O O . TYR A 1 335 ? -10.210 6.573 33.837 1.00 72.00 335 TYR A O 1
ATOM 2475 N N . ASP A 1 336 ? -10.671 7.663 31.947 1.00 64.19 336 ASP A N 1
ATOM 2476 C CA . ASP A 1 336 ? -10.227 8.987 32.442 1.00 64.19 336 ASP A CA 1
ATOM 2477 C C . ASP A 1 336 ? -11.180 9.646 33.470 1.00 64.19 336 ASP A C 1
ATOM 2479 O O . ASP A 1 336 ? -11.031 10.814 33.828 1.00 64.19 336 ASP A O 1
ATOM 2483 N N . GLY A 1 337 ? -12.169 8.910 33.988 1.00 45.97 337 GLY A N 1
ATOM 2484 C CA . GLY A 1 337 ? -13.142 9.403 34.972 1.00 45.97 337 GLY A CA 1
ATOM 2485 C C . GLY A 1 337 ? -12.700 9.353 36.442 1.00 45.97 337 GLY A C 1
ATOM 2486 O O . GLY A 1 337 ? -13.479 9.766 37.298 1.00 45.97 337 GLY A O 1
ATOM 2487 N N . ASN A 1 338 ? -11.501 8.840 36.759 1.00 34.84 338 ASN A N 1
ATOM 2488 C CA . ASN A 1 338 ? -11.119 8.479 38.136 1.00 34.84 338 ASN A CA 1
ATOM 2489 C C . ASN A 1 338 ? -9.883 9.200 38.711 1.00 34.84 338 ASN A C 1
ATOM 2491 O O . ASN A 1 338 ? -9.354 8.791 39.744 1.00 34.84 338 ASN A O 1
ATOM 2495 N N . THR A 1 339 ? -9.432 10.304 38.114 1.00 34.72 339 THR A N 1
ATOM 2496 C CA . THR A 1 339 ? -8.393 11.165 38.710 1.00 34.72 339 THR A CA 1
ATOM 2497 C C . THR A 1 339 ? -8.993 12.087 39.784 1.00 34.72 339 THR A C 1
ATOM 2499 O O . THR A 1 339 ? -9.104 13.300 39.626 1.00 34.72 339 THR A O 1
ATOM 2502 N N . GLN A 1 340 ? -9.419 11.497 40.908 1.00 29.22 340 GLN A N 1
ATOM 2503 C CA . GLN A 1 340 ? -9.772 12.228 42.131 1.00 29.22 340 GLN A CA 1
ATOM 2504 C C . GLN A 1 340 ? -8.521 12.873 42.748 1.00 29.22 340 GLN A C 1
ATOM 2506 O O . GLN A 1 340 ? -7.470 12.250 42.892 1.00 29.22 340 GLN A O 1
ATOM 2511 N N . ALA A 1 341 ? -8.669 14.148 43.100 1.00 34.50 341 ALA A N 1
ATOM 2512 C CA . ALA A 1 341 ? -7.670 15.009 43.711 1.00 34.50 341 ALA A CA 1
ATOM 2513 C C . ALA A 1 341 ? -7.040 14.414 44.989 1.00 34.50 341 ALA A C 1
ATOM 2515 O O . ALA A 1 341 ? -7.740 13.935 45.878 1.00 34.50 341 ALA A O 1
ATOM 2516 N N . GLY A 1 342 ? -5.714 14.532 45.107 1.00 24.14 342 GLY A N 1
ATOM 2517 C CA . GLY A 1 342 ? -4.925 14.263 46.317 1.00 24.14 342 GLY A CA 1
ATOM 2518 C C . GLY A 1 342 ? -4.000 15.447 46.645 1.00 24.14 342 GLY A C 1
ATOM 2519 O O . GLY A 1 342 ? -3.722 16.257 45.762 1.00 24.14 342 GLY A O 1
ATOM 2520 N N . PRO A 1 343 ? -3.581 15.615 47.912 1.00 28.62 343 PRO A N 1
ATOM 2521 C CA . PRO A 1 343 ? -3.602 16.906 48.592 1.00 28.62 343 PRO A CA 1
ATOM 2522 C C . PRO A 1 343 ? -2.407 17.811 48.291 1.00 28.62 343 PRO A C 1
ATOM 2524 O O . PRO A 1 343 ? -1.269 17.382 48.120 1.00 28.62 343 PRO A O 1
ATOM 2527 N N . SER A 1 344 ? -2.690 19.111 48.322 1.00 28.64 344 SER A N 1
ATOM 2528 C CA . SER A 1 344 ? -1.714 20.190 48.350 1.00 28.64 344 SER A CA 1
ATOM 2529 C C . SER A 1 344 ? -0.814 20.096 49.583 1.00 28.64 344 SER A C 1
ATOM 2531 O O . SER A 1 344 ? -1.289 20.254 50.709 1.00 28.64 344 SER A O 1
ATOM 2533 N N . THR A 1 345 ? 0.493 19.974 49.375 1.00 26.39 345 THR A N 1
ATOM 2534 C CA . THR A 1 345 ? 1.486 20.425 50.354 1.00 26.39 345 THR A CA 1
ATOM 2535 C C . THR A 1 345 ? 2.478 21.347 49.665 1.00 26.39 345 THR A C 1
ATOM 2537 O O . THR A 1 345 ? 3.233 20.946 48.782 1.00 26.39 345 THR A O 1
ATOM 2540 N N . SER A 1 346 ? 2.419 22.610 50.082 1.00 26.88 346 SER A N 1
ATOM 2541 C CA . SER A 1 346 ? 3.445 23.635 49.928 1.00 26.88 346 SER A CA 1
ATOM 2542 C C . SER A 1 346 ? 4.819 23.087 50.307 1.00 26.88 346 SER A C 1
ATOM 2544 O O . SER A 1 346 ? 4.883 22.287 51.227 1.00 26.88 346 SER A O 1
ATOM 2546 N N . HIS A 1 347 ? 5.891 23.530 49.645 1.00 27.94 347 HIS A N 1
ATOM 2547 C CA . HIS A 1 347 ? 7.180 23.892 50.254 1.00 27.94 347 HIS A CA 1
ATOM 2548 C C . HIS A 1 347 ? 8.001 24.728 49.253 1.00 27.94 347 HIS A C 1
ATOM 2550 O O . HIS A 1 347 ? 7.780 24.716 48.045 1.00 27.94 347 HIS A O 1
ATOM 2556 N N . SER A 1 348 ? 8.857 25.559 49.828 1.00 25.20 348 SER A N 1
ATOM 2557 C CA . SER A 1 348 ? 9.327 26.867 49.381 1.00 25.20 348 SER A CA 1
ATOM 2558 C C . SER A 1 348 ? 10.477 26.899 48.367 1.00 25.20 348 SER A C 1
ATOM 2560 O O . SER A 1 348 ? 11.312 26.007 48.292 1.00 25.20 348 SER A O 1
ATOM 2562 N N . HIS A 1 349 ? 10.520 28.039 47.676 1.00 26.97 349 HIS A N 1
ATOM 2563 C CA . HIS A 1 349 ? 11.538 28.618 46.797 1.00 26.97 349 HIS A CA 1
ATOM 2564 C C . HIS A 1 349 ? 13.026 28.273 47.019 1.00 26.97 349 HIS A C 1
ATOM 2566 O O . HIS A 1 349 ? 13.563 28.431 48.112 1.00 26.97 349 HIS A O 1
ATOM 2572 N N . GLY A 1 350 ? 13.713 28.065 45.888 1.00 24.16 350 GLY A N 1
ATOM 2573 C CA . GLY A 1 350 ? 15.126 28.384 45.656 1.00 24.16 350 GLY A CA 1
ATOM 2574 C C . GLY A 1 350 ? 15.331 28.767 44.181 1.00 24.16 350 GLY A C 1
ATOM 2575 O O . GLY A 1 350 ? 14.986 27.996 43.293 1.00 24.16 350 GLY A O 1
ATOM 2576 N N . LYS A 1 351 ? 15.807 29.992 43.925 1.00 25.84 351 LYS A N 1
ATOM 2577 C CA . LYS A 1 351 ? 16.003 30.632 42.605 1.00 25.84 351 LYS A CA 1
ATOM 2578 C C . LYS A 1 351 ? 17.315 30.178 41.934 1.00 25.84 351 LYS A C 1
ATOM 2580 O O . LYS A 1 351 ? 18.332 30.221 42.615 1.00 25.84 351 LYS A O 1
ATOM 2585 N N . HIS A 1 352 ? 17.322 29.885 40.623 1.00 27.89 352 HIS A N 1
ATOM 2586 C CA . HIS A 1 352 ? 17.899 30.739 39.552 1.00 27.89 352 HIS A CA 1
ATOM 2587 C C . HIS A 1 352 ? 18.073 30.038 38.177 1.00 27.89 352 HIS A C 1
ATOM 2589 O O . HIS A 1 352 ? 18.558 28.916 38.117 1.00 27.89 352 HIS A O 1
ATOM 2595 N N . SER A 1 353 ? 17.725 30.806 37.120 1.00 24.42 353 SER A N 1
ATOM 2596 C CA . SER A 1 353 ? 18.169 30.819 35.695 1.00 24.42 353 SER A CA 1
ATOM 2597 C C . SER A 1 353 ? 18.023 29.531 34.866 1.00 24.42 353 SER A C 1
ATOM 2599 O O . SER A 1 353 ? 18.760 28.580 35.080 1.00 24.42 353 SER A O 1
ATOM 2601 N N . SER A 1 354 ? 16.995 29.398 34.017 1.00 24.72 354 SER A N 1
ATOM 2602 C CA . SER A 1 354 ? 16.809 29.964 32.656 1.00 24.72 354 SER A CA 1
ATOM 2603 C C . SER A 1 354 ? 17.475 29.128 31.556 1.00 24.72 354 SER A C 1
ATOM 2605 O O . SER A 1 354 ? 18.600 29.416 31.175 1.00 24.72 354 SER A O 1
ATOM 2607 N N . ASP A 1 355 ? 16.738 28.133 31.058 1.00 25.30 355 ASP A N 1
ATOM 2608 C CA . ASP A 1 355 ? 16.735 27.724 29.649 1.00 25.30 355 ASP A CA 1
ATOM 2609 C C . ASP A 1 355 ? 15.388 27.044 29.346 1.00 25.30 355 ASP A C 1
ATOM 2611 O O . ASP A 1 355 ? 14.902 26.201 30.105 1.00 25.30 355 ASP A O 1
ATOM 2615 N N . GLU A 1 356 ? 14.733 27.507 28.284 1.00 25.77 356 GLU A N 1
ATOM 2616 C CA . GLU A 1 356 ? 13.376 27.139 27.883 1.00 25.77 356 GLU A CA 1
ATOM 2617 C C . GLU A 1 356 ? 13.362 25.829 27.083 1.00 25.77 356 GLU A C 1
ATOM 2619 O O . GLU A 1 356 ? 13.924 25.755 25.993 1.00 25.77 356 GLU A O 1
ATOM 2624 N N . ASN A 1 357 ? 12.666 24.807 27.595 1.00 26.09 357 ASN A N 1
ATOM 2625 C CA . ASN A 1 357 ? 12.138 23.693 26.800 1.00 26.09 357 ASN A CA 1
ATOM 2626 C C . ASN A 1 357 ? 11.030 22.971 27.603 1.00 26.09 357 ASN A C 1
ATOM 2628 O O . ASN A 1 357 ? 11.353 22.319 28.601 1.00 26.09 357 ASN A O 1
ATOM 2632 N N . PRO A 1 358 ? 9.725 23.065 27.271 1.00 26.72 358 PRO A N 1
ATOM 2633 C CA . PRO A 1 358 ? 8.703 22.386 28.058 1.00 26.72 358 PRO A CA 1
ATOM 2634 C C . PRO A 1 358 ? 8.544 20.934 27.590 1.00 26.72 358 PRO A C 1
ATOM 2636 O O . PRO A 1 358 ? 7.695 20.596 26.770 1.00 26.72 358 PRO A O 1
ATOM 2639 N N . SER A 1 359 ? 9.369 20.066 28.170 1.00 23.83 359 SER A N 1
ATOM 2640 C CA . SER A 1 359 ? 9.101 18.633 28.280 1.00 23.83 359 SER A CA 1
ATOM 2641 C C . SER A 1 359 ? 7.922 18.418 29.241 1.00 23.83 359 SER A C 1
ATOM 2643 O O . SER A 1 359 ? 7.953 18.846 30.394 1.00 23.83 359 SER A O 1
ATOM 2645 N N . PHE A 1 360 ? 6.856 17.768 28.774 1.00 23.83 360 PHE A N 1
ATOM 2646 C CA . PHE A 1 360 ? 5.678 17.454 29.585 1.00 23.83 360 PHE A CA 1
ATOM 2647 C C . PHE A 1 360 ? 5.393 15.957 29.548 1.00 23.83 360 PHE A C 1
ATOM 2649 O O . PHE A 1 360 ? 4.544 15.548 28.776 1.00 23.83 360 PHE A O 1
ATOM 2656 N N . ILE A 1 361 ? 6.044 15.161 30.405 1.00 27.08 361 ILE A N 1
ATOM 2657 C CA . ILE A 1 361 ? 5.460 13.939 30.993 1.00 27.08 361 ILE A CA 1
ATOM 2658 C C . ILE A 1 361 ? 6.072 13.762 32.393 1.00 27.08 361 ILE A C 1
ATOM 2660 O O . ILE A 1 361 ? 7.282 13.600 32.548 1.00 27.08 361 ILE A O 1
ATOM 2664 N N . ARG A 1 362 ? 5.240 13.845 33.438 1.00 23.33 362 ARG A N 1
ATOM 2665 C CA . ARG A 1 362 ? 5.643 13.602 34.833 1.00 23.33 362 ARG A CA 1
ATOM 2666 C C . ARG A 1 362 ? 5.651 12.095 35.118 1.00 23.33 362 ARG A C 1
ATOM 2668 O O . ARG A 1 362 ? 4.657 11.425 34.864 1.00 23.33 362 ARG A O 1
ATOM 2675 N N . ARG A 1 363 ? 6.751 11.603 35.703 1.00 23.92 363 ARG A N 1
ATOM 2676 C CA . ARG A 1 363 ? 6.883 10.269 36.323 1.00 23.92 363 ARG A CA 1
ATOM 2677 C C . ARG A 1 363 ? 5.852 10.084 37.442 1.00 23.92 363 ARG A C 1
ATOM 2679 O O . ARG A 1 363 ? 5.761 10.947 38.315 1.00 23.92 363 ARG A O 1
ATOM 2686 N N . PHE A 1 364 ? 5.184 8.933 37.477 1.00 29.59 364 PHE A N 1
ATOM 2687 C CA . PHE A 1 364 ? 4.472 8.443 38.659 1.00 29.59 364 PHE A CA 1
ATOM 2688 C C . PHE A 1 364 ? 5.150 7.177 39.188 1.00 29.59 364 PHE A C 1
ATOM 2690 O O . PHE A 1 364 ? 5.528 6.299 38.417 1.00 29.59 364 PHE A O 1
ATOM 2697 N N . GLY A 1 365 ? 5.368 7.159 40.504 1.00 21.28 365 GLY A N 1
ATOM 2698 C CA . GLY A 1 365 ? 5.959 6.055 41.252 1.00 21.28 365 GLY A CA 1
ATOM 2699 C C . GLY A 1 365 ? 4.915 5.101 41.836 1.00 21.28 365 GLY A C 1
ATOM 2700 O O . GLY A 1 365 ? 3.724 5.408 41.850 1.00 21.28 365 GLY A O 1
ATOM 2701 N N . ASP A 1 366 ? 5.441 3.963 42.296 1.00 26.14 366 ASP A N 1
ATOM 2702 C CA . ASP A 1 366 ? 4.832 2.827 43.004 1.00 26.14 366 ASP A CA 1
ATOM 2703 C C . ASP A 1 366 ? 3.527 3.093 43.760 1.00 26.14 366 ASP A C 1
ATOM 2705 O O . ASP A 1 366 ? 3.465 4.063 44.502 1.00 26.14 366 ASP A O 1
ATOM 2709 N N . PHE A 1 367 ? 2.573 2.146 43.698 1.00 24.45 367 PHE A N 1
ATOM 2710 C CA . PHE A 1 367 ? 1.935 1.542 44.886 1.00 24.45 367 PHE A CA 1
ATOM 2711 C C . PHE A 1 367 ? 1.027 0.336 44.545 1.00 24.45 367 PHE A C 1
ATOM 2713 O O . PHE A 1 367 ? 0.104 0.439 43.748 1.00 24.45 367 PHE A O 1
ATOM 2720 N N . GLY A 1 368 ? 1.252 -0.773 45.266 1.00 22.58 368 GLY A N 1
ATOM 2721 C CA . GLY A 1 368 ? 0.248 -1.417 46.132 1.00 22.58 368 GLY A CA 1
ATOM 2722 C C . GLY A 1 368 ? -0.910 -2.209 45.506 1.00 22.58 368 GLY A C 1
ATOM 2723 O O . GLY A 1 368 ? -1.894 -1.651 45.040 1.00 22.58 368 GLY A O 1
ATOM 2724 N N . SER A 1 369 ? -0.858 -3.536 45.659 1.00 26.00 369 SER A N 1
ATOM 2725 C CA . SER A 1 369 ? -1.932 -4.485 45.338 1.00 26.00 369 SER A CA 1
ATOM 2726 C C . SER A 1 369 ? -3.201 -4.296 46.184 1.00 26.00 369 SER A C 1
ATOM 2728 O O . SER A 1 369 ? -3.116 -4.286 47.414 1.00 26.00 369 SER A O 1
ATOM 2730 N N . ALA A 1 370 ? -4.381 -4.339 45.558 1.00 24.38 370 ALA A N 1
ATOM 2731 C CA . ALA A 1 370 ? -5.631 -4.691 46.234 1.00 24.38 370 ALA A CA 1
ATOM 2732 C C . ALA A 1 370 ? -6.569 -5.469 45.292 1.00 24.38 370 ALA A C 1
ATOM 2734 O O . ALA A 1 370 ? -6.862 -5.040 44.181 1.00 24.38 370 ALA A O 1
ATOM 2735 N N . ARG A 1 371 ? -7.008 -6.648 45.753 1.00 25.33 371 ARG A N 1
ATOM 2736 C CA . ARG A 1 371 ? -7.987 -7.538 45.107 1.00 25.33 371 ARG A CA 1
ATOM 2737 C C . ARG A 1 371 ? -9.424 -7.086 45.395 1.00 25.33 371 ARG A C 1
ATOM 2739 O O . ARG A 1 371 ? -9.721 -6.753 46.537 1.00 25.33 371 ARG A O 1
ATOM 2746 N N . SER A 1 372 ? -10.324 -7.293 44.434 1.00 25.36 372 SER A N 1
ATOM 2747 C CA . SER A 1 372 ? -11.766 -7.541 44.651 1.00 25.36 372 SER A CA 1
ATOM 2748 C C . SER A 1 372 ? -12.370 -8.076 43.343 1.00 25.36 372 SER A C 1
ATOM 2750 O O . SER A 1 372 ? -12.372 -7.370 42.343 1.00 25.36 372 SER A O 1
ATOM 2752 N N . SER A 1 373 ? -12.581 -9.388 43.212 1.00 25.77 373 SER A N 1
ATOM 2753 C CA . SER A 1 373 ? -13.821 -10.138 43.507 1.00 25.77 373 SER A CA 1
ATOM 2754 C C . SER A 1 373 ? -14.929 -9.955 42.458 1.00 25.77 373 SER A C 1
ATOM 2756 O O . SER A 1 373 ? -15.574 -8.913 42.386 1.00 25.77 373 SER A O 1
ATOM 2758 N N . GLU A 1 374 ? -15.138 -11.026 41.688 1.00 29.77 374 GLU A N 1
ATOM 2759 C CA . GLU A 1 374 ? -16.191 -11.236 40.693 1.00 29.77 374 GLU A CA 1
ATOM 2760 C C . GLU A 1 374 ? -17.609 -11.066 41.259 1.00 29.77 374 GLU A C 1
ATOM 2762 O O . GLU A 1 374 ? -17.898 -11.460 42.390 1.00 29.77 374 GLU A O 1
ATOM 2767 N N . SER A 1 375 ? -18.538 -10.612 40.415 1.00 27.00 375 SER A N 1
ATOM 2768 C CA . SER A 1 375 ? -19.962 -10.914 40.582 1.00 27.00 375 SER A CA 1
ATOM 2769 C C . SER A 1 375 ? -20.622 -11.194 39.226 1.00 27.00 375 SER A C 1
ATOM 2771 O O . SER A 1 375 ? -20.496 -10.432 38.271 1.00 27.00 375 SER A O 1
ATOM 2773 N N . LYS A 1 376 ? -21.291 -12.352 39.148 1.00 32.16 376 LYS A N 1
ATOM 2774 C CA . LYS A 1 376 ? -22.136 -12.825 38.040 1.00 32.16 376 LYS A CA 1
ATOM 2775 C C . LYS A 1 376 ? -23.592 -12.383 38.260 1.00 32.16 376 LYS A C 1
ATOM 2777 O O . LYS A 1 376 ? -24.100 -12.588 39.357 1.00 32.16 376 LYS A O 1
ATOM 2782 N N . SER A 1 377 ? -24.293 -11.959 37.204 1.00 26.86 377 SER A N 1
ATOM 2783 C CA . SER A 1 377 ? -25.762 -12.102 37.028 1.00 26.86 377 SER A CA 1
ATOM 2784 C C . SER A 1 377 ? -26.129 -11.800 35.561 1.00 26.86 377 SER A C 1
ATOM 2786 O O . SER A 1 377 ? -25.816 -10.722 35.074 1.00 26.86 377 SER A O 1
ATOM 2788 N N . VAL A 1 378 ? -26.511 -12.779 34.733 1.00 30.09 378 VAL A N 1
ATOM 2789 C CA . VAL A 1 378 ? -27.879 -13.286 34.449 1.00 30.09 378 VAL A CA 1
ATOM 2790 C C . VAL A 1 378 ? -28.869 -12.248 33.871 1.00 30.09 378 VAL A C 1
ATOM 2792 O O . VAL A 1 378 ? -29.396 -11.417 34.595 1.00 30.09 378 VAL A O 1
ATOM 2795 N N . ALA A 1 379 ? -29.145 -12.453 32.572 1.00 32.72 379 ALA A N 1
ATOM 2796 C CA . ALA A 1 379 ? -30.367 -12.275 31.765 1.00 32.72 379 ALA A CA 1
ATOM 2797 C C . ALA A 1 379 ? -31.048 -10.901 31.538 1.00 32.72 379 ALA A C 1
ATOM 2799 O O . ALA A 1 379 ? -31.502 -10.226 32.452 1.00 32.72 379 ALA A O 1
ATOM 2800 N N . SER A 1 380 ? -31.252 -10.657 30.230 1.00 41.34 380 SER A N 1
ATOM 2801 C CA . SER A 1 380 ? -32.293 -9.873 29.538 1.00 41.34 380 SER A CA 1
ATOM 2802 C C . SER A 1 380 ? -32.453 -8.396 29.892 1.00 41.34 380 SER A C 1
ATOM 2804 O O . SER A 1 380 ? -33.088 -8.049 30.884 1.00 41.34 380 SER A O 1
ATOM 2806 N N . ASN A 1 381 ? -32.007 -7.526 28.982 1.00 32.28 381 ASN A N 1
ATOM 2807 C CA . ASN A 1 381 ? -32.477 -6.147 28.930 1.00 32.28 381 ASN A CA 1
ATOM 2808 C C . ASN A 1 381 ? -32.618 -5.703 27.464 1.00 32.28 381 ASN A C 1
ATOM 2810 O O . ASN A 1 381 ? -31.624 -5.439 26.791 1.00 32.28 381 ASN A O 1
ATOM 2814 N N . GLU A 1 382 ? -33.856 -5.624 26.965 1.00 37.53 382 GLU A N 1
ATOM 2815 C CA . GLU A 1 382 ? -34.204 -4.966 25.695 1.00 37.53 382 GLU A CA 1
ATOM 2816 C C . GLU A 1 382 ? -34.098 -3.434 25.850 1.00 37.53 382 GLU A C 1
ATOM 2818 O O . GLU A 1 382 ? -35.073 -2.692 25.749 1.00 37.53 382 GLU A O 1
ATOM 2823 N N . GLY A 1 383 ? -32.892 -2.956 26.158 1.00 45.03 383 GLY A N 1
ATOM 2824 C CA . GLY A 1 383 ? -32.529 -1.542 26.206 1.00 45.03 383 GLY A CA 1
ATOM 2825 C C . GLY A 1 383 ? -31.440 -1.221 25.176 1.00 45.03 383 GLY A C 1
ATOM 2826 O O . GLY A 1 383 ? -30.737 -2.120 24.710 1.00 45.03 383 GLY A O 1
ATOM 2827 N N . PRO A 1 384 ? -31.254 0.054 24.791 1.00 54.53 384 PRO A N 1
ATOM 2828 C CA . PRO A 1 384 ? -30.210 0.422 23.841 1.00 54.53 384 PRO A CA 1
ATOM 2829 C C . PRO A 1 384 ? -28.809 0.101 24.411 1.00 54.53 384 PRO A C 1
ATOM 2831 O O . PRO A 1 384 ? -28.373 0.683 25.403 1.00 54.53 384 PRO A O 1
ATOM 2834 N N . HIS A 1 385 ? -28.068 -0.794 23.745 1.00 65.81 385 HIS A N 1
ATOM 2835 C CA . HIS A 1 385 ? -26.744 -1.333 24.125 1.00 65.81 385 HIS A CA 1
ATOM 2836 C C . HIS A 1 385 ? -25.687 -0.284 24.522 1.00 65.81 385 HIS A C 1
ATOM 2838 O O . HIS A 1 385 ? -25.147 0.398 23.652 1.00 65.81 385 HIS A O 1
ATOM 2844 N N . GLN A 1 386 ? -25.388 -0.103 25.806 1.00 75.62 386 GLN A N 1
ATOM 2845 C CA . GLN A 1 386 ? -24.323 0.819 26.221 1.00 75.62 386 GLN A CA 1
ATOM 2846 C C . GLN A 1 386 ? -22.971 0.388 25.638 1.00 75.62 386 GLN A C 1
ATOM 2848 O O . GLN A 1 386 ? -22.549 -0.738 25.874 1.00 75.62 386 GLN A O 1
ATOM 2853 N N . ILE A 1 387 ? -22.330 1.289 24.883 1.00 82.69 387 ILE A N 1
ATOM 2854 C CA . ILE A 1 387 ? -21.031 1.040 24.247 1.00 82.69 387 ILE A CA 1
ATOM 2855 C C . ILE A 1 387 ? -19.982 0.868 25.348 1.00 82.69 387 ILE A C 1
ATOM 2857 O O . ILE A 1 387 ? -19.830 1.746 26.202 1.00 82.69 387 ILE A O 1
ATOM 2861 N N . SER A 1 388 ? -19.279 -0.254 25.312 1.00 86.50 388 SER A N 1
ATOM 2862 C CA . SER A 1 388 ? -18.189 -0.644 26.200 1.00 86.50 388 SER A CA 1
ATOM 2863 C C . SER A 1 388 ? -16.841 -0.624 25.472 1.00 86.50 388 SER A C 1
ATOM 2865 O O . SER A 1 388 ? -16.775 -0.430 24.257 1.00 86.50 388 SER A O 1
ATOM 2867 N N . ALA A 1 389 ? -15.755 -0.851 26.213 1.00 83.19 389 ALA A N 1
ATOM 2868 C CA . ALA A 1 389 ? -14.401 -0.900 25.667 1.00 83.19 389 ALA A CA 1
ATOM 2869 C C . ALA A 1 389 ? -14.236 -1.929 24.535 1.00 83.19 389 ALA A C 1
ATOM 2871 O O . ALA A 1 389 ? -13.563 -1.653 23.544 1.00 83.19 389 ALA A O 1
ATOM 2872 N N . ASN A 1 390 ? -14.919 -3.070 24.638 1.00 85.75 390 ASN A N 1
ATOM 2873 C CA . ASN A 1 390 ? -14.817 -4.165 23.670 1.00 85.75 390 ASN A CA 1
ATOM 2874 C C . ASN A 1 390 ? -15.681 -3.950 22.417 1.00 85.75 390 ASN A C 1
ATOM 2876 O O . ASN A 1 390 ? -15.573 -4.712 21.459 1.00 85.75 390 ASN A O 1
ATOM 2880 N N . ASP A 1 391 ? -16.531 -2.919 22.407 1.00 92.06 391 ASP A N 1
ATOM 2881 C CA . ASP A 1 391 ? -17.373 -2.581 21.255 1.00 92.06 391 ASP A CA 1
ATOM 2882 C C . ASP A 1 391 ? -16.639 -1.710 20.226 1.00 92.06 391 ASP A C 1
ATOM 2884 O O . ASP A 1 391 ? -17.156 -1.483 19.130 1.00 92.06 391 ASP A O 1
ATOM 2888 N N . LEU A 1 392 ? -15.439 -1.225 20.566 1.00 95.19 392 LEU A N 1
ATOM 2889 C CA . LEU A 1 392 ? -14.550 -0.474 19.685 1.00 95.19 392 LEU A CA 1
ATOM 2890 C C . LEU A 1 392 ? -13.318 -1.325 19.396 1.00 95.19 392 LEU A C 1
ATOM 2892 O O . LEU A 1 392 ? -12.469 -1.480 20.268 1.00 95.19 392 LEU A O 1
ATOM 2896 N N . VAL A 1 393 ? -13.214 -1.855 18.179 1.00 97.50 393 VAL A N 1
ATOM 2897 C CA . VAL A 1 393 ? -12.078 -2.685 17.756 1.00 97.50 393 VAL A CA 1
ATOM 2898 C C . VAL A 1 393 ? -11.424 -2.059 16.540 1.00 97.50 393 VAL A C 1
ATOM 2900 O O . VAL A 1 393 ? -12.097 -1.765 15.552 1.00 97.50 393 VAL A O 1
ATOM 2903 N N . PHE A 1 394 ? -10.110 -1.883 16.599 1.00 98.62 394 PHE A N 1
ATOM 2904 C CA . PHE A 1 394 ? -9.306 -1.399 15.489 1.00 98.62 394 PHE A CA 1
ATOM 2905 C C . PHE A 1 394 ? -8.263 -2.440 15.090 1.00 98.62 394 PHE A C 1
ATOM 2907 O O . PHE A 1 394 ? -7.541 -2.964 15.935 1.00 98.62 394 PHE A O 1
ATOM 2914 N N . LEU A 1 395 ? -8.178 -2.717 13.794 1.00 98.62 395 LEU A N 1
ATOM 2915 C CA . LEU A 1 395 ? -7.194 -3.592 13.176 1.00 98.62 395 LEU A CA 1
ATOM 2916 C C . LEU A 1 395 ? -6.458 -2.825 12.079 1.00 98.62 395 LEU A C 1
ATOM 2918 O O . LEU A 1 395 ? -7.091 -2.152 11.266 1.00 98.62 395 LEU A O 1
ATOM 2922 N N . SER A 1 396 ? -5.141 -2.994 12.017 1.00 98.75 396 SER A N 1
ATOM 2923 C CA . SER A 1 396 ? -4.310 -2.587 10.882 1.00 98.75 396 SER A CA 1
ATOM 2924 C C . SER A 1 396 ? -3.433 -3.764 10.480 1.00 98.75 396 SER A C 1
ATOM 2926 O O . SER A 1 396 ? -2.843 -4.399 11.358 1.00 98.75 396 SER A O 1
ATOM 2928 N N . GLY A 1 397 ? -3.317 -4.054 9.184 1.00 98.38 397 GLY A N 1
ATOM 2929 C CA . GLY A 1 397 ? -2.419 -5.104 8.711 1.00 98.38 397 GLY A CA 1
ATOM 2930 C C . GLY A 1 397 ? -2.049 -5.032 7.231 1.00 98.38 397 GLY A C 1
ATOM 2931 O O . GLY A 1 397 ? -2.861 -4.632 6.399 1.00 98.38 397 GLY A O 1
ATOM 2932 N N . GLY A 1 398 ? -0.824 -5.455 6.924 1.00 98.12 398 GLY A N 1
ATOM 2933 C CA . GLY A 1 398 ? -0.274 -5.598 5.582 1.00 98.12 398 GLY A CA 1
ATOM 2934 C C . GLY A 1 398 ? -0.894 -6.784 4.850 1.00 98.12 398 GLY A C 1
ATOM 2935 O O . GLY A 1 398 ? -1.059 -7.876 5.403 1.00 98.12 398 GLY A O 1
ATOM 2936 N N . THR A 1 399 ? -1.269 -6.571 3.592 1.00 97.81 399 THR A N 1
ATOM 2937 C CA . THR A 1 399 ? -1.909 -7.612 2.771 1.00 97.81 399 THR A CA 1
ATOM 2938 C C . THR A 1 399 ? -0.944 -8.696 2.295 1.00 97.81 399 THR A C 1
ATOM 2940 O O . THR A 1 399 ? -1.401 -9.765 1.893 1.00 97.81 399 THR A O 1
ATOM 2943 N N . ASP A 1 400 ? 0.363 -8.459 2.395 1.00 96.69 400 ASP A N 1
ATOM 2944 C CA . ASP A 1 400 ? 1.447 -9.433 2.206 1.00 96.69 400 ASP A CA 1
ATOM 2945 C C . ASP A 1 400 ? 1.612 -10.414 3.370 1.00 96.69 400 ASP A C 1
ATOM 2947 O O . ASP A 1 400 ? 2.239 -11.470 3.224 1.00 96.69 400 ASP A O 1
ATOM 2951 N N . GLY A 1 401 ? 0.970 -10.115 4.497 1.00 97.31 401 GLY A N 1
ATOM 2952 C CA . GLY A 1 401 ? 1.037 -10.910 5.708 1.00 97.31 401 GLY A CA 1
ATOM 2953 C C . GLY A 1 401 ? 2.254 -10.613 6.578 1.00 97.31 401 GLY A C 1
ATOM 2954 O O . GLY A 1 401 ? 2.545 -11.390 7.492 1.00 97.31 401 GLY A O 1
ATOM 2955 N N . GLN A 1 402 ? 2.956 -9.511 6.306 1.00 96.69 402 GLN A N 1
ATOM 2956 C CA . GLN A 1 402 ? 4.134 -9.074 7.037 1.00 96.69 402 GLN A CA 1
ATOM 2957 C C . GLN A 1 402 ? 4.080 -7.564 7.320 1.00 96.69 402 GLN A C 1
ATOM 2959 O O . GLN A 1 402 ? 3.672 -6.757 6.502 1.00 96.69 402 GLN A O 1
ATOM 2964 N N . ASP A 1 403 ? 4.511 -7.161 8.510 1.00 97.88 403 ASP A N 1
ATOM 2965 C CA . ASP A 1 403 ? 4.614 -5.762 8.906 1.00 97.88 403 ASP A CA 1
ATOM 2966 C C . ASP A 1 403 ? 5.966 -5.518 9.569 1.00 97.88 403 ASP A C 1
ATOM 2968 O O . ASP A 1 403 ? 6.281 -6.095 10.617 1.00 97.88 403 ASP A O 1
ATOM 2972 N N . GLY A 1 404 ? 6.790 -4.698 8.916 1.00 94.44 404 GLY A N 1
ATOM 2973 C CA . GLY A 1 404 ? 8.199 -4.529 9.264 1.00 94.44 404 GLY A CA 1
ATOM 2974 C C . GLY A 1 404 ? 8.987 -5.852 9.220 1.00 94.44 404 GLY A C 1
ATOM 2975 O O . GLY A 1 404 ? 8.566 -6.820 8.584 1.00 94.44 404 GLY A O 1
ATOM 2976 N N . PRO A 1 405 ? 10.135 -5.952 9.912 1.00 94.94 405 PRO A N 1
ATOM 2977 C CA . PRO A 1 405 ? 10.936 -7.176 9.975 1.00 94.94 405 PRO A CA 1
ATOM 2978 C C . PRO A 1 405 ? 10.343 -8.213 10.952 1.00 94.94 405 PRO A C 1
ATOM 2980 O O . PRO A 1 405 ? 11.048 -8.758 11.807 1.00 94.94 405 PRO A O 1
ATOM 2983 N N . THR A 1 406 ? 9.035 -8.478 10.882 1.00 96.56 406 THR A N 1
ATOM 2984 C CA . THR A 1 406 ? 8.310 -9.335 11.835 1.00 96.56 406 THR A CA 1
ATOM 2985 C C . THR A 1 406 ? 7.568 -10.484 11.149 1.00 96.56 406 THR A C 1
ATOM 2987 O O . THR A 1 406 ? 7.531 -10.575 9.925 1.00 96.56 406 THR A O 1
ATOM 2990 N N . SER A 1 407 ? 7.028 -11.416 11.938 1.00 95.12 407 SER A N 1
ATOM 2991 C CA . SER A 1 407 ? 6.200 -12.526 11.439 1.00 95.12 407 SER A CA 1
ATOM 2992 C C . SER A 1 407 ? 4.700 -12.216 11.454 1.00 95.12 407 SER A C 1
ATOM 2994 O O . SER A 1 407 ? 3.900 -13.086 11.116 1.00 95.12 407 SER A O 1
ATOM 2996 N N . ALA A 1 408 ? 4.313 -11.031 11.926 1.00 97.88 408 ALA A N 1
ATOM 2997 C CA . ALA A 1 408 ? 2.929 -10.590 11.979 1.00 97.88 408 ALA A CA 1
ATOM 2998 C C . ALA A 1 408 ? 2.633 -9.689 10.782 1.00 97.88 408 ALA A C 1
ATOM 3000 O O . ALA A 1 408 ? 3.503 -8.948 10.341 1.00 97.88 408 ALA A O 1
ATOM 3001 N N . ALA A 1 409 ? 1.393 -9.725 10.312 1.00 98.31 409 ALA A N 1
ATOM 3002 C CA . ALA A 1 409 ? 0.859 -8.805 9.320 1.00 98.31 409 ALA A CA 1
ATOM 3003 C C . ALA A 1 409 ? 0.513 -7.443 9.931 1.00 98.31 409 ALA A C 1
ATOM 3005 O O . ALA A 1 409 ? 0.340 -6.473 9.209 1.00 98.31 409 ALA A O 1
ATOM 3006 N N . GLY A 1 410 ? 0.355 -7.351 11.252 1.00 98.56 410 GLY A N 1
ATOM 3007 C CA . GLY A 1 410 ? -0.072 -6.123 11.908 1.00 98.56 410 GLY A CA 1
ATOM 3008 C C . GLY A 1 410 ? -0.564 -6.349 13.332 1.00 98.56 410 GLY A C 1
ATOM 3009 O O . GLY A 1 410 ? -0.157 -7.307 13.995 1.00 98.56 410 GLY A O 1
ATOM 3010 N N . GLY A 1 411 ? -1.461 -5.478 13.793 1.00 98.50 411 GLY A N 1
ATOM 3011 C CA . GLY A 1 411 ? -2.004 -5.505 15.149 1.00 98.50 411 GLY A CA 1
ATOM 3012 C C . GLY A 1 411 ? -3.506 -5.236 15.203 1.00 98.50 411 GLY A C 1
ATOM 3013 O O . GLY A 1 411 ? -4.077 -4.587 14.325 1.00 98.50 411 GLY A O 1
ATOM 3014 N N . MET A 1 412 ? -4.139 -5.738 16.261 1.00 98.25 412 MET A N 1
ATOM 3015 C CA . MET A 1 412 ? -5.547 -5.520 16.575 1.00 98.25 412 MET A CA 1
ATOM 3016 C C . MET A 1 412 ? -5.704 -5.158 18.051 1.00 98.25 412 MET A C 1
ATOM 3018 O O . MET A 1 412 ? -5.181 -5.842 18.931 1.00 98.25 412 MET A O 1
ATOM 3022 N N . VAL A 1 413 ? -6.446 -4.091 18.322 1.00 97.50 413 VAL A N 1
ATOM 3023 C CA . VAL A 1 413 ? -6.661 -3.544 19.665 1.00 97.50 413 VAL A CA 1
ATOM 3024 C C . VAL A 1 413 ? -8.133 -3.221 19.892 1.00 97.50 413 VAL A C 1
ATOM 3026 O O . VAL A 1 413 ? -8.879 -2.958 18.948 1.00 97.50 413 VAL A O 1
ATOM 3029 N N . ASP A 1 414 ? -8.533 -3.208 21.157 1.00 95.69 414 ASP A N 1
ATOM 3030 C CA . ASP A 1 414 ? -9.832 -2.727 21.619 1.00 95.69 414 ASP A CA 1
ATOM 3031 C C . ASP A 1 414 ? -9.657 -1.550 22.598 1.00 95.69 414 ASP A C 1
ATOM 3033 O O . ASP A 1 414 ? -8.535 -1.120 22.885 1.00 95.69 414 ASP A O 1
ATOM 3037 N N . GLY A 1 415 ? -10.758 -1.006 23.122 1.00 92.12 415 GLY A N 1
ATOM 3038 C CA . GLY A 1 415 ? -10.710 0.065 24.123 1.00 92.12 415 GLY A CA 1
ATOM 3039 C C . GLY A 1 415 ? -10.122 -0.342 25.480 1.00 92.12 415 GLY A C 1
ATOM 3040 O O . GLY A 1 415 ? -9.867 0.532 26.309 1.00 92.12 415 GLY A O 1
ATOM 3041 N N . ASP A 1 416 ? -9.905 -1.638 25.721 1.00 93.06 416 ASP A N 1
ATOM 3042 C CA . ASP A 1 416 ? -9.357 -2.175 26.970 1.00 93.06 416 ASP A CA 1
ATOM 3043 C C . ASP A 1 416 ? -7.849 -2.467 26.874 1.00 93.06 416 ASP A C 1
ATOM 3045 O O . ASP A 1 416 ? -7.187 -2.715 27.881 1.00 93.06 416 ASP A O 1
ATOM 3049 N N . PHE A 1 417 ? -7.277 -2.378 25.670 1.00 95.19 417 PHE A N 1
ATOM 3050 C CA . PHE A 1 417 ? -5.875 -2.666 25.367 1.00 95.19 417 PHE A CA 1
ATOM 3051 C C . PHE A 1 417 ? -4.881 -2.058 26.370 1.00 95.19 417 PHE A C 1
ATOM 3053 O O . PHE A 1 417 ? -4.060 -2.777 26.942 1.00 95.19 417 PHE A O 1
ATOM 3060 N N . LEU A 1 418 ? -4.959 -0.745 26.623 1.00 93.88 418 LEU A N 1
ATOM 3061 C CA . LEU A 1 418 ? -4.017 -0.072 27.526 1.00 93.88 418 LEU A CA 1
ATOM 3062 C C . LEU A 1 418 ? -4.192 -0.523 28.985 1.00 93.88 418 LEU A C 1
ATOM 3064 O O . LEU A 1 418 ? -3.212 -0.614 29.723 1.00 93.88 418 LEU A O 1
ATOM 3068 N N . HIS A 1 419 ? -5.422 -0.848 29.393 1.00 92.44 419 HIS A N 1
ATOM 3069 C CA . HIS A 1 419 ? -5.690 -1.374 30.729 1.00 92.44 419 HIS A CA 1
ATOM 3070 C C . HIS A 1 419 ? -5.035 -2.748 30.912 1.00 92.44 419 HIS A C 1
ATOM 3072 O O . HIS A 1 419 ? -4.315 -2.958 31.889 1.00 92.44 419 HIS A O 1
ATOM 3078 N N . LYS A 1 420 ? -5.202 -3.648 29.934 1.00 93.69 420 LYS A N 1
ATOM 3079 C CA . LYS A 1 420 ? -4.566 -4.976 29.920 1.00 93.69 420 LYS A CA 1
ATOM 3080 C C . LYS A 1 420 ? -3.037 -4.874 29.923 1.00 93.69 420 LYS A C 1
ATOM 3082 O O . LYS A 1 420 ? -2.377 -5.554 30.705 1.00 93.69 420 LYS A O 1
ATOM 3087 N N . ALA A 1 421 ? -2.467 -3.968 29.124 1.00 95.56 421 ALA A N 1
ATOM 3088 C CA . ALA A 1 421 ? -1.023 -3.722 29.105 1.00 95.56 421 ALA A CA 1
ATOM 3089 C C . ALA A 1 421 ? -0.499 -3.238 30.464 1.00 95.56 421 ALA A C 1
ATOM 3091 O O . ALA A 1 421 ? 0.504 -3.755 30.957 1.00 95.56 421 ALA A O 1
ATOM 3092 N N . SER A 1 422 ? -1.219 -2.317 31.112 1.00 93.62 422 SER A N 1
ATOM 3093 C CA . SER A 1 422 ? -0.882 -1.841 32.455 1.00 93.62 422 SER A CA 1
ATOM 3094 C C . SER A 1 422 ? -0.949 -2.960 33.502 1.00 93.62 422 SER A C 1
ATOM 3096 O O . SER A 1 422 ? -0.021 -3.104 34.296 1.00 93.62 422 SER A O 1
ATOM 3098 N N . GLN A 1 423 ? -1.984 -3.809 33.470 1.00 94.44 423 GLN A N 1
ATOM 3099 C CA . GLN A 1 423 ? -2.098 -4.971 34.364 1.00 94.44 423 GLN A CA 1
ATOM 3100 C C . GLN A 1 423 ? -0.973 -5.998 34.158 1.00 94.44 423 GLN A C 1
ATOM 3102 O O . GLN A 1 423 ? -0.542 -6.640 35.115 1.00 94.44 423 GLN A O 1
ATOM 3107 N N . ALA A 1 424 ? -0.474 -6.129 32.927 1.00 95.69 424 ALA A N 1
ATOM 3108 C CA . ALA A 1 424 ? 0.673 -6.967 32.590 1.00 95.69 424 ALA A CA 1
ATOM 3109 C C . ALA A 1 424 ? 2.034 -6.318 32.927 1.00 95.69 424 ALA A C 1
ATOM 3111 O O . ALA A 1 424 ? 3.075 -6.934 32.696 1.00 95.69 424 ALA A O 1
ATOM 3112 N N . GLY A 1 425 ? 2.049 -5.089 33.462 1.00 96.44 425 GLY A N 1
ATOM 3113 C CA . GLY A 1 425 ? 3.273 -4.354 33.788 1.00 96.44 425 GLY A CA 1
ATOM 3114 C C . GLY A 1 425 ? 4.067 -3.899 32.559 1.00 96.44 425 GLY A C 1
ATOM 3115 O O . GLY A 1 425 ? 5.289 -3.785 32.631 1.00 96.44 425 GLY A O 1
ATOM 3116 N N . LEU A 1 426 ? 3.399 -3.686 31.420 1.00 96.75 426 LEU A N 1
ATOM 3117 C CA . LEU A 1 426 ? 4.019 -3.262 30.164 1.00 96.75 426 LEU A CA 1
ATOM 3118 C C . LEU A 1 426 ? 3.884 -1.741 29.991 1.00 96.75 426 LEU A C 1
ATOM 3120 O O . LEU A 1 426 ? 2.771 -1.217 29.927 1.00 96.75 426 LEU A O 1
ATOM 3124 N N . ASP A 1 427 ? 5.011 -1.034 29.866 1.00 95.94 427 ASP A N 1
ATOM 3125 C CA . ASP A 1 427 ? 5.026 0.402 29.560 1.00 95.94 427 ASP A CA 1
ATOM 3126 C C . ASP A 1 427 ? 4.862 0.635 28.052 1.00 95.94 427 ASP A C 1
ATO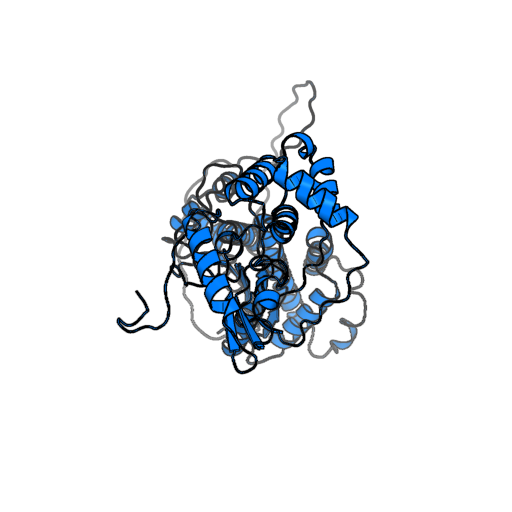M 3128 O O . ASP A 1 427 ? 5.819 0.627 27.279 1.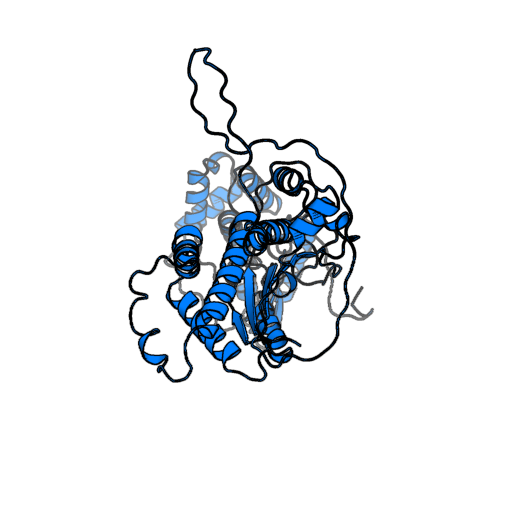00 95.94 427 ASP A O 1
ATOM 3132 N N . VAL A 1 428 ? 3.617 0.837 27.621 1.00 95.81 428 VAL A N 1
ATOM 3133 C CA . VAL A 1 428 ? 3.276 1.041 26.204 1.00 95.81 428 VAL A CA 1
ATOM 3134 C C . VAL A 1 428 ? 4.001 2.246 25.591 1.00 95.81 428 VAL A C 1
ATOM 3136 O O . VAL A 1 428 ? 4.328 2.209 24.403 1.00 95.81 428 VAL A O 1
ATOM 3139 N N . VAL A 1 429 ? 4.265 3.299 26.372 1.00 93.12 429 VAL A N 1
ATOM 3140 C CA . VAL A 1 429 ? 4.956 4.498 25.877 1.00 93.12 429 VAL A CA 1
ATOM 3141 C C . VAL A 1 429 ? 6.412 4.165 25.578 1.00 93.12 429 VAL A C 1
ATOM 3143 O O . VAL A 1 429 ? 6.883 4.486 24.491 1.00 93.12 429 VAL A O 1
ATOM 3146 N N . GLU A 1 430 ? 7.086 3.443 26.476 1.00 95.88 430 GLU A N 1
ATOM 3147 C CA . GLU A 1 430 ? 8.465 2.986 26.265 1.00 95.88 430 GLU A CA 1
ATOM 3148 C C . GLU A 1 430 ? 8.594 2.129 24.993 1.00 95.88 430 GLU A C 1
ATOM 3150 O O . GLU A 1 430 ? 9.481 2.368 24.168 1.00 95.88 430 GLU A O 1
ATOM 3155 N N . TYR A 1 431 ? 7.678 1.175 24.780 1.00 97.50 431 TYR A N 1
ATOM 3156 C CA . TYR A 1 431 ? 7.691 0.346 23.568 1.00 97.50 431 TYR A CA 1
ATOM 3157 C C . TYR A 1 431 ? 7.460 1.173 22.294 1.00 97.50 431 TYR A C 1
ATOM 3159 O O . TYR A 1 431 ? 8.140 0.941 21.295 1.00 97.50 431 TYR A O 1
ATOM 3167 N N . LEU A 1 432 ? 6.539 2.144 22.298 1.00 94.75 432 LEU A N 1
ATOM 3168 C CA . LEU A 1 432 ? 6.305 3.013 21.135 1.00 94.75 432 LEU A CA 1
ATOM 3169 C C . LEU A 1 432 ? 7.483 3.956 20.854 1.00 94.75 432 LEU A C 1
ATOM 3171 O O . LEU A 1 432 ? 7.837 4.173 19.693 1.00 94.75 432 LEU A O 1
ATOM 3175 N N . ASP A 1 433 ? 8.098 4.519 21.891 1.00 95.06 433 ASP A N 1
ATOM 3176 C CA . ASP A 1 433 ? 9.237 5.426 21.735 1.00 95.06 433 ASP A CA 1
ATOM 3177 C C . ASP A 1 433 ? 10.479 4.688 21.213 1.00 95.06 433 ASP A C 1
ATOM 3179 O O . ASP A 1 433 ? 11.260 5.270 20.456 1.00 95.06 433 ASP A O 1
ATOM 3183 N N . ASN A 1 434 ? 10.611 3.394 21.527 1.00 97.25 434 ASN A N 1
ATOM 3184 C CA . ASN A 1 434 ? 11.669 2.519 21.021 1.00 97.25 434 ASN A CA 1
ATOM 3185 C C . ASN A 1 434 ? 11.316 1.774 19.709 1.00 97.25 434 ASN A C 1
ATOM 3187 O O . ASN A 1 434 ? 12.110 0.948 19.261 1.00 97.25 434 ASN A O 1
ATOM 3191 N N . ASN A 1 435 ? 10.159 2.035 19.082 1.00 98.00 435 ASN A N 1
ATOM 3192 C CA . ASN A 1 435 ? 9.659 1.302 17.899 1.00 98.00 435 ASN A CA 1
ATOM 3193 C C . ASN A 1 435 ? 9.594 -0.234 18.097 1.00 98.00 435 ASN A C 1
ATOM 3195 O O . ASN A 1 435 ? 9.894 -1.013 17.193 1.00 98.00 435 ASN A O 1
ATOM 3199 N N . ASP A 1 436 ? 9.219 -0.686 19.296 1.00 98.19 436 ASP A N 1
ATOM 3200 C CA . ASP A 1 436 ? 9.213 -2.095 19.716 1.00 98.19 436 ASP A CA 1
ATOM 3201 C C . ASP A 1 436 ? 7.789 -2.671 19.879 1.00 98.19 436 ASP A C 1
ATOM 3203 O O . ASP A 1 436 ? 7.480 -3.430 20.804 1.00 98.19 436 ASP A O 1
ATOM 3207 N N . SER A 1 437 ? 6.882 -2.282 18.977 1.00 98.19 437 SER A N 1
ATOM 3208 C CA . SER A 1 437 ? 5.465 -2.668 19.016 1.00 98.19 437 SER A CA 1
ATOM 3209 C C . SER A 1 437 ? 5.242 -4.182 18.903 1.00 98.19 437 SER A C 1
ATOM 3211 O O . SER A 1 437 ? 4.331 -4.707 19.544 1.00 98.19 437 SER A O 1
ATOM 3213 N N . PHE A 1 438 ? 6.098 -4.915 18.184 1.00 98.31 438 PHE A N 1
ATOM 3214 C CA . PHE A 1 438 ? 5.997 -6.374 18.068 1.00 98.31 438 PHE A CA 1
ATOM 3215 C C . PHE A 1 438 ? 6.209 -7.058 19.413 1.00 98.31 438 PHE A C 1
ATOM 3217 O O . PHE A 1 438 ? 5.452 -7.956 19.784 1.00 98.31 438 PHE A O 1
ATOM 3224 N N . THR A 1 439 ? 7.228 -6.635 20.162 1.00 98.00 439 THR A N 1
ATOM 3225 C CA . THR A 1 439 ? 7.549 -7.219 21.468 1.00 98.00 439 THR A CA 1
ATOM 3226 C C . THR A 1 439 ? 6.442 -6.933 22.476 1.00 98.00 439 THR A C 1
ATOM 3228 O O . THR A 1 439 ? 6.041 -7.845 23.203 1.00 98.00 439 THR A O 1
ATOM 3231 N N . LEU A 1 440 ? 5.905 -5.706 22.487 1.00 98.31 440 LEU A N 1
ATOM 3232 C CA . LEU A 1 440 ? 4.744 -5.340 23.302 1.00 98.31 440 LEU A CA 1
ATOM 3233 C C . LEU A 1 440 ? 3.557 -6.268 23.025 1.00 98.31 440 LEU A C 1
ATOM 3235 O O . LEU A 1 440 ? 3.040 -6.905 23.943 1.00 98.31 440 LEU A O 1
ATOM 3239 N N . LEU A 1 441 ? 3.154 -6.367 21.755 1.00 98.06 441 LEU A N 1
ATOM 3240 C CA . LEU A 1 441 ? 1.992 -7.152 21.341 1.00 98.06 441 LEU A CA 1
ATOM 3241 C C . LEU A 1 441 ? 2.205 -8.656 21.547 1.00 98.06 441 LEU A C 1
ATOM 3243 O O . LEU A 1 441 ? 1.253 -9.357 21.857 1.00 98.06 441 LEU A O 1
ATOM 3247 N N . THR A 1 442 ? 3.442 -9.149 21.431 1.00 97.69 442 THR A N 1
ATOM 3248 C CA . THR A 1 442 ? 3.795 -10.550 21.722 1.00 97.69 442 THR A CA 1
ATOM 3249 C C . THR A 1 442 ? 3.651 -10.875 23.210 1.00 97.69 442 THR A C 1
ATOM 3251 O O . THR A 1 442 ? 3.192 -11.959 23.567 1.00 97.69 442 THR A O 1
ATOM 3254 N N . LYS A 1 443 ? 4.078 -9.960 24.091 1.00 97.19 443 LYS A N 1
ATOM 3255 C CA . LYS A 1 443 ? 4.014 -10.158 25.547 1.00 97.19 443 LYS A CA 1
ATOM 3256 C C . LYS A 1 443 ? 2.591 -10.038 26.081 1.00 97.19 443 LYS A C 1
ATOM 3258 O O . LYS A 1 443 ? 2.246 -10.747 27.025 1.00 97.19 443 LYS A O 1
ATOM 3263 N N . LEU A 1 444 ? 1.786 -9.150 25.502 1.00 95.94 444 LEU A N 1
ATOM 3264 C CA . LEU A 1 444 ? 0.406 -8.950 25.917 1.00 95.94 444 LEU A CA 1
ATOM 3265 C C . LEU A 1 444 ? -0.472 -10.129 25.478 1.00 95.94 444 LEU A C 1
ATOM 3267 O O . LEU A 1 444 ? -0.460 -10.520 24.313 1.00 95.94 444 LEU A O 1
ATOM 3271 N N . ASP A 1 445 ? -1.219 -10.703 26.426 1.00 91.19 445 ASP A N 1
ATOM 3272 C CA . ASP A 1 445 ? -2.192 -11.780 26.201 1.00 91.19 445 ASP A CA 1
ATOM 3273 C C . ASP A 1 445 ? -1.676 -12.918 25.297 1.00 91.19 445 ASP A C 1
ATOM 3275 O O . ASP A 1 445 ? -2.397 -13.449 24.449 1.00 91.19 445 ASP A O 1
ATOM 3279 N N . GLY A 1 446 ? -0.391 -13.266 25.444 1.00 92.19 446 GLY A N 1
ATOM 3280 C CA . GLY A 1 446 ? 0.264 -14.327 24.677 1.00 92.19 446 GLY A CA 1
ATOM 3281 C C . GLY A 1 446 ? 0.319 -14.090 23.163 1.00 92.19 446 GLY A C 1
ATOM 3282 O O . GLY A 1 446 ? 0.354 -15.063 22.410 1.00 92.19 446 GLY A O 1
ATOM 3283 N N . GLY A 1 447 ? 0.295 -12.836 22.703 1.00 94.75 447 GLY A N 1
ATOM 3284 C CA . GLY A 1 447 ? 0.348 -12.501 21.280 1.00 94.75 447 GLY A CA 1
ATOM 3285 C C . GLY A 1 447 ? -1.014 -12.401 20.600 1.00 94.75 447 GLY A C 1
ATOM 3286 O O . GLY A 1 447 ? -1.062 -12.263 19.381 1.00 94.75 447 GLY A O 1
ATOM 3287 N N . SER A 1 448 ? -2.125 -12.463 21.342 1.00 94.62 448 SER A N 1
ATOM 3288 C CA . SER A 1 448 ? -3.475 -12.447 20.753 1.00 94.62 448 SER A CA 1
ATOM 3289 C C . SER A 1 448 ? -3.840 -11.133 20.042 1.00 94.62 448 SER A C 1
ATOM 3291 O O . SER A 1 448 ? -4.724 -11.124 19.185 1.00 94.62 448 SER A O 1
ATOM 3293 N N . ASN A 1 449 ? -3.130 -10.041 20.343 1.00 96.88 449 ASN A N 1
ATOM 3294 C CA . ASN A 1 449 ? -3.264 -8.755 19.654 1.00 96.88 449 ASN A CA 1
ATOM 3295 C C . ASN A 1 449 ? -2.441 -8.659 18.357 1.00 96.88 449 ASN A C 1
ATOM 3297 O O . ASN A 1 449 ? -2.555 -7.660 17.644 1.00 96.88 449 ASN A O 1
ATOM 3301 N N . LEU A 1 450 ? -1.616 -9.659 18.029 1.00 98.31 450 LEU A N 1
ATOM 3302 C CA . LEU A 1 450 ? -0.941 -9.734 16.734 1.00 98.31 450 LEU A CA 1
ATOM 3303 C C . LEU A 1 450 ? -1.886 -10.302 15.677 1.00 98.31 450 LEU A C 1
ATOM 3305 O O . LEU A 1 450 ? -2.553 -11.316 15.882 1.00 98.31 450 LEU A O 1
ATOM 3309 N N . VAL A 1 451 ? -1.874 -9.697 14.494 1.00 98.25 451 VAL A N 1
ATOM 3310 C CA . VAL A 1 451 ? -2.528 -10.271 13.317 1.00 98.25 451 VAL A CA 1
ATOM 3311 C C . VAL A 1 451 ? -1.509 -11.157 12.611 1.00 98.25 451 VAL A C 1
ATOM 3313 O O . VAL A 1 451 ? -0.548 -10.655 12.036 1.00 98.25 451 VAL A O 1
ATOM 3316 N N . VAL A 1 452 ? -1.692 -12.478 12.658 1.00 97.50 452 VAL A N 1
ATOM 3317 C CA . VAL A 1 452 ? -0.765 -13.451 12.053 1.00 97.50 452 VAL A CA 1
ATOM 3318 C C . VAL A 1 452 ? -1.478 -14.226 10.951 1.00 97.50 452 VAL A C 1
ATOM 3320 O O . VAL A 1 452 ? -2.311 -15.087 11.221 1.00 97.50 452 VAL A O 1
ATOM 3323 N N . THR A 1 453 ? -1.140 -13.927 9.698 1.00 96.94 453 THR A N 1
ATOM 3324 C CA . THR A 1 453 ? -1.700 -14.598 8.511 1.00 96.94 453 THR A CA 1
ATOM 3325 C C . THR A 1 453 ? -0.727 -15.588 7.874 1.00 96.94 453 THR A C 1
ATOM 3327 O O . THR A 1 453 ? -1.147 -16.452 7.108 1.00 96.94 453 THR A O 1
ATOM 3330 N N . GLY A 1 454 ? 0.573 -15.453 8.168 1.00 96.00 454 GLY A N 1
ATOM 3331 C CA . GLY A 1 454 ? 1.637 -15.961 7.303 1.00 96.00 454 GLY A CA 1
ATOM 3332 C C . GLY A 1 454 ? 1.718 -15.175 5.987 1.00 96.00 454 GLY A C 1
ATOM 3333 O O . GLY A 1 454 ? 0.865 -14.329 5.713 1.00 96.00 454 GLY A O 1
ATOM 3334 N N . LEU A 1 455 ? 2.738 -15.463 5.173 1.00 95.88 455 LEU A N 1
ATOM 3335 C CA . LEU A 1 455 ? 2.894 -14.832 3.860 1.00 95.88 455 LEU A CA 1
ATOM 3336 C C . LEU A 1 455 ? 1.711 -15.194 2.958 1.00 95.88 455 LEU A C 1
ATOM 3338 O O . LEU A 1 455 ? 1.436 -16.373 2.728 1.00 95.88 455 LEU A O 1
ATOM 3342 N N . THR A 1 456 ? 1.030 -14.181 2.433 1.00 95.94 456 THR A N 1
ATOM 3343 C CA . THR A 1 456 ? -0.194 -14.368 1.636 1.00 95.94 456 THR A CA 1
ATOM 3344 C C . THR A 1 456 ? 0.094 -14.648 0.161 1.00 95.94 456 THR A C 1
ATOM 3346 O O . THR A 1 456 ? -0.759 -15.181 -0.547 1.00 95.94 456 THR A O 1
ATOM 3349 N N . GLY A 1 457 ? 1.294 -14.291 -0.311 1.00 92.81 457 GLY A N 1
ATOM 3350 C CA . GLY A 1 457 ? 1.682 -14.389 -1.720 1.00 92.81 457 GLY A CA 1
ATOM 3351 C C . GLY A 1 457 ? 1.125 -13.269 -2.609 1.00 92.81 457 GLY A C 1
ATOM 3352 O O . GLY A 1 457 ? 1.198 -13.385 -3.830 1.00 92.81 457 GLY A O 1
ATOM 3353 N N . THR A 1 458 ? 0.578 -12.197 -2.029 1.00 94.75 458 THR A N 1
ATOM 3354 C CA . THR A 1 458 ? 0.116 -10.993 -2.741 1.00 94.75 458 THR A CA 1
ATOM 3355 C C . THR A 1 458 ? 0.501 -9.744 -1.959 1.00 94.75 458 THR A C 1
ATOM 3357 O O . THR A 1 458 ? 0.663 -9.826 -0.756 1.00 94.75 458 THR A O 1
ATOM 3360 N N . ASN A 1 459 ? 0.607 -8.582 -2.598 1.00 95.38 459 ASN A N 1
ATOM 3361 C CA . ASN A 1 459 ? 0.761 -7.311 -1.891 1.00 95.38 459 ASN A CA 1
ATOM 3362 C C . ASN A 1 459 ? -0.048 -6.229 -2.607 1.00 95.38 459 ASN A C 1
ATOM 3364 O O . ASN A 1 459 ? 0.165 -5.976 -3.790 1.00 95.38 459 ASN A O 1
ATOM 3368 N N . VAL A 1 460 ? -0.995 -5.633 -1.889 1.00 96.50 460 VAL A N 1
ATOM 3369 C CA . VAL A 1 460 ? -1.786 -4.469 -2.304 1.00 96.50 460 VAL A CA 1
ATOM 3370 C C . VAL A 1 460 ? -1.827 -3.430 -1.173 1.00 96.50 460 VAL A C 1
ATOM 3372 O O . VAL A 1 460 ? -2.867 -2.817 -0.922 1.00 96.50 460 VAL A O 1
ATOM 3375 N N . MET A 1 461 ? -0.687 -3.247 -0.492 1.00 96.50 461 MET A N 1
ATOM 3376 C CA . MET A 1 461 ? -0.464 -2.339 0.645 1.00 96.50 461 MET A CA 1
ATOM 3377 C C . MET A 1 461 ? -1.180 -2.786 1.935 1.00 96.50 461 MET A C 1
ATOM 3379 O O . MET A 1 461 ? -1.378 -3.986 2.156 1.00 96.50 461 MET A O 1
ATOM 3383 N N . ASP A 1 462 ? -1.564 -1.847 2.801 1.00 98.12 462 ASP A N 1
ATOM 3384 C CA . ASP A 1 462 ? -2.186 -2.104 4.100 1.00 98.12 462 ASP A CA 1
ATOM 3385 C C . ASP A 1 462 ? -3.723 -1.993 4.063 1.00 98.12 462 ASP A C 1
ATOM 3387 O O . ASP A 1 462 ? -4.312 -1.266 3.255 1.00 98.12 462 ASP A O 1
ATOM 3391 N N . LEU A 1 463 ? -4.383 -2.680 4.999 1.00 98.25 463 LEU A N 1
ATOM 3392 C CA . LEU A 1 463 ? -5.819 -2.595 5.257 1.00 98.25 463 LEU A CA 1
ATOM 3393 C C . LEU A 1 463 ? -6.078 -2.223 6.725 1.00 98.25 463 LEU A C 1
ATOM 3395 O O . LEU A 1 463 ? -5.585 -2.881 7.643 1.00 98.25 463 LEU A O 1
ATOM 3399 N N . GLN A 1 464 ? -6.912 -1.206 6.940 1.00 98.69 464 GLN A N 1
ATOM 3400 C CA . GLN A 1 464 ? -7.380 -0.773 8.255 1.00 98.69 464 GLN A CA 1
ATOM 3401 C C . GLN A 1 464 ? -8.879 -1.024 8.399 1.00 98.69 464 GLN A C 1
ATOM 3403 O O . GLN A 1 464 ? -9.675 -0.685 7.519 1.00 98.69 464 GLN A O 1
ATOM 3408 N N . ILE A 1 465 ? -9.276 -1.594 9.533 1.00 98.69 465 ILE A N 1
ATOM 3409 C CA . ILE A 1 465 ? -10.667 -1.901 9.857 1.00 98.69 465 ILE A CA 1
ATOM 3410 C C . ILE A 1 465 ? -10.962 -1.379 11.260 1.00 98.69 465 ILE A C 1
ATOM 3412 O O . ILE A 1 465 ? -10.392 -1.847 12.240 1.00 98.69 465 ILE A O 1
ATOM 3416 N N . LEU A 1 466 ? -11.893 -0.435 11.355 1.00 98.69 466 LEU A N 1
ATOM 3417 C CA . LEU A 1 466 ? -12.470 0.031 12.609 1.00 98.69 466 LEU A CA 1
ATOM 3418 C C . LEU A 1 466 ? -13.911 -0.467 12.710 1.00 98.69 466 LEU A C 1
ATOM 3420 O O . LEU A 1 466 ? -14.759 -0.117 11.890 1.00 98.69 466 LEU A O 1
ATOM 3424 N N . VAL A 1 467 ? -14.207 -1.233 13.751 1.00 97.81 467 VAL A N 1
ATOM 3425 C CA . VAL A 1 467 ? -15.561 -1.663 14.091 1.00 97.81 467 VAL A CA 1
ATOM 3426 C C . VAL A 1 467 ? -16.037 -0.896 15.315 1.00 97.81 467 VAL A C 1
ATOM 3428 O O . VAL A 1 467 ? -15.353 -0.853 16.335 1.00 97.81 467 VAL A O 1
ATOM 3431 N N . VAL A 1 468 ? -17.234 -0.319 15.206 1.00 96.38 468 VAL A N 1
ATOM 3432 C CA . VAL A 1 468 ? -17.970 0.274 16.324 1.00 96.38 468 VAL A CA 1
ATOM 3433 C C . VAL A 1 468 ? -19.312 -0.432 16.443 1.00 96.38 468 VAL A C 1
ATOM 3435 O O . VAL A 1 468 ? -20.233 -0.191 15.653 1.00 96.38 468 VAL A O 1
ATOM 3438 N N . GLN A 1 469 ? -19.418 -1.335 17.415 1.00 93.69 469 GLN A N 1
ATOM 3439 C CA . GLN A 1 469 ? -20.635 -2.083 17.699 1.00 93.69 469 GLN A CA 1
ATOM 3440 C C . GLN A 1 469 ? -21.633 -1.209 18.477 1.00 93.69 469 GLN A C 1
ATOM 3442 O O . GLN A 1 469 ? -21.298 -0.513 19.432 1.00 93.69 469 GLN A O 1
ATOM 3447 N N . LEU A 1 470 ? -22.883 -1.193 18.009 1.00 88.06 470 LEU A N 1
ATOM 3448 C CA . LEU A 1 470 ? -23.967 -0.348 18.512 1.00 88.06 470 LEU A CA 1
ATOM 3449 C C . LEU A 1 470 ? -25.186 -1.152 18.993 1.00 88.06 470 LEU A C 1
ATOM 3451 O O . LEU A 1 470 ? -26.006 -0.583 19.717 1.00 88.06 470 LEU A O 1
ATOM 3455 N N . LEU A 1 471 ? -25.298 -2.441 18.659 1.00 76.88 471 LEU A N 1
ATOM 3456 C CA . LEU A 1 471 ? -26.289 -3.384 19.201 1.00 76.88 471 LEU A CA 1
ATOM 3457 C C . LEU A 1 471 ? -25.591 -4.537 19.941 1.00 76.88 471 LEU A C 1
ATOM 3459 O O . LEU A 1 471 ? -24.501 -4.941 19.543 1.00 76.88 471 LEU A O 1
ATOM 3463 N N . GLN A 1 472 ? -26.223 -5.092 20.984 1.00 61.69 472 GLN A N 1
ATOM 3464 C CA . GLN A 1 472 ? -25.752 -6.350 21.582 1.00 61.69 472 GLN A CA 1
ATOM 3465 C C . GLN A 1 472 ? -26.064 -7.516 20.642 1.00 61.69 472 GLN A C 1
ATOM 3467 O O . GLN A 1 472 ? -27.130 -7.543 20.027 1.00 61.69 472 GLN A O 1
ATOM 3472 N N . SER A 1 473 ? -25.101 -8.430 20.517 1.00 51.28 473 SER A N 1
ATOM 3473 C CA . SER A 1 473 ? -25.222 -9.703 19.799 1.00 51.28 473 SER A CA 1
ATOM 3474 C C . SER A 1 473 ? -26.019 -10.734 20.580 1.00 51.28 473 SER A C 1
ATOM 3476 O O . SER A 1 473 ? -25.761 -10.814 21.805 1.00 51.28 473 SER A O 1
#

Sequence (473 aa):
MLLFPNSKIRVFEGAADNLPDQAAHQAAQEIARVVETAGADDILIVLISGGGSALLPYPVPPLTIEDTLAVTRLLARSGVNILDLNMVRKQLERLKGGGLARLARPAKVVSLILSDIIGDDLGFIASGPTVTNTSSAQDCLDLFDRFNVSASVPAPVKVYLENEAASSKSPTQEDFSHVSNVLIGTNRIACGAASSKSSSLGFLPYVLSTELCGEAKSVGVMFAVLAKYIAGVANELRVADPTKSIEVKIKGHVSGSDTKTSLLRQRLMAEFGLKETTLRDIDALVLKARQSKSARGVCVVAGGETTVTVRGNGKGGRNQEMAVAAGVELHTLFYDGNTQAGPSTSHSHGKHSSDENPSFIRRFGDFGSARSSESKSVASNEGPHQISANDLVFLSGGTDGQDGPTSAAGGMVDGDFLHKASQAGLDVVEYLDNNDSFTLLTKLDGGSNLVVTGLTGTNVMDLQILVVQLLQS

Mean predicted aligned error: 10.27 Å

InterPro domains:
  IPR007835 MOFRL domain [PF05161] (298-330)
  IPR007835 MOFRL domain [PF05161] (388-462)
  IPR025286 MOFRL-associated domain [PF13660] (6-162)
  IPR037035 Glycerate kinase-like, C-terminal domain superfamily [G3DSA:3.40.1480.10] (235-342)
  IPR037035 Glycerate kinase-like, C-terminal domain superfamily [G3DSA:3.40.1480.10] (375-471)
  IPR038614 Glycerate kinase, N-terminal domain superfamily [G3DSA:3.40.50.10180] (3-185)
  IPR039760 MOFRL domain-containing protein [PTHR12227] (4-334)

Nearest PDB structures (foldseek):
  2b8n-assembly2_B  TM=9.031E-01  e=4.725E-30  Thermotoga maritima MSB8
  1x3l-assembly1_A  TM=8.957E-01  e=6.588E-30  Pyrococcus horikoshii OT3

Radius of gyration: 28.26 Å; Cα contacts (8 Å, |Δi|>4): 819; chains: 1; bounding box: 71×62×86 Å

Organism: NCBI:txid1093978